Protein AF-A0A943IPC3-F1 (afdb_monomer_lite)

Structure (mmCIF, N/CA/C/O backbone):
data_AF-A0A943IPC3-F1
#
_entry.id   AF-A0A943IPC3-F1
#
loop_
_atom_site.group_PDB
_atom_site.id
_atom_site.type_symbol
_atom_site.label_atom_id
_atom_site.label_alt_id
_atom_site.label_comp_id
_atom_site.label_asym_id
_atom_site.label_entity_id
_atom_site.label_seq_id
_atom_site.pdbx_PDB_ins_code
_atom_site.Cartn_x
_atom_site.Cartn_y
_atom_site.Cartn_z
_atom_site.occupancy
_atom_site.B_iso_or_equiv
_atom_site.auth_seq_id
_atom_site.auth_comp_id
_atom_site.auth_asym_id
_atom_site.auth_atom_id
_atom_site.pdbx_PDB_model_num
ATOM 1 N N . GLU A 1 1 ? -29.759 13.399 2.152 1.00 65.31 1 GLU A N 1
ATOM 2 C CA . GLU A 1 1 ? -28.420 13.007 2.637 1.00 65.31 1 GLU A CA 1
ATOM 3 C C . GLU A 1 1 ? -28.148 13.492 4.060 1.00 65.31 1 GLU A C 1
ATOM 5 O O . GLU A 1 1 ? -28.140 12.652 4.950 1.00 65.31 1 GLU A O 1
ATOM 10 N N . GLY A 1 2 ? -28.042 14.808 4.306 1.00 70.25 2 GLY A N 1
ATOM 11 C CA . GLY A 1 2 ? -27.710 15.352 5.636 1.00 70.25 2 GLY A CA 1
ATOM 12 C C . GLY A 1 2 ? -28.554 14.795 6.792 1.00 70.25 2 GLY A C 1
ATOM 13 O O . GLY A 1 2 ? -27.997 14.376 7.794 1.00 70.25 2 GLY A O 1
ATOM 14 N N . LEU A 1 3 ? -29.875 14.654 6.618 1.00 78.50 3 LEU A N 1
ATOM 15 C CA . LEU A 1 3 ? -30.756 14.046 7.632 1.00 78.50 3 LEU A CA 1
ATOM 16 C C . LEU A 1 3 ? -30.376 12.601 8.007 1.00 78.50 3 LEU A C 1
ATOM 18 O O . LEU A 1 3 ? -30.457 12.241 9.178 1.00 78.50 3 LEU A O 1
ATOM 22 N N . ILE A 1 4 ? -29.952 11.778 7.041 1.00 81.44 4 ILE A N 1
ATOM 23 C CA . ILE A 1 4 ? -29.565 10.376 7.283 1.00 81.44 4 ILE A CA 1
ATOM 24 C C . ILE A 1 4 ? -28.279 10.333 8.114 1.00 81.44 4 ILE A C 1
ATOM 26 O O . ILE A 1 4 ? -28.186 9.582 9.084 1.00 81.44 4 ILE A O 1
ATOM 30 N N . GLN A 1 5 ? -27.304 11.172 7.765 1.00 79.12 5 GLN A N 1
ATOM 31 C CA . GLN A 1 5 ? -26.049 11.284 8.505 1.00 79.12 5 GLN A CA 1
ATOM 32 C C . GLN A 1 5 ? -26.276 11.870 9.903 1.00 79.12 5 GLN A C 1
ATOM 34 O O . GLN A 1 5 ? -25.778 11.311 10.875 1.00 79.12 5 GLN A O 1
ATOM 39 N N . THR A 1 6 ? -27.083 12.926 10.046 1.00 84.94 6 THR A N 1
ATOM 40 C CA . THR A 1 6 ? -27.457 13.476 11.359 1.00 84.94 6 THR A CA 1
ATOM 41 C C . THR A 1 6 ? -28.142 12.423 12.225 1.00 84.94 6 THR A C 1
ATOM 43 O O . THR A 1 6 ? -27.796 12.284 13.396 1.00 84.94 6 THR A O 1
ATOM 46 N N . PHE A 1 7 ? -29.061 11.637 11.655 1.00 88.62 7 PHE A N 1
ATOM 47 C CA . PHE A 1 7 ? -29.712 10.541 12.368 1.00 88.62 7 PHE A CA 1
ATOM 48 C C . PHE A 1 7 ? -28.707 9.477 12.828 1.00 88.62 7 PHE A C 1
ATOM 50 O O . PHE A 1 7 ? -28.767 9.036 13.976 1.00 88.62 7 PHE A O 1
ATOM 57 N N . PHE A 1 8 ? -27.746 9.110 11.978 1.00 88.94 8 PHE A N 1
ATOM 58 C CA . PHE A 1 8 ? -26.659 8.201 12.337 1.00 88.94 8 PHE A CA 1
ATOM 59 C C . PHE A 1 8 ? -25.794 8.750 13.482 1.00 88.94 8 PHE A C 1
ATOM 61 O O . PHE A 1 8 ? -25.621 8.065 14.491 1.00 88.94 8 PHE A O 1
ATOM 68 N N . PHE A 1 9 ? -25.299 9.988 13.368 1.00 89.88 9 PHE A N 1
ATOM 69 C CA . PHE A 1 9 ? -24.457 10.620 14.391 1.00 89.88 9 PHE A CA 1
ATOM 70 C C . PHE A 1 9 ? -25.189 10.761 15.727 1.00 89.88 9 PHE A C 1
ATOM 72 O O . PHE A 1 9 ? -24.628 10.450 16.777 1.00 89.88 9 PHE A O 1
ATOM 79 N N . TYR A 1 10 ? -26.461 11.165 15.693 1.00 91.44 10 TYR A N 1
ATOM 80 C CA . TYR A 1 10 ? -27.297 11.264 16.885 1.00 91.44 10 TYR A CA 1
ATOM 81 C C . TYR A 1 10 ? -27.506 9.896 17.544 1.00 91.44 10 TYR A C 1
ATOM 83 O O . TYR A 1 10 ? -27.285 9.747 18.744 1.00 91.44 10 TYR A O 1
ATOM 91 N N . SER A 1 11 ? -27.857 8.876 16.757 1.00 92.31 11 SER A N 1
ATOM 92 C CA . SER A 1 11 ? -28.069 7.512 17.260 1.00 92.31 11 SER A CA 1
ATOM 93 C C . SER A 1 11 ? -26.798 6.934 17.888 1.00 92.31 11 SER A C 1
ATOM 95 O O . SER A 1 11 ? -26.854 6.335 18.964 1.00 92.31 11 SER A O 1
ATOM 97 N N . LEU A 1 12 ? -25.643 7.166 17.257 1.00 91.94 12 LEU A N 1
ATOM 98 C CA . LEU A 1 12 ? -24.331 6.808 17.793 1.00 91.94 12 LEU A CA 1
ATOM 99 C C . LEU A 1 12 ? -24.049 7.536 19.115 1.00 91.94 12 LEU A C 1
ATOM 101 O O . LEU A 1 12 ? -23.661 6.895 20.090 1.00 91.94 12 LEU A O 1
ATOM 105 N N . ALA A 1 13 ? -24.272 8.852 19.177 1.00 91.81 13 ALA A N 1
ATOM 106 C CA . ALA A 1 13 ? -24.078 9.638 20.395 1.00 91.81 13 ALA A CA 1
ATOM 107 C C . ALA A 1 13 ? -24.960 9.124 21.545 1.00 91.81 13 ALA A C 1
ATOM 109 O O . ALA A 1 13 ? -24.464 8.921 22.655 1.00 91.81 13 ALA A O 1
ATOM 110 N N . CYS A 1 14 ? -26.236 8.829 21.278 1.00 92.00 14 CYS A N 1
ATOM 111 C CA . CYS A 1 14 ? -27.144 8.234 22.258 1.00 92.00 14 CYS A CA 1
ATOM 112 C C . CYS A 1 14 ? -26.628 6.884 22.769 1.00 92.00 14 CYS A C 1
ATOM 114 O O . CYS A 1 14 ? -26.593 6.664 23.980 1.00 92.00 14 CYS A O 1
ATOM 116 N N . ALA A 1 15 ? -26.186 5.995 21.875 1.00 90.19 15 ALA A N 1
ATOM 117 C CA . ALA A 1 15 ? -25.627 4.702 22.266 1.00 90.19 15 ALA A CA 1
ATOM 118 C C . ALA A 1 15 ? -24.374 4.860 23.144 1.00 90.19 15 ALA A C 1
ATOM 120 O O . ALA A 1 15 ? -24.256 4.193 24.174 1.00 90.19 15 ALA A O 1
ATOM 121 N N . VAL A 1 16 ? -23.473 5.781 22.786 1.00 90.31 16 VAL A N 1
ATOM 122 C CA . VAL A 1 16 ? -22.244 6.056 23.544 1.00 90.31 16 VAL A CA 1
ATOM 123 C C . VAL A 1 16 ? -22.552 6.606 24.937 1.00 90.31 16 VAL A C 1
ATOM 125 O O . VAL A 1 16 ? -22.004 6.106 25.915 1.00 90.31 16 VAL A O 1
ATOM 128 N N . VAL A 1 17 ? -23.467 7.571 25.057 1.00 90.06 17 VAL A N 1
ATOM 129 C CA . VAL A 1 17 ? -23.877 8.142 26.356 1.00 90.06 17 VAL A CA 1
ATOM 130 C C . VAL A 1 17 ? -24.564 7.104 27.251 1.00 90.06 17 VAL A C 1
ATOM 132 O O . VAL A 1 17 ? -24.461 7.167 28.479 1.00 90.06 17 VAL A O 1
ATOM 135 N N . MET A 1 18 ? -25.260 6.128 26.662 1.00 89.38 18 MET A N 1
ATOM 136 C CA . MET A 1 18 ? -25.832 5.014 27.423 1.00 89.38 18 MET A CA 1
ATOM 137 C C . MET A 1 18 ? -24.774 3.998 27.865 1.00 89.38 18 MET A C 1
ATOM 139 O O . MET A 1 18 ? -24.936 3.380 28.917 1.00 89.38 18 MET A O 1
ATOM 143 N N . LEU A 1 19 ? -23.687 3.848 27.103 1.00 85.00 19 LEU A N 1
ATOM 144 C CA . LEU A 1 19 ? -22.574 2.945 27.405 1.00 85.00 19 LEU A CA 1
ATOM 145 C C . LEU A 1 19 ? -21.673 3.462 28.542 1.00 85.00 19 LEU A C 1
ATOM 147 O O . LEU A 1 19 ? -21.105 2.665 29.295 1.00 85.00 19 LEU A O 1
ATOM 151 N N . THR A 1 20 ? -21.527 4.779 28.677 1.00 85.00 20 THR A N 1
ATOM 152 C CA . THR A 1 20 ? -20.609 5.428 29.624 1.00 85.00 20 THR A CA 1
ATOM 153 C C . THR A 1 20 ? -21.340 6.034 30.824 1.00 85.00 20 THR A C 1
ATOM 155 O O . THR A 1 20 ? -22.442 6.577 30.731 1.00 85.00 20 THR A O 1
ATOM 158 N N . GLY A 1 21 ? -20.709 5.968 31.998 1.00 78.88 21 GLY A N 1
ATOM 159 C CA . GLY A 1 21 ? -21.181 6.636 33.215 1.00 78.88 21 GLY A CA 1
ATOM 160 C C . GLY A 1 21 ? -20.713 8.088 33.347 1.00 78.88 21 GLY A C 1
ATOM 161 O O . GLY A 1 21 ? -21.262 8.816 34.170 1.00 78.88 21 GLY A O 1
ATOM 162 N N . ASN A 1 22 ? -19.721 8.515 32.553 1.00 83.75 22 ASN A N 1
ATOM 163 C CA . ASN A 1 22 ? -19.071 9.829 32.629 1.00 83.75 22 ASN A CA 1
ATOM 164 C C . ASN A 1 22 ? -19.141 10.578 31.274 1.00 83.75 22 ASN A C 1
ATOM 166 O O . ASN A 1 22 ? -18.685 10.016 30.274 1.00 83.75 22 ASN A O 1
ATOM 170 N N . PRO A 1 23 ? -19.609 11.848 31.238 1.00 84.88 23 PRO A N 1
ATOM 171 C CA . PRO A 1 23 ? -19.663 12.677 30.027 1.00 84.88 23 PRO A CA 1
ATOM 172 C C . PRO A 1 23 ? -18.337 12.805 29.264 1.00 84.88 23 PRO A C 1
ATOM 174 O O . PRO A 1 23 ? -18.332 12.766 28.035 1.00 84.88 23 PRO A O 1
ATOM 177 N N . PHE A 1 24 ? -17.208 12.917 29.970 1.00 85.62 24 PHE A N 1
ATOM 178 C CA . PHE A 1 24 ? -15.886 13.020 29.344 1.00 85.62 24 PHE A CA 1
ATOM 179 C C . PHE A 1 24 ? -15.552 11.766 28.530 1.00 85.62 24 PHE A C 1
ATOM 181 O O . PHE A 1 24 ? -15.093 11.845 27.395 1.00 85.62 24 PHE A O 1
ATOM 188 N N . MET A 1 25 ? -15.852 10.588 29.075 1.00 83.44 25 MET A N 1
ATOM 189 C CA . MET A 1 25 ? -15.632 9.324 28.371 1.00 83.44 25 MET A CA 1
ATOM 190 C C . MET A 1 25 ? -16.581 9.144 27.198 1.00 83.44 25 MET A C 1
ATOM 192 O O . MET A 1 25 ? -16.180 8.577 26.184 1.00 83.44 25 MET A O 1
ATOM 196 N N . SER A 1 26 ? -17.811 9.653 27.310 1.00 87.56 26 SER A N 1
ATOM 197 C CA . SER A 1 26 ? -18.735 9.708 26.178 1.00 87.56 26 SER A CA 1
ATOM 198 C C . SER A 1 26 ? -18.126 10.494 25.020 1.00 87.56 26 SER A C 1
ATOM 200 O O . SER A 1 26 ? -18.160 10.024 23.888 1.00 87.56 26 SER A O 1
ATOM 202 N N . LEU A 1 27 ? -17.522 11.654 25.306 1.00 89.06 27 LEU A N 1
ATOM 203 C CA . LEU A 1 27 ? -16.865 12.487 24.298 1.00 89.06 27 LEU A CA 1
ATOM 204 C C . LEU A 1 27 ? -15.715 11.734 23.617 1.00 89.06 27 LEU A C 1
ATOM 206 O O . LEU A 1 27 ? -15.660 11.672 22.390 1.00 89.06 27 LEU A O 1
ATOM 210 N N . VAL A 1 28 ? -14.833 11.116 24.408 1.00 88.12 28 VAL A N 1
ATOM 211 C CA . VAL A 1 28 ? -13.674 10.370 23.894 1.00 88.12 28 VAL A CA 1
ATOM 212 C C . VAL A 1 28 ? -14.111 9.180 23.039 1.00 88.12 28 VAL A C 1
ATOM 214 O O . VAL A 1 28 ? -13.635 9.025 21.918 1.00 88.12 28 VAL A O 1
ATOM 217 N N . ILE A 1 29 ? -15.037 8.348 23.527 1.00 87.12 29 ILE A N 1
ATOM 218 C CA . ILE A 1 29 ? -15.503 7.164 22.787 1.00 87.12 29 ILE A CA 1
ATOM 219 C C . ILE A 1 29 ? -16.229 7.579 21.508 1.00 87.12 29 ILE A C 1
ATOM 221 O O . ILE A 1 29 ? -16.012 6.971 20.462 1.00 87.12 29 ILE A O 1
ATOM 225 N N . TYR A 1 30 ? -17.051 8.628 21.567 1.00 90.19 30 TYR A N 1
ATOM 226 C CA . TYR A 1 30 ? -17.724 9.156 20.388 1.00 90.19 30 TYR A CA 1
ATOM 227 C C . TYR A 1 30 ? -16.715 9.629 19.336 1.00 90.19 30 TYR A C 1
ATOM 229 O O . TYR A 1 30 ? -16.836 9.256 18.170 1.00 90.19 30 TYR A O 1
ATOM 237 N N . ALA A 1 31 ? -15.685 10.382 19.735 1.00 87.69 31 ALA A N 1
ATOM 238 C CA . ALA A 1 31 ? -14.622 10.802 18.827 1.00 87.69 31 ALA A CA 1
ATOM 239 C C . ALA A 1 31 ? -13.906 9.591 18.204 1.00 87.69 31 ALA A C 1
ATOM 241 O O . ALA A 1 31 ? -13.807 9.500 16.983 1.00 87.69 31 ALA A O 1
ATOM 242 N N . VAL A 1 32 ? -13.493 8.612 19.015 1.00 86.81 32 VAL A N 1
ATOM 243 C CA . VAL A 1 32 ? -12.796 7.410 18.528 1.00 86.81 32 VAL A CA 1
ATOM 244 C C . VAL A 1 32 ? -13.650 6.621 17.535 1.00 86.81 32 VAL A C 1
ATOM 246 O O . VAL A 1 32 ? -13.151 6.265 16.475 1.00 86.81 32 VAL A O 1
ATOM 249 N N . LEU A 1 33 ? -14.931 6.372 17.825 1.00 87.38 33 LEU A N 1
ATOM 250 C CA . LEU A 1 33 ? -15.808 5.596 16.935 1.00 87.38 33 LEU A CA 1
ATOM 251 C C . LEU A 1 33 ? -16.004 6.260 15.566 1.00 87.38 33 LEU A C 1
ATOM 253 O O . LEU A 1 33 ? -16.121 5.561 14.563 1.00 87.38 33 LEU A O 1
ATOM 257 N N . ASN A 1 34 ? -15.986 7.591 15.511 1.00 87.44 34 ASN A N 1
ATOM 258 C CA . ASN A 1 34 ? -16.111 8.341 14.262 1.00 87.44 34 ASN A CA 1
ATOM 259 C C . ASN A 1 34 ? -14.886 8.226 13.345 1.00 87.44 34 ASN A C 1
ATOM 261 O O . ASN A 1 34 ? -15.027 8.309 12.124 1.00 87.44 34 ASN A O 1
ATOM 265 N N . PHE A 1 35 ? -13.704 8.014 13.924 1.00 83.56 35 PHE A N 1
ATOM 266 C CA . PHE A 1 35 ? -12.444 7.873 13.192 1.00 83.56 35 PHE A CA 1
ATOM 267 C C . PHE A 1 35 ? -11.884 6.450 13.236 1.00 83.56 35 PHE A C 1
ATOM 269 O O . PHE A 1 35 ? -10.779 6.219 12.757 1.00 83.56 35 PHE A O 1
ATOM 276 N N . LEU A 1 36 ? -12.630 5.484 13.782 1.00 84.44 36 LEU A N 1
ATOM 277 C CA . LEU A 1 36 ? -12.118 4.144 14.057 1.00 84.44 36 LEU A CA 1
ATOM 278 C C . LEU A 1 36 ? -11.630 3.446 12.786 1.00 84.44 36 LEU A C 1
ATOM 280 O O . LEU A 1 36 ? -10.530 2.905 12.776 1.00 84.44 36 LEU A O 1
ATOM 284 N N . ALA A 1 37 ? -12.421 3.477 11.711 1.00 83.38 37 ALA A N 1
ATOM 285 C CA . ALA A 1 37 ? -12.052 2.829 10.454 1.00 83.38 37 ALA A CA 1
ATOM 286 C C . ALA A 1 37 ? -10.806 3.467 9.822 1.00 83.38 37 ALA A C 1
ATOM 288 O O . ALA A 1 37 ? -9.894 2.746 9.422 1.00 83.38 37 ALA A O 1
ATOM 289 N N . ALA A 1 38 ? -10.736 4.802 9.794 1.00 82.00 38 ALA A N 1
ATOM 290 C CA . ALA A 1 38 ? -9.555 5.530 9.338 1.00 82.00 38 ALA A CA 1
ATOM 291 C C . ALA A 1 38 ? -8.325 5.223 10.202 1.00 82.00 38 ALA A C 1
ATOM 293 O O . ALA A 1 38 ? -7.273 4.909 9.661 1.00 82.00 38 ALA A O 1
ATOM 294 N N . GLY A 1 39 ? -8.459 5.240 11.530 1.00 82.88 39 GLY A N 1
ATOM 295 C CA . GLY A 1 39 ? -7.365 4.951 12.457 1.00 82.88 39 GLY A CA 1
ATOM 296 C C . GLY A 1 39 ? -6.846 3.518 12.332 1.00 82.88 39 GLY A C 1
ATOM 297 O O . GLY A 1 39 ? -5.640 3.309 12.270 1.00 82.88 39 GLY A O 1
ATOM 298 N N . VAL A 1 40 ? -7.736 2.525 12.227 1.00 83.19 40 VAL A N 1
ATOM 299 C CA . VAL A 1 40 ? -7.346 1.119 12.015 1.00 83.19 40 VAL A CA 1
ATOM 300 C C . VAL A 1 40 ? -6.664 0.938 10.662 1.00 83.19 40 VAL A C 1
ATOM 302 O O . VAL A 1 40 ? -5.657 0.238 10.578 1.00 83.19 40 VAL A O 1
ATOM 305 N N . HIS A 1 41 ? -7.180 1.570 9.607 1.00 81.75 41 HIS A N 1
ATOM 306 C CA . HIS A 1 41 ? -6.561 1.490 8.290 1.00 81.75 41 HIS A CA 1
ATOM 307 C C . HIS A 1 41 ? -5.202 2.196 8.244 1.00 81.75 41 HIS A C 1
ATOM 309 O O . HIS A 1 41 ? -4.273 1.655 7.656 1.00 81.75 41 HIS A O 1
ATOM 315 N N . MET A 1 42 ? -5.066 3.345 8.908 1.00 81.94 42 MET A N 1
ATOM 316 C CA . MET A 1 42 ? -3.797 4.055 9.064 1.00 81.94 42 MET A CA 1
ATOM 317 C C . MET A 1 42 ? -2.777 3.172 9.785 1.00 81.94 42 MET A C 1
ATOM 319 O O . MET A 1 42 ? -1.710 2.922 9.242 1.00 81.94 42 MET A O 1
ATOM 323 N N . LEU A 1 43 ? -3.140 2.608 10.944 1.00 84.19 43 LEU A N 1
ATOM 324 C CA . LEU A 1 43 ? -2.280 1.682 11.688 1.00 84.19 43 LEU A CA 1
ATOM 325 C C . LEU A 1 43 ? -1.857 0.486 10.833 1.00 84.19 43 LEU A C 1
ATOM 327 O O . LEU A 1 43 ? -0.682 0.135 10.803 1.00 84.19 43 LEU A O 1
ATOM 331 N N . TYR A 1 44 ? -2.806 -0.137 10.132 1.00 81.31 44 TYR A N 1
ATOM 332 C CA . TYR A 1 44 ? -2.506 -1.263 9.256 1.00 81.31 44 TYR A CA 1
ATOM 333 C C . TYR A 1 44 ? -1.533 -0.872 8.144 1.00 81.31 44 TYR A C 1
ATOM 335 O O . TYR A 1 44 ? -0.550 -1.571 7.923 1.00 81.31 44 TYR A O 1
ATOM 343 N N . SER A 1 45 ? -1.800 0.234 7.455 1.00 79.56 45 SER A N 1
ATOM 344 C CA . SER A 1 45 ? -0.996 0.673 6.321 1.00 79.56 45 SER A CA 1
ATOM 345 C C . SER A 1 45 ? 0.410 1.093 6.747 1.00 79.56 45 SER A C 1
ATOM 347 O O . SER A 1 45 ? 1.356 0.685 6.085 1.00 79.56 45 SER A O 1
ATOM 349 N N . SER A 1 46 ? 0.569 1.781 7.885 1.00 81.44 46 SER A N 1
ATOM 350 C CA . SER A 1 46 ? 1.889 2.099 8.452 1.00 81.44 46 SER A CA 1
ATOM 351 C C . SER A 1 46 ? 2.670 0.834 8.817 1.00 81.44 46 SER A C 1
ATOM 353 O O . SER A 1 46 ? 3.839 0.701 8.474 1.00 81.44 46 SER A O 1
ATOM 355 N N . LEU A 1 47 ? 2.027 -0.149 9.461 1.00 82.06 47 LEU A N 1
ATOM 356 C CA . LEU A 1 47 ? 2.682 -1.430 9.752 1.00 82.06 47 LEU A CA 1
ATOM 357 C C . LEU A 1 47 ? 3.041 -2.191 8.469 1.00 82.06 47 LEU A C 1
ATOM 359 O O . LEU A 1 47 ? 4.092 -2.823 8.396 1.00 82.06 47 LEU A O 1
ATOM 363 N N . ALA A 1 48 ? 2.165 -2.163 7.466 1.00 79.56 48 ALA A N 1
ATOM 364 C CA . ALA A 1 48 ? 2.393 -2.846 6.204 1.00 79.56 48 ALA A CA 1
ATOM 365 C C . ALA A 1 48 ? 3.546 -2.203 5.426 1.00 79.56 48 ALA A C 1
ATOM 367 O O . ALA A 1 48 ? 4.348 -2.919 4.847 1.00 79.56 48 ALA A O 1
ATOM 368 N N . GLU A 1 49 ? 3.670 -0.884 5.437 1.00 78.31 49 GLU A N 1
ATOM 369 C CA . GLU A 1 49 ? 4.800 -0.177 4.834 1.00 78.31 49 GLU A CA 1
ATOM 370 C C . GLU A 1 49 ? 6.124 -0.469 5.542 1.00 78.31 49 GLU A C 1
ATOM 372 O O . GLU A 1 49 ? 7.116 -0.760 4.879 1.00 78.31 49 GLU A O 1
ATOM 377 N N . LEU A 1 50 ? 6.124 -0.500 6.878 1.00 79.69 50 LEU A N 1
ATOM 378 C CA . LEU A 1 50 ? 7.329 -0.760 7.671 1.00 79.69 50 LEU A CA 1
ATOM 379 C C . LEU A 1 50 ? 7.776 -2.229 7.650 1.00 79.69 50 LEU A C 1
ATOM 381 O O . LEU A 1 50 ? 8.952 -2.517 7.865 1.00 79.69 50 LEU A O 1
ATOM 385 N N . PHE A 1 51 ? 6.860 -3.184 7.451 1.00 76.81 51 PHE A N 1
ATOM 386 C CA . PHE A 1 51 ? 7.171 -4.619 7.563 1.00 76.81 51 PHE A CA 1
ATOM 387 C C . PHE A 1 51 ? 7.083 -5.397 6.259 1.00 76.81 51 PHE A C 1
ATOM 389 O O . PHE A 1 51 ? 7.781 -6.404 6.100 1.00 76.81 51 PHE A O 1
ATOM 396 N N . VAL A 1 52 ? 6.186 -5.001 5.358 1.00 76.25 52 VAL A N 1
ATOM 397 C CA . VAL A 1 52 ? 5.946 -5.726 4.114 1.00 76.25 52 VAL A CA 1
ATOM 398 C C . VAL A 1 52 ? 6.819 -5.107 3.043 1.00 76.25 52 VAL A C 1
ATOM 400 O O . VAL A 1 52 ? 6.453 -4.141 2.379 1.00 76.25 52 VAL A O 1
ATOM 403 N N . TYR A 1 53 ? 7.977 -5.725 2.850 1.00 77.31 53 TYR A N 1
ATOM 404 C CA . TYR A 1 53 ? 8.847 -5.410 1.729 1.00 77.31 53 TYR A CA 1
ATOM 405 C C . TYR A 1 53 ? 8.067 -5.496 0.408 1.00 77.31 53 TYR A C 1
ATOM 407 O O . TYR A 1 53 ? 7.390 -6.498 0.153 1.00 77.31 53 TYR A O 1
ATOM 415 N N . GLY A 1 54 ? 8.119 -4.445 -0.411 1.00 72.81 54 GLY A N 1
ATOM 416 C CA . GLY A 1 54 ? 7.285 -4.335 -1.612 1.00 72.81 54 GLY A CA 1
ATOM 417 C C . GLY A 1 54 ? 6.026 -3.486 -1.466 1.00 72.81 54 GLY A C 1
ATOM 418 O O . GLY A 1 54 ? 5.359 -3.211 -2.464 1.00 72.81 54 GLY A O 1
ATOM 419 N N . ASN A 1 55 ? 5.635 -3.123 -0.242 1.00 72.94 55 ASN A N 1
ATOM 420 C CA . ASN A 1 55 ? 4.403 -2.388 0.033 1.00 72.94 55 ASN A CA 1
ATOM 421 C C . ASN A 1 55 ? 4.689 -0.914 0.337 1.00 72.94 55 ASN A C 1
ATOM 423 O O . ASN A 1 55 ? 4.423 -0.443 1.437 1.00 72.94 55 ASN A O 1
ATOM 427 N N . GLN A 1 56 ? 5.205 -0.189 -0.650 1.00 63.88 56 GLN A N 1
ATOM 428 C CA . GLN A 1 56 ? 5.334 1.262 -0.565 1.00 63.88 56 GLN A CA 1
ATOM 429 C C . GLN A 1 56 ? 4.005 1.894 -0.983 1.00 63.88 56 GLN A C 1
ATOM 431 O O . GLN A 1 56 ? 3.639 1.924 -2.160 1.00 63.88 56 GLN A O 1
ATOM 436 N N . VAL A 1 57 ? 3.229 2.329 0.004 1.00 56.41 57 VAL A N 1
ATOM 437 C CA . VAL A 1 57 ? 2.035 3.140 -0.227 1.00 56.41 57 VAL A CA 1
ATOM 438 C C . VAL A 1 57 ? 2.522 4.580 -0.172 1.00 56.41 57 VAL A C 1
ATOM 440 O O . VAL A 1 57 ? 2.799 5.068 0.911 1.00 56.41 57 VAL A O 1
ATOM 443 N N . GLY A 1 58 ? 2.663 5.252 -1.321 1.00 50.69 58 GLY A N 1
ATOM 444 C CA . GLY A 1 58 ? 3.069 6.665 -1.335 1.00 50.69 58 GLY A CA 1
ATOM 445 C C . GLY A 1 58 ? 2.204 7.507 -0.385 1.00 50.69 58 GLY A C 1
ATOM 446 O O . GLY A 1 58 ? 1.041 7.164 -0.156 1.00 50.69 58 GLY A O 1
ATOM 447 N N . SER A 1 59 ? 2.749 8.611 0.141 1.00 42.31 59 SER A N 1
ATOM 448 C CA . SER A 1 59 ? 2.229 9.367 1.301 1.00 42.31 59 SER A CA 1
ATOM 449 C C . SER A 1 59 ? 0.741 9.771 1.246 1.00 42.31 59 SER A C 1
ATOM 451 O O . SER A 1 59 ? 0.139 10.081 2.271 1.00 42.31 59 SER A O 1
ATOM 453 N N . TYR A 1 60 ? 0.112 9.730 0.068 1.00 42.00 60 TYR A N 1
ATOM 454 C CA . TYR A 1 60 ? -1.299 10.063 -0.168 1.00 42.00 60 TYR A CA 1
ATOM 455 C C . TYR A 1 60 ? -2.252 8.849 -0.237 1.00 42.00 60 TYR A C 1
ATOM 457 O O . TYR A 1 60 ? -3.461 9.009 -0.419 1.00 42.00 60 TYR A O 1
ATOM 465 N N . GLY A 1 61 ? -1.749 7.618 -0.101 1.00 50.09 61 GLY A N 1
ATOM 466 C CA . GLY A 1 61 ? -2.523 6.385 -0.295 1.00 50.09 61 GLY A CA 1
ATOM 467 C C . GLY A 1 61 ? -3.302 5.888 0.930 1.00 50.09 61 GLY A C 1
ATOM 468 O O . GLY A 1 61 ? -4.262 5.133 0.761 1.00 50.09 61 GLY A O 1
ATOM 469 N N . TYR A 1 62 ? -2.963 6.341 2.144 1.00 52.72 62 TYR A N 1
ATOM 470 C CA . TYR A 1 62 ? -3.523 5.827 3.408 1.00 52.72 62 TYR A CA 1
ATOM 471 C C . TYR A 1 62 ? -5.026 6.055 3.599 1.00 52.72 62 TYR A C 1
ATOM 473 O O . TYR A 1 62 ? -5.611 5.497 4.518 1.00 52.72 62 TYR A O 1
ATOM 481 N N . MET A 1 63 ? -5.670 6.886 2.777 1.00 51.88 63 MET A N 1
ATOM 482 C CA . MET A 1 63 ? -7.112 7.156 2.849 1.00 51.88 63 MET A CA 1
ATOM 483 C C . MET A 1 63 ? -7.855 6.813 1.557 1.00 51.88 63 MET A C 1
ATOM 485 O O . MET A 1 63 ? -9.041 7.117 1.440 1.00 51.88 63 MET A O 1
ATOM 489 N N . ASN A 1 64 ? -7.208 6.167 0.581 1.00 56.56 64 ASN A N 1
ATOM 490 C CA . ASN A 1 64 ? -7.810 5.961 -0.737 1.00 56.56 64 ASN A CA 1
ATOM 491 C C . ASN A 1 64 ? -8.755 4.760 -0.854 1.00 56.56 64 ASN A C 1
ATOM 493 O O . ASN A 1 64 ? -9.527 4.713 -1.811 1.00 56.56 64 ASN A O 1
ATOM 497 N N . GLY A 1 65 ? -8.790 3.857 0.129 1.00 64.19 65 GLY A N 1
ATOM 498 C CA . GLY A 1 65 ? -9.732 2.737 0.135 1.00 64.19 65 GLY A CA 1
ATOM 499 C C . GLY A 1 65 ? -11.191 3.197 0.240 1.00 64.19 65 GLY A C 1
ATOM 500 O O . GLY A 1 65 ? -11.586 3.775 1.252 1.00 64.19 65 GLY A O 1
ATOM 501 N N . GLU A 1 66 ? -12.016 2.898 -0.767 1.00 64.94 66 GLU A N 1
ATOM 502 C CA . GLU A 1 66 ? -13.448 3.253 -0.786 1.00 64.94 66 GLU A CA 1
ATOM 503 C C . GLU A 1 66 ? -14.192 2.777 0.469 1.00 64.94 66 GLU A C 1
ATOM 505 O O . GLU A 1 66 ? -14.968 3.529 1.058 1.00 64.94 66 GLU A O 1
ATOM 510 N N . THR A 1 67 ? -13.880 1.574 0.954 1.00 67.00 67 THR A N 1
ATOM 511 C CA . THR A 1 67 ? -14.466 1.009 2.176 1.00 67.00 67 THR A CA 1
ATOM 512 C C . THR A 1 67 ? -14.142 1.837 3.421 1.00 67.00 67 THR A C 1
ATOM 514 O O . THR A 1 67 ? -14.991 2.006 4.292 1.00 67.00 67 THR A O 1
ATOM 517 N N . VAL A 1 68 ? -12.934 2.396 3.512 1.00 73.31 68 VAL A N 1
ATOM 518 C CA . VAL A 1 68 ? -12.495 3.216 4.656 1.00 73.31 68 VAL A CA 1
ATOM 519 C C . VAL A 1 68 ? -13.162 4.583 4.609 1.00 73.31 68 VAL A C 1
ATOM 521 O O . VAL A 1 68 ? -13.609 5.078 5.645 1.00 73.31 68 VAL A O 1
ATOM 524 N N . LYS A 1 69 ? -13.306 5.155 3.406 1.00 72.62 69 LYS A N 1
ATOM 525 C CA . LYS A 1 69 ? -14.056 6.399 3.185 1.00 72.62 69 LYS A CA 1
ATOM 526 C C . LYS A 1 69 ? -15.505 6.237 3.644 1.00 72.62 69 LYS A C 1
ATOM 528 O O . LYS A 1 69 ? -16.011 7.076 4.379 1.00 72.62 69 LYS A O 1
ATOM 533 N N . VAL A 1 70 ? -16.140 5.121 3.288 1.00 74.44 70 VAL A N 1
ATOM 534 C CA . VAL A 1 70 ? -17.514 4.783 3.689 1.00 74.44 70 VAL A CA 1
ATOM 535 C C . VAL A 1 70 ? -17.637 4.518 5.197 1.00 74.44 70 VAL A C 1
ATOM 537 O O . VAL A 1 70 ? -18.576 4.991 5.836 1.00 74.44 70 VAL A O 1
ATOM 540 N N . LEU A 1 71 ? -16.696 3.792 5.800 1.00 75.38 71 LEU A N 1
ATOM 541 C CA . LEU A 1 71 ? -16.743 3.429 7.222 1.00 75.38 71 LEU A CA 1
ATOM 542 C C . LEU A 1 71 ? -16.228 4.522 8.171 1.00 75.38 71 LEU A C 1
ATOM 544 O O . LEU A 1 71 ? -16.264 4.312 9.380 1.00 75.38 71 LEU A O 1
ATOM 548 N N . THR A 1 72 ? -15.776 5.671 7.654 1.00 80.75 72 THR A N 1
ATOM 549 C CA . THR A 1 72 ? -15.345 6.841 8.440 1.00 80.75 72 THR A CA 1
ATOM 550 C C . THR A 1 72 ? -16.374 7.967 8.277 1.00 80.75 72 THR A C 1
ATOM 552 O O . THR A 1 72 ? -16.227 8.814 7.390 1.00 80.75 72 THR A O 1
ATOM 555 N N . PRO A 1 73 ? -17.442 8.002 9.100 1.00 72.25 73 PRO A N 1
ATOM 556 C CA . PRO A 1 73 ? -18.623 8.824 8.838 1.00 72.25 73 PRO A CA 1
ATOM 557 C C . PRO A 1 73 ? -18.316 10.324 8.771 1.00 72.25 73 PRO A C 1
ATOM 559 O O . PRO A 1 73 ? -18.870 11.024 7.926 1.00 72.25 73 PRO A O 1
ATOM 562 N N . VAL A 1 74 ? -17.396 10.815 9.611 1.00 78.38 74 VAL A N 1
ATOM 563 C CA . VAL A 1 74 ? -16.980 12.230 9.621 1.00 78.38 74 VAL A CA 1
ATOM 564 C C . VAL A 1 74 ? -16.214 12.605 8.355 1.00 78.38 74 VAL A C 1
ATOM 566 O O . VAL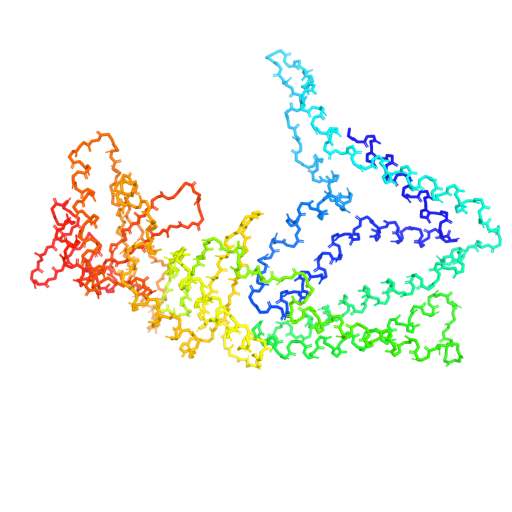 A 1 74 ? -16.479 13.653 7.775 1.00 78.38 74 VAL A O 1
ATOM 569 N N . TYR A 1 75 ? -15.302 11.748 7.890 1.00 75.38 75 TYR A N 1
ATOM 570 C CA . TYR A 1 75 ? -14.548 12.000 6.661 1.00 75.38 75 TYR A CA 1
ATOM 571 C C . TYR A 1 75 ? -15.475 12.036 5.441 1.00 75.38 75 TYR A C 1
ATOM 573 O O . TYR A 1 75 ? -15.394 12.955 4.629 1.00 75.38 75 TYR A O 1
ATOM 581 N N . ASN A 1 76 ? -16.402 11.077 5.342 1.00 74.94 76 ASN A N 1
ATOM 582 C CA . ASN A 1 76 ? -17.381 11.044 4.257 1.00 74.94 76 ASN A CA 1
ATOM 583 C C . ASN A 1 76 ? -18.281 12.290 4.266 1.00 74.94 76 ASN A C 1
ATOM 585 O O . ASN A 1 76 ? -18.521 12.889 3.222 1.00 74.94 76 ASN A O 1
ATOM 589 N N . PHE A 1 77 ? -18.724 12.718 5.452 1.00 72.56 77 PHE A N 1
ATOM 590 C CA . PHE A 1 77 ? -19.523 13.930 5.629 1.00 72.56 77 PHE A CA 1
ATOM 591 C C . PHE A 1 77 ? -18.775 15.193 5.189 1.00 72.56 77 PHE A C 1
ATOM 593 O O . PHE A 1 77 ? -19.283 15.952 4.366 1.00 72.56 77 PHE A O 1
ATOM 600 N N . LEU A 1 78 ? -17.553 15.399 5.694 1.00 72.62 78 LEU A N 1
ATOM 601 C CA . LEU A 1 78 ? -16.736 16.565 5.352 1.00 72.62 78 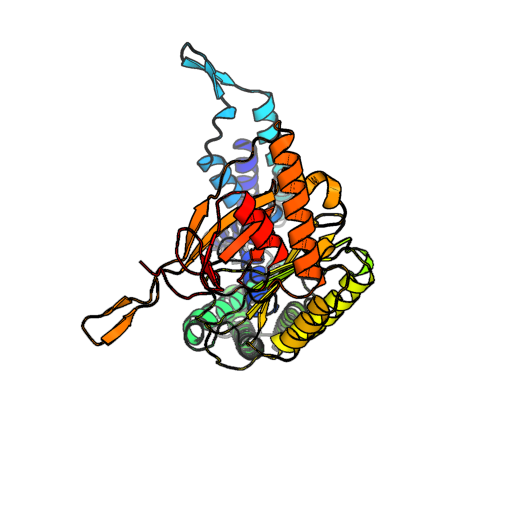LEU A CA 1
ATOM 602 C C . LEU A 1 78 ? -16.414 16.602 3.858 1.00 72.62 78 LEU A C 1
ATOM 604 O O . LEU A 1 78 ? -16.564 17.646 3.232 1.00 72.62 78 LEU A O 1
ATOM 608 N N . ARG A 1 79 ? -16.059 15.458 3.259 1.00 71.25 79 ARG A N 1
ATOM 609 C CA . ARG A 1 79 ? -15.811 15.358 1.817 1.00 71.25 79 ARG A CA 1
ATOM 610 C C . ARG A 1 79 ? -17.033 15.771 1.000 1.00 71.25 79 ARG A C 1
ATOM 612 O O . ARG A 1 79 ? -16.892 16.522 0.041 1.00 71.25 79 ARG A O 1
ATOM 619 N N . ASN A 1 80 ? -18.219 15.297 1.373 1.00 66.62 80 ASN A N 1
ATOM 620 C CA . ASN A 1 80 ? -19.444 15.580 0.626 1.00 66.62 80 ASN A CA 1
ATOM 621 C C . ASN A 1 80 ? -19.877 17.052 0.757 1.00 66.62 80 ASN A C 1
ATOM 623 O O . ASN A 1 80 ? -20.429 17.599 -0.195 1.00 66.62 80 ASN A O 1
ATOM 627 N N . ILE A 1 81 ? -19.579 17.711 1.885 1.00 65.06 81 ILE A N 1
ATOM 628 C CA . ILE A 1 81 ? -19.786 19.159 2.055 1.00 65.06 81 ILE A CA 1
ATOM 629 C C . ILE A 1 81 ? -18.769 19.961 1.239 1.00 65.06 81 ILE A C 1
ATOM 631 O O . ILE A 1 81 ? -19.151 20.856 0.491 1.00 65.06 81 ILE A O 1
ATOM 635 N N . CYS A 1 82 ? -17.478 19.646 1.365 1.00 60.34 82 CYS A N 1
ATOM 636 C CA . CYS A 1 82 ? -16.404 20.402 0.717 1.00 60.34 82 CYS A CA 1
ATOM 637 C C . CYS A 1 82 ? -16.405 20.254 -0.809 1.00 60.34 82 CYS A C 1
ATOM 639 O O . CYS A 1 82 ? -16.080 21.210 -1.506 1.00 60.34 82 CYS A O 1
ATOM 641 N N . ASN A 1 83 ? -16.824 19.099 -1.338 1.00 62.22 83 ASN A N 1
ATOM 642 C CA . ASN A 1 83 ? -16.905 18.874 -2.783 1.00 62.22 83 ASN A CA 1
ATOM 643 C C . ASN A 1 83 ? -18.093 19.575 -3.456 1.00 62.22 83 ASN A C 1
ATOM 645 O O . ASN A 1 83 ? -18.262 19.400 -4.660 1.00 62.22 83 ASN A O 1
ATOM 649 N N . ASN A 1 84 ? -18.890 20.354 -2.706 1.00 53.41 84 ASN A N 1
ATOM 650 C CA . ASN A 1 84 ? -19.842 21.350 -3.202 1.00 53.41 84 ASN A CA 1
ATOM 651 C C . ASN A 1 84 ? -20.537 20.916 -4.499 1.00 53.41 84 ASN A C 1
ATOM 653 O O . ASN A 1 84 ? -20.408 21.595 -5.505 1.00 53.41 84 ASN A O 1
ATOM 657 N N . ASN A 1 85 ? -21.199 19.750 -4.497 1.00 57.34 85 ASN A N 1
ATOM 658 C CA . ASN A 1 85 ? -21.646 19.083 -5.723 1.00 57.34 85 ASN A CA 1
ATOM 659 C C . ASN A 1 85 ? -22.615 20.005 -6.497 1.00 57.34 85 ASN A C 1
ATOM 661 O O . ASN A 1 85 ? -23.806 20.056 -6.164 1.00 57.34 85 ASN A O 1
ATOM 665 N N . PRO A 1 86 ? -22.149 20.751 -7.521 1.00 51.12 86 PRO A N 1
ATOM 666 C CA . PRO A 1 86 ? -22.932 21.826 -8.125 1.00 51.12 86 PRO A CA 1
ATOM 667 C C . PRO A 1 86 ? -24.032 21.263 -9.033 1.00 51.12 86 PRO A C 1
ATOM 669 O O . PRO A 1 86 ? -24.869 21.998 -9.537 1.00 51.12 86 PRO A O 1
ATOM 672 N N . ALA A 1 87 ? -24.046 19.942 -9.210 1.00 54.00 87 ALA A N 1
ATOM 673 C CA . ALA A 1 87 ? -24.949 19.211 -10.075 1.00 54.00 87 ALA A CA 1
ATOM 674 C C . ALA A 1 87 ? -26.382 19.105 -9.492 1.00 54.00 87 ALA A C 1
ATOM 676 O O . ALA A 1 87 ? -27.366 19.144 -10.232 1.00 54.00 87 ALA A O 1
ATOM 677 N N . VAL A 1 88 ? -26.534 19.125 -8.155 1.00 57.41 88 VAL A N 1
ATOM 678 C CA . VAL A 1 88 ? -27.853 19.005 -7.489 1.00 57.41 88 VAL A CA 1
ATOM 679 C C . VAL A 1 88 ? -28.809 20.137 -7.881 1.00 57.41 88 VAL A C 1
ATOM 681 O O . VAL A 1 88 ? -30.027 19.932 -7.902 1.00 57.41 88 VAL A O 1
ATOM 684 N N . TYR A 1 89 ? -28.269 21.308 -8.224 1.00 58.28 89 TYR A N 1
ATOM 685 C CA . TYR A 1 89 ? -29.037 22.469 -8.654 1.00 58.28 89 TYR A CA 1
ATOM 686 C C . TYR A 1 89 ? -28.604 22.893 -10.053 1.00 58.28 89 TYR A C 1
ATOM 688 O O . TYR A 1 89 ? -27.489 23.363 -10.254 1.00 58.28 89 TYR A O 1
ATOM 696 N N . ARG A 1 90 ? -29.513 22.812 -11.022 1.00 60.72 90 ARG A N 1
ATOM 697 C CA . ARG A 1 90 ? -29.314 23.464 -12.315 1.00 60.72 90 ARG A CA 1
ATOM 698 C C . ARG A 1 90 ? -29.746 24.919 -12.183 1.00 60.72 90 ARG A C 1
ATOM 700 O O . ARG A 1 90 ? -30.890 25.182 -11.814 1.00 60.72 90 ARG A O 1
ATOM 707 N N . ILE A 1 91 ? -28.839 25.848 -12.466 1.00 65.06 91 ILE A N 1
ATOM 708 C CA . ILE A 1 91 ? -29.169 27.271 -12.578 1.00 65.06 91 ILE A CA 1
ATOM 709 C C . ILE A 1 91 ? -29.673 27.488 -14.008 1.00 65.06 91 ILE A C 1
ATOM 711 O O . ILE A 1 91 ? -28.951 27.223 -14.971 1.00 65.06 91 ILE A O 1
ATOM 715 N N . LEU A 1 92 ? -30.945 27.855 -14.149 1.00 68.00 92 LEU A N 1
ATOM 716 C CA . LEU A 1 92 ? -31.526 28.267 -15.428 1.00 68.00 92 LEU A CA 1
ATOM 717 C C . LEU A 1 92 ? -31.068 29.694 -15.778 1.00 68.00 92 LEU A C 1
ATOM 719 O O . LEU A 1 92 ? -30.614 30.428 -14.908 1.00 68.00 92 LEU A O 1
ATOM 723 N N . GLN A 1 93 ? -31.217 30.096 -17.045 1.00 63.56 93 GLN A N 1
ATOM 724 C CA . GLN A 1 93 ? -30.840 31.436 -17.531 1.00 63.56 93 GLN A CA 1
ATOM 725 C C . GLN A 1 93 ? -31.491 32.597 -16.753 1.00 63.56 93 GLN A C 1
ATOM 727 O O . GLN A 1 93 ? -30.906 33.672 -16.702 1.00 63.56 93 GLN A O 1
ATOM 732 N N . ASP A 1 94 ? -32.634 32.362 -16.099 1.00 72.12 94 ASP A N 1
ATOM 733 C CA . ASP A 1 94 ? -33.350 33.341 -15.265 1.00 72.12 94 ASP A CA 1
ATOM 734 C C . ASP A 1 94 ? -32.961 33.282 -13.770 1.00 72.12 94 ASP A C 1
ATOM 736 O O . ASP A 1 94 ? -33.772 33.604 -12.902 1.00 72.12 94 ASP A O 1
ATOM 740 N N . ASP A 1 95 ? -31.770 32.775 -13.433 1.00 70.00 95 ASP A N 1
ATOM 741 C CA . ASP A 1 95 ? -31.290 32.564 -12.050 1.00 70.00 95 ASP A CA 1
ATOM 742 C C . ASP A 1 95 ? -32.178 31.645 -11.179 1.00 70.00 95 ASP A C 1
ATOM 744 O O . ASP A 1 95 ? -31.995 31.500 -9.964 1.00 70.00 95 ASP A O 1
ATOM 748 N N . THR A 1 96 ? -33.129 30.941 -11.794 1.00 69.56 96 THR A N 1
ATOM 749 C CA . THR A 1 96 ? -33.993 29.982 -11.106 1.00 69.56 96 THR A CA 1
ATOM 750 C C . THR A 1 96 ? -33.253 28.662 -10.882 1.00 69.56 96 THR A C 1
ATOM 752 O O . THR A 1 96 ? -32.737 28.033 -11.808 1.00 69.56 96 THR A O 1
ATOM 755 N N . ARG A 1 97 ? -33.186 28.228 -9.617 1.00 69.31 97 ARG A N 1
ATOM 756 C CA . ARG A 1 97 ? -32.534 26.974 -9.211 1.00 69.31 97 ARG A CA 1
ATOM 757 C C . ARG A 1 97 ? -33.522 25.815 -9.296 1.00 69.31 97 ARG A C 1
ATOM 759 O O . ARG A 1 97 ? -34.487 25.773 -8.535 1.00 69.31 97 ARG A O 1
ATOM 766 N N . VAL A 1 98 ? -33.260 24.851 -10.175 1.00 71.75 98 VAL A N 1
ATOM 767 C CA . VAL A 1 98 ? -34.073 23.633 -10.320 1.00 71.75 98 VAL A CA 1
ATOM 768 C C . VAL A 1 98 ? -33.319 22.431 -9.770 1.00 71.75 98 VAL A C 1
ATOM 770 O O . VAL A 1 98 ? -32.147 22.228 -10.082 1.00 71.75 98 VAL A O 1
ATOM 773 N N . ILE A 1 99 ? -33.996 21.621 -8.955 1.00 72.69 99 ILE A N 1
ATOM 774 C CA . ILE A 1 99 ? -33.411 20.432 -8.327 1.00 72.69 99 ILE A CA 1
ATOM 775 C C . ILE A 1 99 ? -33.336 19.290 -9.348 1.00 72.69 99 ILE A C 1
ATOM 777 O O . ILE A 1 99 ? -34.352 18.889 -9.923 1.00 72.69 99 ILE A O 1
ATOM 781 N N . ASN A 1 100 ? -32.148 18.718 -9.535 1.00 75.94 100 ASN A N 1
ATOM 782 C CA . ASN A 1 100 ? -31.962 17.511 -10.335 1.00 75.94 100 ASN A CA 1
ATOM 783 C C . ASN A 1 100 ? -32.316 16.262 -9.506 1.00 75.94 100 ASN A C 1
ATOM 785 O O . ASN A 1 100 ? -31.521 15.772 -8.702 1.00 75.94 100 ASN A O 1
ATOM 789 N N . TYR A 1 101 ? -33.526 15.729 -9.701 1.00 69.25 101 TYR A N 1
ATOM 790 C CA . TYR A 1 101 ? -34.030 14.583 -8.932 1.00 69.25 101 TYR A CA 1
ATOM 791 C C . TYR A 1 101 ? -33.176 13.314 -9.096 1.00 69.25 101 TYR A C 1
ATOM 793 O O . TYR A 1 101 ? -33.059 12.532 -8.153 1.00 69.25 101 TYR A O 1
ATOM 801 N N . LYS A 1 102 ? -32.563 13.101 -10.269 1.00 70.88 102 LYS A N 1
ATOM 802 C CA . LYS A 1 102 ? -31.766 11.900 -10.565 1.00 70.88 102 LYS A CA 1
ATOM 803 C C . LYS A 1 102 ? -30.475 11.882 -9.750 1.00 70.88 102 LYS A C 1
ATOM 805 O O . LYS A 1 102 ? -30.126 10.859 -9.167 1.00 70.88 102 LYS A O 1
ATOM 810 N N . GLU A 1 103 ? -29.804 13.021 -9.669 1.00 68.75 103 GLU A N 1
ATOM 811 C CA . GLU A 1 103 ? -28.576 13.166 -8.887 1.00 68.75 103 GLU A CA 1
ATOM 812 C C . GLU A 1 103 ? -28.868 13.218 -7.388 1.00 68.75 103 GLU A C 1
ATOM 814 O O . GLU A 1 103 ? -28.156 12.592 -6.605 1.00 68.75 103 GLU A O 1
ATOM 819 N N . MET A 1 104 ? -29.977 13.845 -6.980 1.00 68.75 104 MET A N 1
ATOM 820 C CA . MET A 1 104 ? -30.450 13.783 -5.594 1.00 68.75 104 MET A CA 1
ATOM 821 C C . MET A 1 104 ? -30.690 12.331 -5.142 1.00 68.75 104 MET A C 1
ATOM 823 O O . MET A 1 104 ? -30.271 11.948 -4.048 1.00 68.75 104 MET A O 1
ATOM 827 N N . LEU A 1 105 ? -31.325 11.505 -5.981 1.00 69.50 105 LEU A N 1
ATOM 828 C CA . LEU A 1 105 ? -31.533 10.077 -5.718 1.00 69.50 105 LEU A CA 1
ATOM 829 C C . LEU A 1 105 ? -30.215 9.302 -5.624 1.00 69.50 105 LEU A C 1
ATOM 831 O O . LEU A 1 105 ? -30.092 8.434 -4.763 1.00 69.50 105 LEU A O 1
ATOM 835 N N . GLN A 1 106 ? -29.222 9.625 -6.454 1.00 70.81 106 GLN A N 1
ATOM 836 C CA . GLN A 1 106 ? -27.896 9.005 -6.383 1.00 70.81 106 GLN A CA 1
ATOM 837 C C . GLN A 1 106 ? -27.146 9.372 -5.094 1.00 70.81 106 GLN A C 1
ATOM 839 O O . GLN A 1 106 ? -26.591 8.486 -4.451 1.00 70.81 106 GLN A O 1
ATOM 844 N N . LEU A 1 107 ? -27.187 10.635 -4.659 1.00 68.38 107 LEU A N 1
ATOM 845 C CA . LEU A 1 107 ? -26.592 11.094 -3.392 1.00 68.38 107 LEU A CA 1
ATOM 846 C C . LEU A 1 107 ? -27.259 10.450 -2.166 1.00 68.38 107 LEU A C 1
ATOM 848 O O . LEU A 1 107 ? -26.594 9.964 -1.247 1.00 68.38 107 LEU A O 1
ATOM 852 N N . VAL A 1 108 ? -28.594 10.381 -2.163 1.00 70.56 108 VAL A N 1
ATOM 853 C CA . VAL A 1 108 ? -29.349 9.681 -1.113 1.00 70.56 108 VAL A CA 1
ATOM 854 C C . VAL A 1 108 ? -29.048 8.181 -1.137 1.00 70.56 108 VAL A C 1
ATOM 856 O O . VAL A 1 108 ? -28.787 7.602 -0.084 1.00 70.56 108 VAL A O 1
ATOM 859 N N . GLY A 1 109 ? -29.005 7.555 -2.316 1.00 71.81 109 GLY A N 1
ATOM 860 C CA . GLY A 1 109 ? -28.616 6.152 -2.478 1.00 71.81 109 GLY A CA 1
ATOM 861 C C . GLY A 1 109 ? -27.202 5.872 -1.962 1.00 71.81 109 GLY A C 1
ATOM 862 O O . GLY A 1 109 ? -26.989 4.901 -1.241 1.00 71.81 109 GLY A O 1
ATOM 863 N N . SER A 1 110 ? -26.264 6.785 -2.224 1.00 70.12 110 SER A N 1
ATOM 864 C CA . SER A 1 110 ? -24.878 6.721 -1.753 1.00 70.12 110 SER A CA 1
ATOM 865 C C . SER A 1 110 ? -24.717 6.952 -0.244 1.00 70.12 110 SER A C 1
ATOM 867 O O . SER A 1 110 ? -23.602 6.870 0.255 1.00 70.12 110 SER A O 1
ATOM 869 N N . THR A 1 111 ? -25.779 7.255 0.505 1.00 73.75 111 THR A N 1
ATOM 870 C CA . THR A 1 111 ? -25.727 7.405 1.975 1.00 73.75 111 THR A CA 1
ATOM 871 C C . THR A 1 111 ? -26.763 6.564 2.712 1.00 73.75 111 THR A C 1
ATOM 873 O O . THR A 1 111 ? -26.712 6.447 3.938 1.00 73.75 111 THR A O 1
ATOM 876 N N . ALA A 1 112 ? -27.663 5.903 1.981 1.00 79.19 112 ALA A N 1
ATOM 877 C CA . ALA A 1 112 ? -28.723 5.063 2.526 1.00 79.19 112 ALA A CA 1
ATOM 878 C C . ALA A 1 112 ? -28.195 3.899 3.383 1.00 79.19 112 ALA A C 1
ATOM 880 O O . ALA A 1 112 ? -28.867 3.472 4.322 1.00 79.19 112 ALA A O 1
ATOM 881 N N . TYR A 1 113 ? -26.972 3.424 3.131 1.00 81.25 113 TYR A N 1
ATOM 882 C CA . TYR A 1 113 ? -26.360 2.352 3.918 1.00 81.25 113 TYR A CA 1
ATOM 883 C C . TYR A 1 113 ? -26.107 2.727 5.394 1.00 81.25 113 TYR A C 1
ATOM 885 O O . TYR A 1 113 ? -25.940 1.823 6.207 1.00 81.25 113 TYR A O 1
ATOM 893 N N . TYR A 1 114 ? -26.126 4.014 5.783 1.00 83.50 114 TYR A N 1
ATOM 894 C CA . TYR A 1 114 ? -26.024 4.430 7.194 1.00 83.50 114 TYR A CA 1
ATOM 895 C C . TYR A 1 114 ? -27.326 4.259 7.990 1.00 83.50 114 TYR A C 1
ATOM 897 O O . TYR A 1 114 ? -27.285 4.262 9.222 1.00 83.50 114 TYR A O 1
ATOM 905 N N . ILE A 1 115 ? -28.472 4.070 7.325 1.00 87.25 115 ILE A N 1
ATOM 906 C CA . ILE A 1 115 ? -29.773 3.912 7.996 1.00 87.25 115 ILE A CA 1
ATOM 907 C C . ILE A 1 115 ? -29.777 2.655 8.871 1.00 87.25 115 ILE A C 1
ATOM 909 O O . ILE A 1 115 ? -30.187 2.707 10.029 1.00 87.25 115 ILE A O 1
ATOM 913 N N . LEU A 1 116 ? -29.286 1.532 8.340 1.00 87.94 116 LEU A N 1
ATOM 914 C CA . LEU A 1 116 ? -29.267 0.262 9.062 1.00 87.94 116 LEU A CA 1
ATOM 915 C C . LEU A 1 116 ? -28.383 0.333 10.331 1.00 87.94 116 LEU A C 1
ATOM 917 O O . LEU A 1 116 ? -28.899 0.039 11.411 1.00 87.94 116 LEU A O 1
ATOM 921 N N . PRO A 1 117 ? -27.115 0.794 10.273 1.00 87.75 117 PRO A N 1
ATOM 922 C CA . PRO A 1 117 ? -26.310 1.069 11.463 1.00 87.75 117 PRO A CA 1
ATOM 923 C C . PRO A 1 117 ? -26.964 2.037 12.455 1.00 87.75 117 PRO A C 1
ATOM 925 O O . PRO A 1 117 ? -26.898 1.803 13.659 1.00 87.75 117 PRO A O 1
ATOM 928 N N . ALA A 1 118 ? -27.620 3.101 11.978 1.00 89.25 118 ALA A N 1
ATOM 929 C CA . ALA A 1 118 ? -28.298 4.056 12.852 1.00 89.25 118 ALA A CA 1
ATOM 930 C C . ALA A 1 118 ? -29.420 3.382 13.658 1.00 89.25 118 ALA A C 1
ATOM 932 O O . ALA A 1 118 ? -29.474 3.527 14.878 1.00 89.25 118 ALA A O 1
ATOM 933 N N . ILE A 1 119 ? -30.258 2.568 13.005 1.00 91.94 119 ILE A N 1
ATOM 934 C CA . ILE A 1 119 ? -31.306 1.783 13.676 1.00 91.94 119 ILE A CA 1
ATOM 935 C C . ILE A 1 119 ? -30.691 0.816 14.695 1.00 91.94 119 ILE A C 1
ATOM 937 O O . ILE A 1 119 ? -31.178 0.731 15.823 1.00 91.94 119 ILE A O 1
ATOM 941 N N . LEU A 1 120 ? -29.599 0.127 14.341 1.00 92.38 120 LEU A N 1
ATOM 942 C CA . LEU A 1 120 ? -28.890 -0.759 15.271 1.00 92.38 120 LEU A CA 1
ATOM 943 C C . LEU A 1 120 ? -28.384 -0.003 16.505 1.00 92.38 120 LEU A C 1
ATOM 945 O O . LEU A 1 120 ? -28.531 -0.503 17.620 1.00 92.38 120 LEU A O 1
ATOM 949 N N . PHE A 1 121 ? -27.852 1.212 16.340 1.00 92.12 121 PHE A N 1
ATOM 950 C CA . PHE A 1 121 ? -27.439 2.046 17.468 1.00 92.12 121 PHE A CA 1
ATOM 951 C C . PHE A 1 121 ? -28.614 2.495 18.332 1.00 92.12 121 PHE A C 1
ATOM 953 O O . PHE A 1 121 ? -28.484 2.476 19.553 1.00 92.12 121 PHE A O 1
ATOM 960 N N . VAL A 1 122 ? -29.770 2.825 17.748 1.00 93.06 122 VAL A N 1
ATOM 961 C CA . VAL A 1 122 ? -30.985 3.129 18.526 1.00 93.06 122 VAL A CA 1
ATOM 962 C C . VAL A 1 122 ? -31.424 1.915 19.342 1.00 93.06 122 VAL A C 1
ATOM 964 O O . VAL A 1 122 ? -31.668 2.035 20.542 1.00 93.06 122 VAL A O 1
ATOM 967 N N . VAL A 1 123 ? -31.487 0.731 18.727 1.00 92.19 123 VAL A N 1
ATOM 968 C CA . VAL A 1 123 ? -31.854 -0.512 19.424 1.00 92.19 123 VAL A CA 1
ATOM 969 C C . VAL A 1 123 ? -30.860 -0.813 20.547 1.00 92.19 123 VAL A C 1
ATOM 971 O O . VAL A 1 123 ? -31.277 -1.101 21.670 1.00 92.19 123 VAL A O 1
ATOM 974 N N . ALA A 1 124 ? -29.559 -0.682 20.282 1.00 89.94 124 ALA A N 1
ATOM 975 C CA . ALA A 1 124 ? -28.520 -0.846 21.292 1.00 89.94 124 ALA A CA 1
ATOM 976 C C . ALA A 1 124 ? -28.674 0.176 22.428 1.00 89.94 124 ALA A C 1
ATOM 978 O O . ALA A 1 124 ? -28.654 -0.210 23.593 1.00 89.94 124 ALA A O 1
ATOM 979 N N . ALA A 1 125 ? -28.901 1.454 22.116 1.00 90.38 125 ALA A N 1
ATOM 980 C CA . ALA A 1 125 ? -29.124 2.500 23.109 1.00 90.38 125 ALA A CA 1
ATOM 981 C C . ALA A 1 125 ? -30.335 2.187 23.999 1.00 90.38 125 ALA A C 1
ATOM 983 O O . ALA A 1 125 ? -30.246 2.336 25.215 1.00 90.38 125 ALA A O 1
ATOM 984 N N . LEU A 1 126 ? -31.435 1.687 23.425 1.00 90.25 126 LEU A N 1
ATOM 985 C CA . LEU A 1 126 ? -32.629 1.279 24.171 1.00 90.25 126 LEU A CA 1
ATOM 986 C C . LEU A 1 126 ? -32.372 0.060 25.067 1.00 90.25 126 LEU A C 1
ATOM 988 O O . LEU A 1 126 ? -32.824 0.033 26.214 1.00 90.25 126 LEU A O 1
ATOM 992 N N . MET A 1 127 ? -31.642 -0.944 24.574 1.00 88.56 127 MET A N 1
ATOM 993 C CA . MET A 1 127 ? -31.262 -2.112 25.375 1.00 88.56 127 MET A CA 1
ATOM 994 C C . MET A 1 127 ? -30.346 -1.720 26.537 1.00 88.56 127 MET A C 1
ATOM 996 O O . MET A 1 127 ? -30.589 -2.124 27.674 1.00 88.56 127 MET A O 1
ATOM 1000 N N . LEU A 1 128 ? -29.332 -0.892 26.268 1.00 87.00 128 LEU A N 1
ATOM 1001 C CA . LEU A 1 128 ? -28.421 -0.374 27.287 1.00 87.00 128 LEU A CA 1
ATOM 1002 C C . LEU A 1 128 ? -29.175 0.488 28.298 1.00 87.00 128 LEU A C 1
ATOM 1004 O O . LEU A 1 128 ? -28.978 0.312 29.494 1.00 87.00 128 LEU A O 1
ATOM 1008 N N . TYR A 1 129 ? -30.090 1.348 27.847 1.00 85.81 129 TYR A N 1
ATOM 1009 C CA . TYR A 1 129 ? -30.936 2.156 28.722 1.00 85.81 129 TYR A CA 1
ATOM 1010 C C . TYR A 1 129 ? -31.745 1.288 29.696 1.00 85.81 129 TYR A C 1
ATOM 1012 O O . TYR A 1 129 ? -31.736 1.551 30.894 1.00 85.81 129 TYR A O 1
ATOM 1020 N N . ARG A 1 130 ? -32.378 0.209 29.212 1.00 85.31 130 ARG A N 1
ATOM 1021 C CA . ARG A 1 130 ? -33.142 -0.721 30.066 1.00 85.31 130 ARG A CA 1
ATOM 1022 C C . ARG A 1 130 ? -32.270 -1.515 31.036 1.00 85.31 130 ARG A C 1
ATOM 1024 O O . ARG A 1 130 ? -32.725 -1.847 32.124 1.00 85.31 130 ARG A O 1
ATOM 1031 N N . ALA A 1 131 ? -31.044 -1.846 30.641 1.00 82.12 131 ALA A N 1
ATOM 1032 C CA . ALA A 1 131 ? -30.114 -2.618 31.463 1.00 82.12 131 ALA A CA 1
ATOM 1033 C C . ALA A 1 131 ? -29.290 -1.753 32.437 1.00 82.12 131 ALA A C 1
ATOM 1035 O O . ALA A 1 131 ? -28.618 -2.297 33.319 1.00 82.12 131 ALA A O 1
ATOM 1036 N N . ARG A 1 132 ? -29.294 -0.423 32.275 1.00 78.56 132 ARG A N 1
ATOM 1037 C CA . ARG A 1 132 ? -28.462 0.501 33.050 1.00 78.56 132 ARG A CA 1
ATOM 1038 C C . ARG A 1 132 ? -28.978 0.617 34.480 1.00 78.56 132 ARG A C 1
ATOM 1040 O O . ARG A 1 132 ? -30.089 1.076 34.728 1.00 78.56 132 ARG A O 1
ATOM 1047 N N . LYS A 1 133 ? -28.128 0.256 35.438 1.00 75.69 133 LYS A N 1
ATOM 1048 C CA . LYS A 1 133 ? -28.375 0.519 36.857 1.00 75.69 133 LYS A CA 1
ATOM 1049 C C . LYS A 1 133 ? -28.093 1.994 37.153 1.00 75.69 133 LYS A C 1
ATOM 1051 O O . LYS A 1 133 ? -27.099 2.541 36.676 1.00 75.69 133 LYS A O 1
ATOM 1056 N N . LEU A 1 134 ? -28.945 2.626 37.961 1.00 65.25 134 LEU A N 1
ATOM 1057 C CA . LEU A 1 134 ? -28.787 4.031 38.373 1.00 65.25 134 LEU A CA 1
ATOM 1058 C C . LEU A 1 134 ? -27.484 4.273 39.162 1.00 65.25 134 LEU A C 1
ATOM 1060 O O . LEU A 1 134 ? -26.940 5.370 39.131 1.00 65.25 134 LEU A O 1
ATOM 1064 N N . GLU A 1 135 ? -26.947 3.231 39.800 1.00 60.97 135 GLU A N 1
ATOM 1065 C CA . GLU A 1 135 ? -25.709 3.258 40.593 1.00 60.97 135 GLU A CA 1
ATOM 1066 C C . GLU A 1 135 ? -24.425 3.381 39.750 1.00 60.97 135 GLU A C 1
ATOM 1068 O O . GLU A 1 135 ? -23.361 3.663 40.288 1.00 60.97 135 GLU A O 1
ATOM 1073 N N . SER A 1 136 ? -24.498 3.210 38.424 1.00 62.09 136 SER A N 1
ATOM 1074 C CA . SER A 1 136 ? -23.340 3.281 37.515 1.00 62.09 136 SER A CA 1
ATOM 1075 C C . SER A 1 136 ? -22.979 4.714 37.080 1.00 62.09 136 SER A C 1
ATOM 1077 O O . SER A 1 136 ? -22.304 4.915 36.065 1.00 62.09 136 SER A O 1
ATOM 1079 N N . ALA A 1 137 ? -23.461 5.735 37.793 1.00 58.00 137 ALA A N 1
ATOM 1080 C CA . ALA A 1 137 ? -23.154 7.133 37.507 1.00 58.00 137 ALA A CA 1
ATOM 1081 C C . ALA A 1 137 ? -21.690 7.445 37.856 1.00 58.00 137 ALA A C 1
ATOM 1083 O O . ALA A 1 137 ? -21.212 7.151 38.947 1.00 58.00 137 ALA A O 1
ATOM 1084 N N . GLY A 1 138 ? -20.958 8.032 36.912 1.00 60.97 138 GLY A N 1
ATOM 1085 C CA . GLY A 1 138 ? -19.538 8.331 37.067 1.00 60.97 138 GLY A CA 1
ATOM 1086 C C . GLY A 1 138 ? -18.599 7.194 36.672 1.00 60.97 138 GLY A C 1
ATOM 1087 O O . GLY A 1 138 ? -17.412 7.468 36.533 1.00 60.97 138 GLY A O 1
ATOM 1088 N N . ASP A 1 139 ? -19.075 5.973 36.414 1.00 72.75 139 ASP A N 1
ATOM 1089 C CA . ASP A 1 139 ? -18.227 4.868 35.948 1.00 72.75 139 ASP A CA 1
ATOM 1090 C C . ASP A 1 139 ? -17.692 5.113 34.530 1.00 72.75 139 ASP A C 1
ATOM 1092 O O . ASP A 1 139 ? -18.348 5.705 33.671 1.00 72.75 139 ASP A O 1
ATOM 1096 N N . MET A 1 140 ? -16.472 4.649 34.259 1.00 70.56 140 MET A N 1
ATOM 1097 C CA . MET A 1 140 ? -15.839 4.879 32.960 1.00 70.56 140 MET A CA 1
ATOM 1098 C C . MET A 1 140 ? -16.535 4.125 31.820 1.00 70.56 140 MET A C 1
ATOM 1100 O O . MET A 1 140 ? -16.719 4.657 30.728 1.00 70.56 140 MET A O 1
ATOM 1104 N N . VAL A 1 141 ? -16.985 2.908 32.124 1.00 76.06 141 VAL A N 1
ATOM 1105 C CA . VAL A 1 141 ? -17.892 2.099 31.312 1.00 76.06 141 VAL A CA 1
ATOM 1106 C C . VAL A 1 141 ? -18.973 1.590 32.256 1.00 76.06 141 VAL A C 1
ATOM 1108 O O . VAL A 1 141 ? -18.646 0.955 33.257 1.00 76.06 141 VAL A O 1
ATOM 1111 N N . ALA A 1 142 ? -20.242 1.867 31.954 1.00 75.69 142 ALA A N 1
ATOM 1112 C CA . ALA A 1 142 ? -21.354 1.600 32.869 1.00 75.69 142 ALA A CA 1
ATOM 1113 C C . ALA A 1 142 ? -21.618 0.096 33.090 1.00 75.69 142 ALA A C 1
ATOM 1115 O O . ALA A 1 142 ? -22.293 -0.285 34.043 1.00 75.69 142 ALA A O 1
ATOM 1116 N N . PHE A 1 143 ? -21.081 -0.768 32.221 1.00 79.75 143 PHE A N 1
ATOM 1117 C CA . PHE A 1 143 ? -21.316 -2.210 32.238 1.00 79.75 143 PHE A CA 1
ATOM 1118 C C . PHE A 1 143 ? -20.037 -3.006 32.520 1.00 79.75 143 PHE A C 1
ATOM 1120 O O . PHE A 1 143 ? -18.996 -2.789 31.898 1.00 79.75 143 PHE A O 1
ATOM 1127 N N . ASN A 1 144 ? -20.142 -4.022 33.380 1.00 78.12 144 ASN A N 1
ATOM 1128 C CA . ASN A 1 144 ? -19.012 -4.880 33.760 1.00 78.12 144 ASN A CA 1
ATOM 1129 C C . ASN A 1 144 ? -18.392 -5.641 32.574 1.00 78.12 144 ASN A C 1
ATOM 1131 O O . ASN A 1 144 ? -17.179 -5.843 32.551 1.00 78.12 144 ASN A O 1
ATOM 1135 N N . TRP A 1 145 ? -19.194 -6.027 31.574 1.00 80.12 145 TRP A N 1
ATOM 1136 C CA . TRP A 1 145 ? -18.703 -6.681 30.354 1.00 80.12 145 TRP A CA 1
ATOM 1137 C C . TRP A 1 145 ? -17.977 -5.714 29.409 1.00 80.12 145 TRP A C 1
ATOM 1139 O O . TRP A 1 145 ? -17.151 -6.146 28.611 1.00 80.12 145 TRP A O 1
ATOM 1149 N N . GLY A 1 146 ? -18.232 -4.407 29.509 1.00 78.75 146 GLY A N 1
ATOM 1150 C CA . GLY A 1 146 ? -17.567 -3.407 28.678 1.00 78.75 146 GLY A CA 1
ATOM 1151 C C . GLY A 1 146 ? -16.147 -3.085 29.154 1.00 78.75 146 GLY A C 1
ATOM 1152 O O . GLY A 1 146 ? -15.302 -2.702 28.350 1.00 78.75 146 GLY A O 1
ATOM 1153 N N . ARG A 1 147 ? -15.838 -3.316 30.438 1.00 82.75 147 ARG A N 1
ATOM 1154 C CA . ARG A 1 147 ? -14.488 -3.140 31.005 1.00 82.75 147 ARG A CA 1
ATOM 1155 C C . ARG A 1 147 ? -13.405 -3.979 30.293 1.00 82.75 147 ARG A C 1
ATOM 1157 O O . ARG A 1 147 ? -12.385 -3.402 29.917 1.00 82.75 147 ARG A O 1
ATOM 1164 N N . PRO A 1 148 ? -13.567 -5.301 30.056 1.00 83.62 148 PRO A N 1
ATOM 1165 C CA . PRO A 1 148 ? -12.580 -6.075 29.300 1.00 83.62 148 PRO A CA 1
ATOM 1166 C C . PRO A 1 148 ? -12.482 -5.655 27.826 1.00 83.62 148 PRO A C 1
ATOM 1168 O O . PRO A 1 148 ? -11.380 -5.664 27.286 1.00 83.62 148 PRO A O 1
ATOM 1171 N N . VAL A 1 149 ? -13.586 -5.244 27.190 1.00 85.94 149 VAL A N 1
ATOM 1172 C CA . VAL A 1 149 ? -13.569 -4.748 25.800 1.00 85.94 149 VAL A CA 1
ATOM 1173 C C . VAL A 1 149 ? -12.778 -3.445 25.705 1.00 85.94 149 VAL A C 1
ATOM 1175 O O . VAL A 1 149 ? -11.873 -3.343 24.879 1.00 85.94 149 VAL A O 1
ATOM 1178 N N . PHE A 1 150 ? -13.055 -2.487 26.597 1.00 85.88 150 PHE A N 1
ATOM 1179 C CA . PHE A 1 150 ? -12.298 -1.239 26.694 1.00 85.88 150 PHE A CA 1
ATOM 1180 C C . PHE A 1 150 ? -10.808 -1.520 26.863 1.00 85.88 150 PHE A C 1
ATOM 1182 O O . PHE A 1 150 ? -9.999 -0.953 26.140 1.00 85.88 150 PHE A O 1
ATOM 1189 N N . ARG A 1 151 ? -10.449 -2.442 27.766 1.00 88.31 151 ARG A N 1
ATOM 1190 C CA . ARG A 1 151 ? -9.056 -2.841 27.986 1.00 88.31 151 ARG A CA 1
ATOM 1191 C C . ARG A 1 151 ? -8.398 -3.327 26.697 1.00 88.31 151 ARG A C 1
ATOM 1193 O O . ARG A 1 151 ? -7.342 -2.824 26.341 1.00 88.31 151 ARG A O 1
ATOM 1200 N N . VAL A 1 152 ? -9.008 -4.283 26.001 1.00 89.56 152 VAL A N 1
ATOM 1201 C CA . VAL A 1 152 ? -8.435 -4.853 24.772 1.00 89.56 152 VAL A CA 1
ATOM 1202 C C . VAL A 1 152 ? -8.232 -3.777 23.709 1.00 89.56 152 VAL A C 1
ATOM 1204 O O . VAL A 1 152 ? -7.128 -3.646 23.188 1.00 89.56 152 VAL A O 1
ATOM 1207 N N . VAL A 1 153 ? -9.264 -2.976 23.428 1.00 88.06 153 VAL A N 1
ATOM 1208 C CA . VAL A 1 153 ? -9.205 -1.930 22.394 1.00 88.06 153 VAL A CA 1
ATOM 1209 C C . VAL A 1 153 ? -8.199 -0.843 22.767 1.00 88.06 153 VAL A C 1
ATOM 1211 O O . VAL A 1 153 ? -7.375 -0.458 21.942 1.00 88.06 153 VAL A O 1
ATOM 1214 N N . PHE A 1 154 ? -8.224 -0.373 24.016 1.00 89.75 154 PHE A N 1
ATOM 1215 C CA . PHE A 1 154 ? -7.317 0.665 24.492 1.00 89.75 154 PHE A CA 1
ATOM 1216 C C . PHE A 1 154 ? -5.860 0.217 24.387 1.00 89.75 154 PHE A C 1
ATOM 1218 O O . PHE A 1 154 ? -5.051 0.931 23.801 1.00 89.75 154 PHE A O 1
ATOM 1225 N N . VAL A 1 155 ? -5.522 -0.970 24.904 1.00 92.19 155 VAL A N 1
ATOM 1226 C CA . VAL A 1 155 ? -4.140 -1.472 24.892 1.00 92.19 155 VAL A CA 1
ATOM 1227 C C . VAL A 1 155 ? -3.680 -1.743 23.464 1.00 92.19 155 VAL A C 1
ATOM 1229 O O . VAL A 1 155 ? -2.567 -1.361 23.116 1.00 92.19 155 VAL A O 1
ATOM 1232 N N . PHE A 1 156 ? -4.532 -2.334 22.620 1.00 90.62 156 PHE A N 1
ATOM 1233 C CA . PHE A 1 156 ? -4.224 -2.565 21.207 1.00 90.62 156 PHE A CA 1
ATOM 1234 C C . PHE A 1 156 ? -3.870 -1.255 20.488 1.00 90.62 156 PHE A C 1
ATOM 1236 O O . PHE A 1 156 ? -2.780 -1.131 19.936 1.00 90.62 156 PHE A O 1
ATOM 1243 N N . CYS A 1 157 ? -4.749 -0.249 20.547 1.00 90.31 157 CYS A N 1
ATOM 1244 C CA . CYS A 1 157 ? -4.541 1.008 19.828 1.00 90.31 157 CYS A CA 1
ATOM 1245 C C . CYS A 1 157 ? -3.370 1.822 20.393 1.00 90.31 157 CYS A C 1
ATOM 1247 O O . CYS A 1 157 ? -2.545 2.318 19.632 1.00 90.31 157 CYS A O 1
ATOM 1249 N N . THR A 1 158 ? -3.283 1.966 21.718 1.00 91.50 158 THR A N 1
ATOM 1250 C CA . THR A 1 158 ? -2.251 2.814 22.342 1.00 91.50 158 THR A CA 1
ATOM 1251 C C . THR A 1 158 ? -0.857 2.210 22.236 1.00 91.50 158 THR A C 1
ATOM 1253 O O . THR A 1 158 ? 0.087 2.954 21.998 1.00 91.50 158 THR A O 1
ATOM 1256 N N . SER A 1 159 ? -0.711 0.882 22.329 1.00 93.69 159 SER A N 1
ATOM 1257 C CA . SER A 1 159 ? 0.591 0.221 22.155 1.00 93.69 159 SER A CA 1
ATOM 1258 C C . SER A 1 159 ? 1.134 0.348 20.732 1.00 93.69 159 SER A C 1
ATOM 1260 O O . SER A 1 159 ? 2.321 0.621 20.570 1.00 93.69 159 SER A O 1
ATOM 1262 N N . LEU A 1 160 ? 0.278 0.212 19.711 1.00 92.12 160 LEU A N 1
ATOM 1263 C CA . LEU A 1 160 ? 0.672 0.401 18.313 1.00 92.12 160 LEU A CA 1
ATOM 1264 C C . LEU A 1 160 ? 1.018 1.861 18.017 1.00 92.12 160 LEU A C 1
ATOM 1266 O O . LEU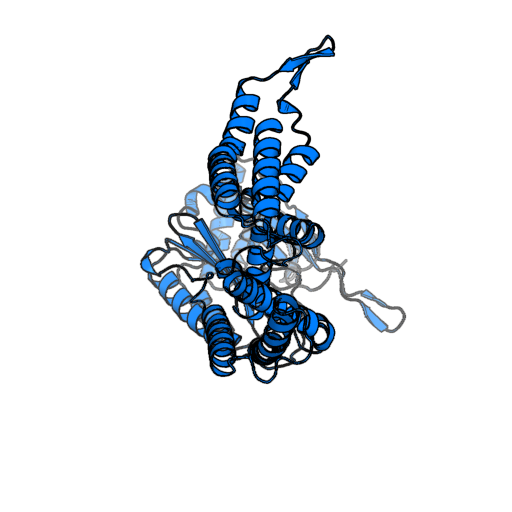 A 1 160 ? 2.079 2.127 17.461 1.00 92.12 160 LEU A O 1
ATOM 1270 N N . LEU A 1 161 ? 0.165 2.804 18.432 1.00 91.94 161 LEU A N 1
ATOM 1271 C CA . LEU A 1 161 ? 0.429 4.235 18.249 1.00 91.94 161 LEU A CA 1
ATOM 1272 C C . LEU A 1 161 ? 1.707 4.672 18.965 1.00 91.94 161 LEU A C 1
ATOM 1274 O O . LEU A 1 161 ? 2.489 5.428 18.404 1.00 91.94 161 LEU A O 1
ATOM 1278 N N . PHE A 1 162 ? 1.943 4.175 20.179 1.00 94.19 162 PHE A N 1
ATOM 1279 C CA . PHE A 1 162 ? 3.173 4.437 20.916 1.00 94.19 162 PHE A CA 1
ATOM 1280 C C . PHE A 1 162 ? 4.398 3.889 20.194 1.00 94.19 162 PHE A C 1
ATOM 1282 O O . PHE A 1 162 ? 5.382 4.605 20.053 1.00 94.19 162 PHE A O 1
ATOM 1289 N N . ALA A 1 163 ? 4.344 2.644 19.719 1.00 93.19 163 ALA A N 1
ATOM 1290 C CA . ALA A 1 163 ? 5.472 2.045 19.023 1.00 93.19 163 ALA A CA 1
ATOM 1291 C C . ALA A 1 163 ? 5.813 2.796 17.731 1.00 93.19 163 ALA A C 1
ATOM 1293 O O . ALA A 1 163 ? 6.987 3.059 17.493 1.00 93.19 163 ALA A O 1
ATOM 1294 N N . LEU A 1 164 ? 4.801 3.188 16.950 1.00 90.69 164 LEU A N 1
ATOM 1295 C CA . LEU A 1 164 ? 4.986 4.000 15.746 1.00 90.69 164 LEU A CA 1
ATOM 1296 C C . LEU A 1 164 ? 5.536 5.391 16.087 1.00 90.69 164 LEU A C 1
ATOM 1298 O O . LEU A 1 164 ? 6.547 5.794 15.531 1.00 90.69 164 LEU A O 1
ATOM 1302 N N . ALA A 1 165 ? 4.941 6.099 17.050 1.00 91.19 165 ALA A N 1
ATOM 1303 C CA . ALA A 1 165 ? 5.380 7.446 17.416 1.00 91.19 165 ALA A CA 1
ATOM 1304 C C . ALA A 1 165 ? 6.815 7.473 17.965 1.00 91.19 165 ALA A C 1
ATOM 1306 O O . ALA A 1 165 ? 7.596 8.349 17.609 1.00 91.19 165 ALA A O 1
ATOM 1307 N N . VAL A 1 166 ? 7.178 6.514 18.823 1.00 92.50 166 VAL A N 1
ATOM 1308 C CA . VAL A 1 166 ? 8.545 6.407 19.354 1.00 92.50 166 VAL A CA 1
ATOM 1309 C C . VAL A 1 166 ? 9.526 5.997 18.259 1.00 92.50 166 VAL A C 1
ATOM 1311 O O . VAL A 1 166 ? 10.646 6.498 18.243 1.00 92.50 166 VAL A O 1
ATOM 1314 N N . TYR A 1 167 ? 9.120 5.115 17.343 1.00 90.19 167 TYR A N 1
ATOM 1315 C CA . TYR A 1 167 ? 9.946 4.756 16.195 1.00 90.19 167 TYR A CA 1
ATOM 1316 C C . TYR A 1 167 ? 10.274 5.988 15.341 1.00 90.19 167 TYR A C 1
ATOM 1318 O O . TYR A 1 167 ? 11.449 6.285 15.146 1.00 90.19 167 TYR A O 1
ATOM 1326 N N . GLU A 1 168 ? 9.262 6.754 14.934 1.00 87.00 168 GLU A N 1
ATOM 1327 C CA . GLU A 1 168 ? 9.452 7.967 14.129 1.00 87.00 168 GLU A CA 1
ATOM 1328 C C . GLU A 1 168 ? 10.315 9.013 14.852 1.00 87.00 168 GLU A C 1
ATOM 1330 O O . GLU A 1 168 ? 11.283 9.518 14.291 1.00 87.00 168 GLU A O 1
ATOM 1335 N N . LEU A 1 169 ? 10.027 9.296 16.129 1.00 88.62 169 LEU A N 1
ATOM 1336 C CA . LEU A 1 169 ? 10.730 10.338 16.888 1.00 88.62 169 LEU A CA 1
ATOM 1337 C C . LEU A 1 169 ? 12.184 9.989 17.229 1.00 88.62 169 LEU A C 1
ATOM 1339 O O . LEU A 1 169 ? 13.012 10.890 17.334 1.00 88.62 169 LEU A O 1
ATOM 1343 N N . CYS A 1 170 ? 12.490 8.715 17.480 1.00 87.06 170 CYS A N 1
ATOM 1344 C CA . CYS A 1 170 ? 13.813 8.307 17.963 1.00 87.06 170 CYS A CA 1
ATOM 1345 C C . CYS A 1 170 ? 14.686 7.652 16.892 1.00 87.06 170 CYS A C 1
ATOM 1347 O O . CYS A 1 170 ? 15.904 7.639 17.044 1.00 87.06 170 CYS A O 1
ATOM 1349 N N . PHE A 1 171 ? 14.087 7.068 15.854 1.00 83.88 171 PHE A N 1
ATOM 1350 C CA . PHE A 1 171 ? 14.796 6.238 14.881 1.00 83.88 171 PHE A CA 1
ATOM 1351 C C . PHE A 1 171 ? 14.544 6.635 13.427 1.00 83.88 171 PHE A C 1
ATOM 1353 O O . PHE A 1 171 ? 15.350 6.241 12.585 1.00 83.88 171 PHE A O 1
ATOM 1360 N N . GLY A 1 172 ? 13.507 7.431 13.135 1.00 76.50 172 GLY A N 1
ATOM 1361 C CA . GLY A 1 172 ? 13.125 7.800 11.767 1.00 76.50 172 GLY A CA 1
ATOM 1362 C C . GLY A 1 172 ? 14.236 8.482 10.963 1.00 76.50 172 GLY A C 1
ATOM 1363 O O . GLY A 1 172 ? 14.332 8.273 9.764 1.00 76.50 172 GLY A O 1
ATOM 1364 N N . THR A 1 173 ? 15.131 9.229 11.618 1.00 76.31 173 THR A N 1
ATOM 1365 C CA . THR A 1 173 ? 16.277 9.890 10.961 1.00 76.31 173 THR A CA 1
ATOM 1366 C C . THR A 1 173 ? 17.595 9.124 11.087 1.00 76.31 173 THR A C 1
ATOM 1368 O O . THR A 1 173 ? 18.599 9.528 10.514 1.00 76.31 173 THR A O 1
ATOM 1371 N N . THR A 1 174 ? 17.641 8.067 11.902 1.00 74.38 174 THR A N 1
ATOM 1372 C CA . THR A 1 174 ? 18.891 7.359 12.258 1.00 74.38 174 THR A CA 1
ATOM 1373 C C . THR A 1 174 ? 19.005 6.001 11.568 1.00 74.38 174 THR A C 1
ATOM 1375 O O . THR A 1 174 ? 20.100 5.459 11.395 1.00 74.38 174 THR A O 1
ATOM 1378 N N . ILE A 1 175 ? 17.868 5.403 11.223 1.00 76.25 175 ILE A N 1
ATOM 1379 C CA . ILE A 1 175 ? 17.782 4.106 10.564 1.00 76.25 175 ILE A CA 1
ATOM 1380 C C . ILE A 1 175 ? 17.323 4.357 9.136 1.00 76.25 175 ILE A C 1
ATOM 1382 O O . ILE A 1 175 ? 16.318 5.029 8.937 1.00 76.25 175 ILE A O 1
ATOM 1386 N N . SER A 1 176 ? 18.045 3.797 8.165 1.00 71.62 176 SER A N 1
ATOM 1387 C CA . SER A 1 176 ? 17.636 3.866 6.765 1.00 71.62 176 SER A CA 1
ATOM 1388 C C . SER A 1 176 ? 16.242 3.264 6.592 1.00 71.62 176 SER A C 1
ATOM 1390 O O . SER A 1 176 ? 15.905 2.239 7.204 1.00 71.62 176 SER A O 1
ATOM 1392 N N . SER A 1 177 ? 15.445 3.865 5.712 1.00 71.44 177 SER A N 1
ATOM 1393 C CA . SER A 1 177 ? 14.069 3.440 5.420 1.00 71.44 177 SER A CA 1
ATOM 1394 C C . SER A 1 177 ? 13.989 1.979 4.945 1.00 71.44 177 SER A C 1
ATOM 1396 O O . SER A 1 177 ? 12.947 1.330 5.044 1.00 71.44 177 SER A O 1
ATOM 1398 N N . TYR A 1 178 ? 15.114 1.426 4.481 1.00 72.19 178 TYR A N 1
ATOM 1399 C CA . TYR A 1 178 ? 15.233 0.086 3.911 1.00 72.19 178 TYR A CA 1
ATOM 1400 C C . TYR A 1 178 ? 15.745 -0.989 4.884 1.00 72.19 178 TYR A C 1
ATOM 1402 O O . TYR A 1 178 ? 15.813 -2.166 4.521 1.00 72.19 178 TYR A O 1
ATOM 1410 N N . ALA A 1 179 ? 16.054 -0.657 6.142 1.00 78.12 179 ALA A N 1
ATOM 1411 C CA . ALA A 1 179 ? 16.507 -1.631 7.143 1.00 78.12 179 ALA A CA 1
ATOM 1412 C C . ALA A 1 179 ? 15.351 -2.451 7.767 1.00 78.12 179 ALA A C 1
ATOM 1414 O O . ALA A 1 179 ? 15.266 -2.601 8.992 1.00 78.12 179 ALA A O 1
ATOM 1415 N N . TYR A 1 180 ? 14.465 -3.023 6.942 1.00 79.12 180 TYR A N 1
ATOM 1416 C CA . TYR A 1 180 ? 13.226 -3.722 7.333 1.00 79.12 180 TYR A CA 1
ATOM 1417 C C . TYR A 1 180 ? 13.398 -4.729 8.485 1.00 79.12 180 TYR A C 1
ATOM 1419 O O . TYR A 1 180 ? 12.572 -4.802 9.401 1.00 79.12 180 TYR A O 1
ATOM 1427 N N . GLY A 1 181 ? 14.481 -5.513 8.484 1.00 81.44 181 GLY A N 1
ATOM 1428 C CA . GLY A 1 181 ? 14.761 -6.501 9.528 1.00 81.44 181 GLY A CA 1
ATOM 1429 C C . GLY A 1 181 ? 15.129 -5.878 10.880 1.00 81.44 181 GLY A C 1
ATOM 1430 O O . GLY A 1 181 ? 14.828 -6.450 11.937 1.00 81.44 181 GLY A O 1
ATOM 1431 N N . ARG A 1 182 ? 15.767 -4.704 10.876 1.00 83.81 182 ARG A N 1
ATOM 1432 C CA . ARG A 1 182 ? 16.100 -3.934 12.082 1.00 83.81 182 ARG A CA 1
ATOM 1433 C C . ARG A 1 182 ? 14.873 -3.184 12.596 1.00 83.81 182 ARG A C 1
ATOM 1435 O O . ARG A 1 182 ? 14.553 -3.315 13.777 1.00 83.81 182 ARG A O 1
ATOM 1442 N N . ILE A 1 183 ? 14.154 -2.508 11.700 1.00 86.25 183 ILE A N 1
ATOM 1443 C CA . ILE A 1 183 ? 12.901 -1.787 11.975 1.00 86.25 183 ILE A CA 1
ATOM 1444 C C . ILE A 1 183 ? 11.894 -2.717 12.653 1.00 86.25 183 ILE A C 1
ATOM 1446 O O . ILE A 1 183 ? 11.389 -2.416 13.735 1.00 86.25 183 ILE A O 1
ATOM 1450 N N . PHE A 1 184 ? 11.681 -3.912 12.091 1.00 87.69 184 PHE A N 1
ATOM 1451 C CA . PHE A 1 184 ? 10.773 -4.898 12.672 1.00 87.69 184 PHE A CA 1
ATOM 1452 C C . PHE A 1 184 ? 11.153 -5.294 14.102 1.00 87.69 184 PHE A C 1
ATOM 1454 O O . PHE A 1 184 ? 10.283 -5.387 14.965 1.00 87.69 184 PHE A O 1
ATOM 1461 N N . ARG A 1 185 ? 12.444 -5.526 14.379 1.00 88.88 185 ARG A N 1
ATOM 1462 C CA . ARG A 1 185 ? 12.906 -5.897 15.727 1.00 88.88 185 ARG A CA 1
ATOM 1463 C C . ARG A 1 185 ? 12.667 -4.772 16.732 1.00 88.88 185 ARG A C 1
ATOM 1465 O O . ARG A 1 185 ? 12.218 -5.053 17.841 1.00 88.88 185 ARG A O 1
ATOM 1472 N N . ILE A 1 186 ? 12.917 -3.525 16.338 1.00 90.75 186 ILE A N 1
ATOM 1473 C CA . ILE A 1 186 ? 12.676 -2.351 17.185 1.00 90.75 186 ILE A CA 1
ATOM 1474 C C . ILE A 1 186 ? 11.185 -2.211 17.480 1.00 90.75 186 ILE A C 1
ATOM 1476 O O . ILE A 1 186 ? 10.802 -2.157 18.647 1.00 90.75 186 ILE A O 1
ATOM 1480 N N . ILE A 1 187 ? 10.330 -2.236 16.454 1.00 91.69 187 ILE A N 1
ATOM 1481 C CA . ILE A 1 187 ? 8.882 -2.089 16.646 1.00 91.69 187 ILE A CA 1
ATOM 1482 C C . ILE A 1 187 ? 8.310 -3.258 17.452 1.00 91.69 187 ILE A C 1
ATOM 1484 O O . ILE A 1 187 ? 7.466 -3.037 18.316 1.00 91.69 187 ILE A O 1
ATOM 1488 N N . LEU A 1 188 ? 8.797 -4.487 17.258 1.00 92.31 188 LEU A N 1
ATOM 1489 C CA . LEU A 1 188 ? 8.379 -5.638 18.061 1.00 92.31 188 LEU A CA 1
ATOM 1490 C C . LEU A 1 188 ? 8.675 -5.424 19.552 1.00 92.31 188 LEU A C 1
ATOM 1492 O O . LEU A 1 188 ? 7.808 -5.681 20.391 1.00 92.31 188 LEU A O 1
ATOM 1496 N N . VAL A 1 189 ? 9.859 -4.901 19.889 1.00 93.88 189 VAL A N 1
ATOM 1497 C CA . VAL A 1 189 ? 10.214 -4.556 21.275 1.00 93.88 189 VAL A CA 1
ATOM 1498 C C . VAL A 1 189 ? 9.352 -3.402 21.791 1.00 93.88 189 VAL A C 1
ATOM 1500 O O . VAL A 1 189 ? 8.796 -3.511 22.884 1.00 93.88 189 VAL A O 1
ATOM 1503 N N . LEU A 1 190 ? 9.180 -2.330 21.012 1.00 94.31 190 LEU A N 1
ATOM 1504 C CA . LEU A 1 190 ? 8.374 -1.167 21.400 1.00 94.31 190 LEU A CA 1
ATOM 1505 C C . LEU A 1 190 ? 6.900 -1.527 21.622 1.00 94.31 190 LEU A C 1
ATOM 1507 O O . LEU A 1 190 ? 6.310 -1.074 22.601 1.00 94.31 190 LEU A O 1
ATOM 1511 N N . VAL A 1 191 ? 6.313 -2.382 20.780 1.00 94.38 191 VAL A N 1
ATOM 1512 C CA . VAL A 1 191 ? 4.951 -2.899 20.974 1.00 94.38 191 VAL A CA 1
ATOM 1513 C C . VAL A 1 191 ? 4.890 -3.793 22.205 1.00 94.38 191 VAL A C 1
ATOM 1515 O O . VAL A 1 191 ? 3.932 -3.686 22.967 1.00 94.38 191 VAL A O 1
ATOM 1518 N N . GLY A 1 192 ? 5.895 -4.637 22.454 1.00 93.69 192 GLY A N 1
ATOM 1519 C CA . GLY A 1 192 ? 5.967 -5.451 23.670 1.00 93.69 192 GLY A CA 1
ATOM 1520 C C . GLY A 1 192 ? 5.973 -4.594 24.941 1.00 93.69 192 GLY A C 1
ATOM 1521 O O . GLY A 1 192 ? 5.128 -4.778 25.821 1.00 93.69 192 GLY A O 1
ATOM 1522 N N . VAL A 1 193 ? 6.871 -3.607 25.006 1.00 94.19 193 VAL A N 1
ATOM 1523 C CA . VAL A 1 193 ? 6.980 -2.653 26.123 1.00 94.19 193 VAL A CA 1
ATOM 1524 C C . VAL A 1 193 ? 5.705 -1.819 26.252 1.00 94.19 193 VAL A C 1
ATOM 1526 O O . VAL A 1 193 ? 5.116 -1.759 27.332 1.00 94.19 193 VAL A O 1
ATOM 1529 N N . GLY A 1 194 ? 5.227 -1.236 25.151 1.00 94.50 194 GLY A N 1
ATOM 1530 C CA . GLY A 1 194 ? 3.996 -0.452 25.104 1.00 94.50 194 GLY A CA 1
ATOM 1531 C C . GLY A 1 194 ? 2.789 -1.261 25.573 1.00 94.50 194 GLY A C 1
ATOM 1532 O O . GLY A 1 194 ? 2.012 -0.787 26.394 1.00 94.50 194 GLY A O 1
ATOM 1533 N N . THR A 1 195 ? 2.661 -2.517 25.146 1.00 93.75 195 THR A N 1
ATOM 1534 C CA . THR A 1 195 ? 1.568 -3.401 25.574 1.00 93.75 195 THR A CA 1
ATOM 1535 C C . THR A 1 195 ? 1.564 -3.583 27.088 1.00 93.75 195 THR A C 1
ATOM 1537 O O . THR A 1 195 ? 0.508 -3.470 27.705 1.00 93.75 195 THR A O 1
ATOM 1540 N N . VAL A 1 196 ? 2.724 -3.812 27.711 1.00 91.94 196 VAL A N 1
ATOM 1541 C CA . VAL A 1 196 ? 2.828 -3.933 29.175 1.00 91.94 196 VAL A CA 1
ATOM 1542 C C . VAL A 1 196 ? 2.447 -2.618 29.862 1.00 91.94 196 VAL A C 1
ATOM 1544 O O . VAL A 1 196 ? 1.601 -2.620 30.760 1.00 91.94 196 VAL A O 1
ATOM 1547 N N . LEU A 1 197 ? 3.010 -1.494 29.411 1.00 92.44 197 LEU A N 1
ATOM 1548 C CA . LEU A 1 197 ? 2.749 -0.168 29.981 1.00 92.44 197 LEU A CA 1
ATOM 1549 C C . LEU A 1 197 ? 1.267 0.215 29.891 1.00 92.44 197 LEU A C 1
ATOM 1551 O O . LEU A 1 197 ? 0.646 0.556 30.900 1.00 92.44 197 LEU A O 1
ATOM 1555 N N . PHE A 1 198 ? 0.668 0.106 28.705 1.00 93.50 198 PHE A N 1
ATOM 1556 C CA . PHE A 1 198 ? -0.728 0.476 28.492 1.00 93.50 198 PHE A CA 1
ATOM 1557 C C . PHE A 1 198 ? -1.706 -0.537 29.079 1.00 93.50 198 PHE A C 1
ATOM 1559 O O . PHE A 1 198 ? -2.810 -0.148 29.455 1.00 93.50 198 PHE A O 1
ATOM 1566 N N . TYR A 1 199 ? -1.326 -1.809 29.245 1.00 91.25 199 TYR A N 1
ATOM 1567 C CA . TYR A 1 199 ? -2.148 -2.766 29.988 1.00 91.25 199 TYR A CA 1
ATOM 1568 C C . TYR A 1 199 ? -2.252 -2.376 31.463 1.00 91.25 199 TYR A C 1
ATOM 1570 O O . TYR A 1 199 ? -3.354 -2.377 32.018 1.00 91.25 199 TYR A O 1
ATOM 1578 N N . LEU A 1 200 ? -1.146 -1.966 32.088 1.00 88.94 200 LEU A N 1
ATOM 1579 C CA . LEU A 1 200 ? -1.170 -1.421 33.447 1.00 88.94 200 LEU A CA 1
ATOM 1580 C C . LEU A 1 200 ? -1.982 -0.123 33.507 1.00 88.94 200 LEU A C 1
ATOM 1582 O O . LEU A 1 200 ? -2.885 -0.018 34.340 1.00 88.94 200 LEU A O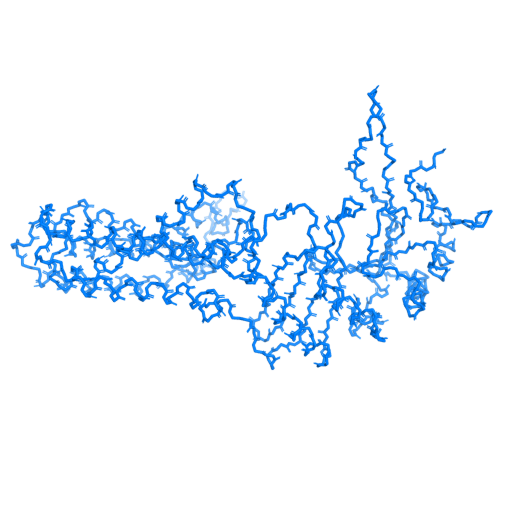 1
ATOM 1586 N N . LEU A 1 201 ? -1.748 0.804 32.572 1.00 88.50 201 LEU A N 1
ATOM 1587 C CA . LEU A 1 201 ? -2.484 2.068 32.498 1.00 88.50 201 LEU A CA 1
ATOM 1588 C C . LEU A 1 201 ? -3.993 1.842 32.330 1.00 88.50 201 LEU A C 1
ATOM 1590 O O . LEU A 1 201 ? -4.792 2.484 33.004 1.00 88.50 201 LEU A O 1
ATOM 1594 N N . SER A 1 202 ? -4.400 0.876 31.505 1.00 88.06 202 SER A N 1
ATOM 1595 C CA . SER A 1 202 ? -5.812 0.529 31.313 1.00 88.06 202 SER A CA 1
ATOM 1596 C C . SER A 1 202 ? -6.473 0.039 32.605 1.00 88.06 202 SER A C 1
ATOM 1598 O O . SER A 1 202 ? -7.634 0.356 32.858 1.00 88.06 202 SER A O 1
ATOM 1600 N N . ASN A 1 203 ? -5.741 -0.693 33.455 1.00 84.88 203 ASN A N 1
ATOM 1601 C CA . ASN A 1 203 ? -6.254 -1.111 34.755 1.00 84.88 203 ASN A CA 1
ATOM 1602 C C . ASN A 1 203 ? -6.369 0.083 35.706 1.00 84.88 203 ASN A C 1
ATOM 1604 O O . ASN A 1 203 ? -7.354 0.164 36.429 1.00 84.88 203 ASN A O 1
ATOM 1608 N N . MET A 1 204 ? -5.426 1.033 35.669 1.00 85.00 204 MET A N 1
ATOM 1609 C CA . MET A 1 204 ? -5.487 2.267 36.478 1.00 85.00 204 MET A CA 1
ATOM 1610 C C . MET A 1 204 ? -6.685 3.120 36.106 1.00 85.00 204 MET A C 1
ATOM 1612 O O . MET A 1 204 ? -7.411 3.603 36.971 1.00 85.00 204 MET A O 1
ATOM 1616 N N . ILE A 1 205 ? -6.914 3.245 34.807 1.00 83.25 205 ILE A N 1
ATOM 1617 C CA . ILE A 1 205 ? -8.039 3.953 34.221 1.00 83.25 205 ILE A CA 1
ATOM 1618 C C . ILE A 1 205 ? -9.374 3.296 34.643 1.00 83.25 205 ILE A C 1
ATOM 1620 O O . ILE A 1 205 ? -10.300 3.991 35.063 1.00 83.25 205 ILE A O 1
ATOM 1624 N N . LEU A 1 206 ? -9.471 1.961 34.594 1.00 81.00 206 LEU A N 1
ATOM 1625 C CA . LEU A 1 206 ? -10.693 1.219 34.941 1.00 81.00 206 LEU A CA 1
ATOM 1626 C C . LEU A 1 206 ? -10.977 1.148 36.450 1.00 81.00 206 LEU A C 1
ATOM 1628 O O . LEU A 1 206 ? -12.135 1.262 36.849 1.00 81.00 206 LEU A O 1
ATOM 1632 N N . ASP A 1 207 ? -9.949 0.952 37.278 1.00 75.69 207 ASP A N 1
ATOM 1633 C CA . ASP A 1 207 ? -10.085 0.749 38.727 1.00 75.69 207 ASP A CA 1
ATOM 1634 C C . ASP A 1 207 ? -9.866 2.041 39.539 1.00 75.69 207 ASP A C 1
ATOM 1636 O O . ASP A 1 207 ? -9.937 2.006 40.768 1.00 75.69 207 ASP A O 1
ATOM 1640 N N . ARG A 1 208 ? -9.578 3.175 38.875 1.00 68.50 208 ARG A N 1
ATOM 1641 C CA . ARG A 1 208 ? -9.323 4.511 39.463 1.00 68.50 208 ARG A CA 1
ATOM 1642 C C . ARG A 1 208 ? -8.312 4.536 40.614 1.00 68.50 208 ARG A C 1
ATOM 1644 O O . ARG A 1 208 ? -8.362 5.407 41.479 1.00 68.50 208 ARG A O 1
ATOM 1651 N N . THR A 1 209 ? -7.395 3.577 40.648 1.00 70.81 209 THR A N 1
ATOM 1652 C CA . THR A 1 209 ? -6.422 3.410 41.730 1.00 70.81 209 THR A CA 1
ATOM 1653 C C . THR A 1 209 ? -5.033 3.165 41.153 1.00 70.81 209 THR A C 1
ATOM 1655 O O . THR A 1 209 ? -4.877 2.445 40.173 1.00 70.81 209 THR A O 1
ATOM 1658 N N . PHE A 1 210 ? -4.004 3.765 41.759 1.00 60.72 210 PHE A N 1
ATOM 1659 C CA . PHE A 1 210 ? -2.612 3.629 41.305 1.00 60.72 210 PHE A CA 1
ATOM 1660 C C . PHE A 1 210 ? -1.961 2.298 41.741 1.00 60.72 210 PHE A C 1
ATOM 1662 O O . PHE A 1 210 ? -0.981 1.855 41.147 1.00 60.72 210 PHE A O 1
ATOM 1669 N N . PHE A 1 211 ? -2.515 1.617 42.752 1.00 54.38 211 PHE A N 1
ATOM 1670 C CA . PHE A 1 211 ? -1.925 0.420 43.369 1.00 54.38 211 PHE A CA 1
ATOM 1671 C C . PHE A 1 211 ? -2.605 -0.882 42.904 1.00 54.38 211 PHE A C 1
ATOM 1673 O O . PHE A 1 211 ? -3.465 -1.434 43.587 1.00 54.38 211 PHE A O 1
ATOM 1680 N N . ILE A 1 212 ? -2.197 -1.405 41.742 1.00 58.19 212 ILE A N 1
ATOM 1681 C CA . ILE A 1 212 ? -2.877 -2.530 41.045 1.00 58.19 212 ILE A CA 1
ATOM 1682 C C . ILE A 1 212 ? -2.033 -3.815 40.995 1.00 58.19 212 ILE A C 1
ATOM 1684 O O . ILE A 1 212 ? -2.411 -4.817 40.379 1.00 58.19 212 ILE A O 1
ATOM 1688 N N . TRP A 1 213 ? -0.890 -3.830 41.681 1.00 53.62 213 TRP A N 1
ATOM 1689 C CA . TRP A 1 213 ? 0.071 -4.939 41.641 1.00 53.62 213 TRP A CA 1
ATOM 1690 C C . TRP A 1 213 ? -0.494 -6.282 42.133 1.00 53.62 213 TRP A C 1
ATOM 1692 O O . TRP A 1 213 ? 0.018 -7.331 41.751 1.00 53.62 213 TRP A O 1
ATOM 1702 N N . ARG A 1 214 ? -1.576 -6.271 42.930 1.00 52.03 214 ARG A N 1
ATOM 1703 C CA . ARG A 1 214 ? -2.243 -7.485 43.445 1.00 52.03 214 ARG A CA 1
ATOM 1704 C C . ARG A 1 214 ? -3.474 -7.943 42.654 1.00 52.03 214 ARG A C 1
ATOM 1706 O O . ARG A 1 214 ? -3.875 -9.090 42.807 1.00 52.03 214 ARG A O 1
ATOM 1713 N N . LYS A 1 215 ? -4.086 -7.082 41.829 1.00 60.81 215 LYS A N 1
ATOM 1714 C CA . LYS A 1 215 ? -5.297 -7.417 41.041 1.00 60.81 215 LYS A CA 1
ATOM 1715 C C . LYS A 1 215 ? -5.018 -7.650 39.556 1.00 60.81 215 LYS A C 1
ATOM 1717 O O . LYS A 1 215 ? -5.869 -8.184 38.845 1.00 60.81 215 LYS A O 1
ATOM 1722 N N . THR A 1 216 ? -3.831 -7.277 39.082 1.00 66.25 216 THR A N 1
ATOM 1723 C CA . THR A 1 216 ? -3.435 -7.486 37.690 1.00 66.25 216 THR A CA 1
ATOM 1724 C C . THR A 1 216 ? -3.142 -8.964 37.449 1.00 66.25 216 THR A C 1
ATOM 1726 O O . THR A 1 216 ? -2.238 -9.543 38.042 1.00 66.25 216 THR A O 1
ATOM 1729 N N . SER A 1 217 ? -3.900 -9.593 36.551 1.00 76.56 217 SER A N 1
ATOM 1730 C CA . SER A 1 217 ? -3.584 -10.945 36.089 1.00 76.56 217 SER A CA 1
ATOM 1731 C C . SER A 1 217 ? -2.408 -10.880 35.112 1.00 76.56 217 SER A C 1
ATOM 1733 O O . SER A 1 217 ? -2.602 -10.645 33.917 1.00 76.56 217 SER A O 1
ATOM 1735 N N . TYR A 1 218 ? -1.190 -11.078 35.627 1.00 81.50 218 TYR A N 1
ATOM 1736 C CA . TYR A 1 218 ? 0.048 -11.062 34.836 1.00 81.50 218 TYR A CA 1
ATOM 1737 C C . TYR A 1 218 ? 0.023 -12.071 33.681 1.00 81.50 218 TYR A C 1
ATOM 1739 O O . TYR A 1 218 ? 0.527 -11.779 32.603 1.00 81.50 218 TYR A O 1
ATOM 1747 N N . TRP A 1 219 ? -0.647 -13.214 33.857 1.00 84.25 219 TRP A N 1
ATOM 1748 C CA . TRP A 1 219 ? -0.812 -14.195 32.783 1.00 84.25 219 TRP A CA 1
ATOM 1749 C C . TRP A 1 219 ? -1.668 -13.671 31.617 1.00 84.25 219 TRP A C 1
ATOM 1751 O O . TRP A 1 219 ? -1.301 -13.860 30.462 1.00 84.25 219 TRP A O 1
ATOM 1761 N N . ARG A 1 220 ? -2.766 -12.945 31.887 1.00 86.19 220 ARG A N 1
ATOM 1762 C CA . ARG A 1 220 ? -3.589 -12.329 30.823 1.00 86.19 220 ARG A CA 1
ATOM 1763 C C . ARG A 1 220 ? -2.830 -11.238 30.071 1.00 86.19 220 ARG A C 1
ATOM 1765 O O . ARG A 1 220 ? -2.991 -11.113 28.863 1.00 86.19 220 ARG A O 1
ATOM 1772 N N . MET A 1 221 ? -2.003 -10.474 30.781 1.00 88.81 221 MET A N 1
ATOM 1773 C CA . MET A 1 221 ? -1.126 -9.473 30.176 1.00 88.81 221 MET A CA 1
ATOM 1774 C C . MET A 1 221 ? -0.085 -10.131 29.264 1.00 88.81 221 MET A C 1
ATOM 1776 O O . MET A 1 221 ? 0.064 -9.718 28.118 1.00 88.81 221 MET A O 1
ATOM 1780 N N . ALA A 1 222 ? 0.585 -11.182 29.747 1.00 89.19 222 ALA A N 1
ATOM 1781 C CA . ALA A 1 222 ? 1.557 -11.938 28.963 1.00 89.19 222 ALA A CA 1
ATOM 1782 C C . ALA A 1 222 ? 0.912 -12.557 27.714 1.00 89.19 222 ALA A C 1
ATOM 1784 O O . ALA A 1 222 ? 1.441 -12.408 26.617 1.00 89.19 222 ALA A O 1
ATOM 1785 N N . LEU A 1 223 ? -0.270 -13.168 27.854 1.00 91.12 223 LEU A N 1
ATOM 1786 C CA . LEU A 1 223 ? -1.037 -13.697 26.726 1.00 91.12 223 LEU A CA 1
ATOM 1787 C C . LEU A 1 223 ? -1.344 -12.606 25.691 1.00 91.12 223 LEU A C 1
ATOM 1789 O O . LEU A 1 223 ? -1.153 -12.825 24.499 1.00 91.12 223 LEU A O 1
ATOM 1793 N N . PHE A 1 224 ? -1.785 -11.426 26.133 1.00 90.81 224 PHE A N 1
ATOM 1794 C CA . PHE A 1 224 ? -2.094 -10.319 25.231 1.00 90.81 224 PHE A CA 1
ATOM 1795 C C . PHE A 1 224 ? -0.848 -9.805 24.493 1.00 90.81 224 PHE A C 1
ATOM 1797 O O . PHE A 1 224 ? -0.896 -9.605 23.283 1.00 90.81 224 PHE A O 1
ATOM 1804 N N . ALA A 1 225 ? 0.286 -9.672 25.187 1.00 91.12 225 ALA A N 1
ATOM 1805 C CA . ALA A 1 225 ? 1.558 -9.301 24.568 1.00 91.12 225 ALA A CA 1
ATOM 1806 C C . ALA A 1 225 ? 2.023 -10.334 23.527 1.00 91.12 225 ALA A C 1
ATOM 1808 O O . ALA A 1 225 ? 2.457 -9.958 22.440 1.00 91.12 225 ALA A O 1
ATOM 1809 N N . VAL A 1 226 ? 1.876 -11.632 23.816 1.00 93.06 226 VAL A N 1
ATOM 1810 C CA . VAL A 1 226 ? 2.184 -12.703 22.856 1.00 93.06 226 VAL A CA 1
ATOM 1811 C C . VAL A 1 226 ? 1.284 -12.615 21.625 1.00 93.06 226 VAL A C 1
ATOM 1813 O O . VAL A 1 226 ? 1.786 -12.694 20.509 1.00 93.06 226 VAL A O 1
ATOM 1816 N N . LEU A 1 227 ? -0.022 -12.395 21.799 1.00 92.56 227 LEU A N 1
ATOM 1817 C CA . LEU A 1 227 ? -0.949 -12.229 20.674 1.00 92.56 227 LEU A CA 1
ATOM 1818 C C . LEU A 1 227 ? -0.608 -11.005 19.813 1.00 92.56 227 LEU A C 1
ATOM 1820 O O . LEU A 1 227 ? -0.645 -11.106 18.589 1.00 92.56 227 LEU A O 1
ATOM 1824 N N . MET A 1 228 ? -0.223 -9.882 20.428 1.00 91.81 228 MET A N 1
ATOM 1825 C CA . MET A 1 228 ? 0.244 -8.691 19.706 1.00 91.81 228 MET A CA 1
ATOM 1826 C C . MET A 1 228 ? 1.497 -8.991 18.882 1.00 91.81 228 MET A C 1
ATOM 1828 O O . MET A 1 228 ? 1.538 -8.686 17.692 1.00 91.81 228 MET A O 1
ATOM 1832 N N . MET A 1 229 ? 2.495 -9.644 19.484 1.00 91.06 229 MET A N 1
ATOM 1833 C CA . MET A 1 229 ? 3.726 -10.024 18.785 1.00 91.06 229 MET A CA 1
ATOM 1834 C C . MET A 1 229 ? 3.457 -11.003 17.635 1.00 91.06 229 MET A C 1
ATOM 1836 O O . MET A 1 229 ? 3.981 -10.811 16.540 1.00 91.06 229 MET A O 1
ATOM 1840 N N . LEU A 1 230 ? 2.599 -12.009 17.839 1.00 90.50 230 LEU A N 1
ATOM 1841 C CA . LEU A 1 230 ? 2.181 -12.932 16.778 1.00 90.50 230 LEU A CA 1
ATOM 1842 C C . LEU A 1 230 ? 1.443 -12.208 15.646 1.00 90.50 230 LEU A C 1
ATOM 1844 O O . LEU A 1 230 ? 1.668 -12.518 14.479 1.00 90.50 230 LEU A O 1
ATOM 1848 N N . GLY A 1 231 ? 0.609 -11.218 15.975 1.00 87.62 231 GLY A N 1
ATOM 1849 C CA . GLY A 1 231 ? -0.046 -10.358 14.992 1.00 87.62 231 GLY A CA 1
ATOM 1850 C C . GLY A 1 231 ? 0.960 -9.609 14.117 1.00 87.62 231 GLY A C 1
ATOM 1851 O O . GLY A 1 231 ? 0.845 -9.648 12.895 1.00 87.62 231 GLY A O 1
ATOM 1852 N N . LEU A 1 232 ? 1.988 -8.998 14.719 1.00 87.81 232 LEU A N 1
ATOM 1853 C CA . LEU A 1 232 ? 3.052 -8.304 13.978 1.00 87.81 232 LEU A CA 1
ATOM 1854 C C . LEU A 1 232 ? 3.842 -9.258 13.071 1.00 87.81 232 LEU A C 1
ATOM 1856 O O . LEU A 1 232 ? 4.126 -8.916 11.924 1.00 87.81 232 LEU A O 1
ATOM 1860 N N . VAL A 1 233 ? 4.159 -10.466 13.551 1.00 87.56 233 VAL A N 1
ATOM 1861 C CA . VAL A 1 233 ? 4.797 -11.511 12.729 1.00 87.56 233 VAL A CA 1
ATOM 1862 C C . VAL A 1 233 ? 3.894 -11.898 11.552 1.00 87.56 233 VAL A C 1
ATOM 1864 O O . VAL A 1 233 ? 4.362 -11.962 10.419 1.00 87.56 233 VAL A O 1
ATOM 1867 N N . GLY A 1 234 ? 2.589 -12.065 11.786 1.00 83.44 234 GLY A N 1
ATOM 1868 C CA . GLY A 1 234 ? 1.611 -12.361 10.736 1.00 83.44 234 GLY A CA 1
ATOM 1869 C C . GLY A 1 234 ? 1.485 -11.255 9.681 1.00 83.44 234 GLY A C 1
ATOM 1870 O O . GLY A 1 234 ? 1.321 -11.555 8.495 1.00 83.44 234 GLY A O 1
ATOM 1871 N N . VAL A 1 235 ? 1.606 -9.984 10.082 1.00 82.19 235 VAL A N 1
ATOM 1872 C CA . VAL A 1 235 ? 1.677 -8.846 9.149 1.00 82.19 235 VAL A CA 1
ATOM 1873 C C . VAL A 1 235 ? 2.978 -8.894 8.343 1.00 82.19 235 VAL A C 1
ATOM 1875 O O . VAL A 1 235 ? 2.916 -8.849 7.117 1.00 82.19 235 VAL A O 1
ATOM 1878 N N . ARG A 1 236 ? 4.141 -9.079 8.990 1.00 80.25 236 ARG A N 1
ATOM 1879 C CA . ARG A 1 236 ? 5.452 -9.181 8.312 1.00 80.25 236 ARG A CA 1
ATOM 1880 C C . ARG A 1 236 ? 5.505 -10.314 7.288 1.00 80.25 236 ARG A C 1
ATOM 1882 O O . ARG A 1 236 ? 6.053 -10.151 6.199 1.00 80.25 236 ARG A O 1
ATOM 1889 N N . ASP A 1 237 ? 4.927 -11.463 7.617 1.00 74.50 237 ASP A N 1
ATOM 1890 C CA . ASP A 1 237 ? 4.907 -12.614 6.716 1.00 74.50 237 ASP A CA 1
ATOM 1891 C C . ASP A 1 237 ? 3.939 -12.446 5.536 1.00 74.50 237 ASP A C 1
ATOM 1893 O O . ASP A 1 237 ? 3.982 -13.250 4.598 1.00 74.50 237 ASP A O 1
ATOM 1897 N N . GLY A 1 238 ? 3.107 -11.398 5.543 1.00 69.81 238 GLY A N 1
ATOM 1898 C CA . GLY A 1 238 ? 2.085 -11.147 4.527 1.00 69.81 238 GLY A CA 1
ATOM 1899 C C . GLY A 1 238 ? 0.860 -12.056 4.666 1.00 69.81 238 GLY A C 1
ATOM 1900 O O . GLY A 1 238 ? 0.086 -12.199 3.720 1.00 69.81 238 GLY A O 1
ATOM 1901 N N . GLN A 1 239 ? 0.672 -12.693 5.829 1.00 69.44 239 GLN A N 1
ATOM 1902 C CA . GLN A 1 239 ? -0.526 -13.489 6.123 1.00 69.44 239 GLN A CA 1
ATOM 1903 C C . GLN A 1 239 ? -1.743 -12.586 6.363 1.00 69.44 239 GLN A C 1
ATOM 1905 O O . GLN A 1 239 ? -2.876 -12.988 6.099 1.00 69.44 239 GLN A O 1
ATOM 1910 N N . ILE A 1 240 ? -1.502 -11.359 6.837 1.00 59.88 240 ILE A N 1
ATOM 1911 C CA . ILE A 1 240 ? -2.534 -10.381 7.178 1.00 59.88 240 ILE A CA 1
ATOM 1912 C C . ILE A 1 240 ? -2.511 -9.222 6.164 1.00 59.88 240 ILE A C 1
ATOM 1914 O O . ILE A 1 240 ? -1.698 -8.302 6.239 1.00 59.88 240 ILE A O 1
ATOM 1918 N N . GLY A 1 241 ? -3.453 -9.279 5.217 1.00 60.72 241 GLY A N 1
ATOM 1919 C CA . GLY A 1 241 ? -3.881 -8.194 4.322 1.00 60.72 241 GLY A CA 1
ATOM 1920 C C . GLY A 1 241 ? -3.183 -8.102 2.952 1.00 60.72 241 GLY A C 1
ATOM 1921 O O . GLY A 1 241 ? -3.856 -8.295 1.943 1.00 60.72 241 GLY A O 1
ATOM 1922 N N . THR A 1 242 ? -1.871 -7.870 2.858 1.00 63.19 242 THR A N 1
ATOM 1923 C CA . THR A 1 242 ? -1.153 -7.654 1.576 1.00 63.19 242 THR A CA 1
ATOM 1924 C C . THR A 1 242 ? -0.702 -8.961 0.917 1.00 63.19 242 THR A C 1
ATOM 1926 O O . THR A 1 242 ? 0.465 -9.163 0.582 1.00 63.19 242 THR A O 1
ATOM 1929 N N . LYS A 1 243 ? -1.641 -9.888 0.712 1.00 68.31 243 LYS A N 1
ATOM 1930 C CA . LYS A 1 243 ? -1.338 -11.174 0.077 1.00 68.31 243 LYS A CA 1
ATOM 1931 C C . LYS A 1 243 ? -1.102 -10.982 -1.424 1.00 68.31 243 LYS A C 1
ATOM 1933 O O . LYS A 1 243 ? -1.970 -10.472 -2.129 1.00 68.31 243 LYS A O 1
ATOM 1938 N N . ILE A 1 244 ? 0.049 -11.437 -1.920 1.00 75.44 244 ILE A N 1
ATOM 1939 C CA . ILE A 1 244 ? 0.295 -11.546 -3.365 1.00 75.44 244 ILE A CA 1
ATOM 1940 C C . ILE A 1 244 ? -0.776 -12.477 -3.961 1.00 75.44 244 ILE A C 1
ATOM 1942 O O . ILE A 1 244 ? -1.027 -13.541 -3.378 1.00 75.44 244 ILE A O 1
ATOM 1946 N N . PRO A 1 245 ? -1.418 -12.110 -5.090 1.00 78.81 245 PRO A N 1
ATOM 1947 C CA . PRO A 1 245 ? -2.423 -12.957 -5.721 1.00 78.81 245 PRO A CA 1
ATOM 1948 C C . PRO A 1 245 ? -1.881 -14.368 -5.984 1.00 78.81 245 PRO A C 1
ATOM 1950 O O . PRO A 1 245 ? -0.688 -14.584 -6.217 1.00 78.81 245 PRO A O 1
ATOM 1953 N N . ALA A 1 246 ? -2.768 -15.362 -5.902 1.00 82.69 246 ALA A N 1
ATOM 1954 C CA . ALA A 1 246 ? -2.404 -16.737 -6.216 1.00 82.69 246 ALA A CA 1
ATOM 1955 C C . ALA A 1 246 ? -2.010 -16.833 -7.693 1.00 82.69 246 ALA A C 1
ATOM 1957 O O . ALA A 1 246 ? -2.691 -16.261 -8.543 1.00 82.69 246 ALA A O 1
ATOM 1958 N N . ARG A 1 247 ? -0.952 -17.594 -7.991 1.00 81.00 247 ARG A N 1
ATOM 1959 C CA . ARG A 1 247 ? -0.374 -17.704 -9.336 1.00 81.00 247 ARG A CA 1
ATOM 1960 C C . ARG A 1 247 ? -1.410 -17.970 -10.438 1.00 81.00 247 ARG A C 1
ATOM 1962 O O . ARG A 1 247 ? -1.349 -17.337 -11.486 1.00 81.00 247 ARG A O 1
ATOM 1969 N N . ASN A 1 248 ? -2.385 -18.835 -10.159 1.00 82.38 248 ASN A N 1
ATOM 1970 C CA . ASN A 1 248 ? -3.427 -19.255 -11.104 1.00 82.38 248 ASN A CA 1
ATOM 1971 C C . ASN A 1 248 ? -4.449 -18.159 -11.445 1.00 82.38 248 ASN A C 1
ATOM 1973 O O . ASN A 1 248 ? -5.193 -18.304 -12.408 1.00 82.38 248 ASN A O 1
ATOM 1977 N N . ASN A 1 249 ? -4.518 -17.089 -10.651 1.00 85.56 249 ASN A N 1
ATOM 1978 C CA . ASN A 1 249 ? -5.458 -15.992 -10.875 1.00 85.56 249 ASN A CA 1
ATOM 1979 C C . ASN A 1 249 ? -4.837 -14.845 -11.686 1.00 85.56 249 ASN A C 1
ATOM 1981 O O . ASN A 1 249 ? -5.559 -13.921 -12.056 1.00 85.56 249 ASN A O 1
ATOM 1985 N N . ILE A 1 250 ? -3.521 -14.882 -11.914 1.00 86.12 250 ILE A N 1
ATOM 1986 C CA . ILE A 1 250 ? -2.765 -13.817 -12.576 1.00 86.12 250 ILE A CA 1
ATOM 1987 C C . ILE A 1 250 ? -2.881 -13.994 -14.089 1.00 86.12 250 ILE A C 1
ATOM 1989 O O . ILE A 1 250 ? -2.568 -15.067 -14.605 1.00 86.12 250 ILE A O 1
ATOM 1993 N N . THR A 1 251 ? -3.320 -12.942 -14.775 1.00 84.88 251 THR A N 1
ATOM 1994 C CA . THR A 1 251 ? -3.485 -12.913 -16.235 1.00 84.88 251 THR A CA 1
ATOM 1995 C C . THR A 1 251 ? -2.310 -12.254 -16.946 1.00 84.88 251 THR A C 1
ATOM 1997 O O . THR A 1 251 ? -1.982 -12.651 -18.053 1.00 84.88 251 THR A O 1
ATOM 2000 N N . GLU A 1 252 ? -1.690 -11.259 -16.316 1.00 85.25 252 GLU A N 1
ATOM 2001 C CA . GLU A 1 252 ? -0.620 -10.441 -16.892 1.00 85.25 252 GLU A CA 1
ATOM 2002 C C . GLU A 1 252 ? 0.239 -9.886 -15.753 1.00 85.25 252 GLU A C 1
ATOM 2004 O O . GLU A 1 252 ? -0.265 -9.645 -14.644 1.00 85.25 252 GLU A O 1
ATOM 2009 N N . VAL A 1 253 ? 1.537 -9.735 -16.005 1.00 86.62 253 VAL A N 1
ATOM 2010 C CA . VAL A 1 253 ? 2.486 -9.143 -15.062 1.00 86.62 253 VAL A CA 1
ATOM 2011 C C . VAL A 1 253 ? 3.316 -8.092 -15.761 1.00 86.62 253 VAL A C 1
ATOM 2013 O O . VAL A 1 253 ? 4.049 -8.413 -16.687 1.00 86.62 253 VAL A O 1
ATOM 2016 N N . ASP A 1 254 ? 3.262 -6.872 -15.245 1.00 84.62 254 ASP A N 1
ATOM 2017 C CA . ASP A 1 254 ? 4.149 -5.805 -15.680 1.00 84.62 254 ASP A CA 1
ATOM 2018 C C . ASP A 1 254 ? 5.335 -5.721 -14.724 1.00 84.62 254 ASP A C 1
ATOM 2020 O O . ASP A 1 254 ? 5.162 -5.685 -13.502 1.00 84.62 254 ASP A O 1
ATOM 2024 N N . VAL A 1 255 ? 6.537 -5.691 -15.280 1.00 84.94 255 VAL A N 1
ATOM 2025 C CA . VAL A 1 255 ? 7.794 -5.499 -14.567 1.00 84.94 255 VAL A CA 1
ATOM 2026 C C . VAL A 1 255 ? 8.381 -4.178 -15.017 1.00 84.94 255 VAL A C 1
ATOM 2028 O O . VAL A 1 255 ? 8.497 -3.898 -16.210 1.00 84.94 255 VAL A O 1
ATOM 2031 N N . ARG A 1 256 ? 8.760 -3.368 -14.039 1.00 81.44 256 ARG A N 1
ATOM 2032 C CA . ARG A 1 256 ? 9.413 -2.094 -14.245 1.00 81.44 256 ARG A CA 1
ATOM 2033 C C . ARG A 1 256 ? 10.663 -2.018 -13.392 1.00 81.44 256 ARG A C 1
ATOM 2035 O O . ARG A 1 256 ? 10.597 -2.303 -12.204 1.00 81.44 256 ARG A O 1
ATOM 2042 N N . ILE A 1 257 ? 11.784 -1.646 -13.991 1.00 79.12 257 ILE A N 1
ATOM 2043 C CA . ILE A 1 257 ? 13.064 -1.516 -13.290 1.00 79.12 257 ILE A CA 1
ATOM 2044 C C . ILE A 1 257 ? 13.528 -0.076 -13.464 1.00 79.12 257 ILE A C 1
ATOM 2046 O O . ILE A 1 257 ? 13.519 0.444 -14.579 1.00 79.12 257 ILE A O 1
ATOM 2050 N N . GLN A 1 258 ? 13.838 0.576 -12.350 1.00 75.75 258 GLN A N 1
ATOM 2051 C CA . GLN A 1 258 ? 14.466 1.888 -12.296 1.00 75.75 258 GLN A CA 1
ATOM 2052 C C . GLN A 1 258 ? 15.819 1.716 -11.617 1.00 75.75 258 GLN A C 1
ATOM 2054 O O . GLN A 1 258 ? 15.867 1.170 -10.518 1.00 75.75 258 GLN A O 1
ATOM 2059 N N . PHE A 1 259 ? 16.882 2.174 -12.261 1.00 71.19 259 PHE A N 1
ATOM 2060 C CA . PHE A 1 259 ? 18.231 2.118 -11.711 1.00 71.19 259 PHE A CA 1
ATOM 2061 C C . PHE A 1 259 ? 18.498 3.368 -10.876 1.00 71.19 259 PHE A C 1
ATOM 2063 O O . PHE A 1 259 ? 18.017 4.445 -11.227 1.00 71.19 259 PHE A O 1
ATOM 2070 N N . GLY A 1 260 ? 19.158 3.193 -9.732 1.00 55.72 260 GLY A N 1
ATOM 2071 C CA . GLY A 1 260 ? 19.407 4.269 -8.762 1.00 55.72 260 GLY A CA 1
ATOM 2072 C C . GLY A 1 260 ? 20.727 5.011 -8.962 1.00 55.72 260 GLY A C 1
ATOM 2073 O O . GLY A 1 260 ? 21.178 5.675 -8.045 1.00 55.72 260 GLY A O 1
ATOM 2074 N N . ASP A 1 261 ? 21.395 4.835 -10.094 1.00 57.19 261 ASP A N 1
ATOM 2075 C CA . ASP A 1 261 ? 22.728 5.389 -10.327 1.00 57.19 261 ASP A CA 1
ATOM 2076 C C . ASP A 1 261 ? 22.641 6.864 -10.789 1.00 57.19 261 ASP A C 1
ATOM 2078 O O . ASP A 1 261 ? 21.696 7.227 -11.499 1.00 57.19 261 ASP A O 1
ATOM 2082 N N . GLU A 1 262 ? 23.585 7.707 -10.346 1.00 46.62 262 GLU A N 1
ATOM 2083 C CA . GLU A 1 262 ? 23.595 9.180 -10.523 1.00 46.62 262 GLU A CA 1
ATOM 2084 C C . GLU A 1 262 ? 23.565 9.581 -12.013 1.00 46.62 262 GLU A C 1
ATOM 2086 O O . GLU A 1 262 ? 22.984 10.600 -12.384 1.00 46.62 262 GLU A O 1
ATOM 2091 N N . ASP A 1 263 ? 24.047 8.698 -12.892 1.00 46.81 263 ASP A N 1
ATOM 2092 C CA . ASP A 1 263 ? 24.050 8.867 -14.350 1.00 46.81 263 ASP A CA 1
ATOM 2093 C C . ASP A 1 263 ? 22.680 8.615 -15.031 1.00 46.81 263 ASP A C 1
ATOM 2095 O O . ASP A 1 263 ? 22.545 8.765 -16.251 1.00 46.81 263 ASP A O 1
ATOM 2099 N N . TYR A 1 264 ? 21.644 8.189 -14.292 1.00 51.16 264 TYR A N 1
ATOM 2100 C CA . TYR A 1 264 ? 20.386 7.667 -14.851 1.00 51.16 264 TYR A CA 1
ATOM 2101 C C . TYR A 1 264 ? 19.160 8.463 -14.387 1.00 51.16 264 TYR A C 1
ATOM 2103 O O . TYR A 1 264 ? 18.295 7.988 -13.643 1.00 51.16 264 TYR A O 1
ATOM 2111 N N . PHE A 1 265 ? 19.014 9.685 -14.898 1.00 46.97 265 PHE A N 1
ATOM 2112 C CA . PHE A 1 265 ? 17.810 10.481 -14.671 1.00 46.97 265 PHE A CA 1
ATOM 2113 C C . PHE A 1 265 ? 16.537 9.804 -15.233 1.00 46.97 265 PHE A C 1
ATOM 2115 O O . PHE A 1 265 ? 16.353 9.621 -16.435 1.00 46.97 265 PHE A O 1
ATOM 2122 N N . TYR A 1 266 ? 15.596 9.505 -14.331 1.00 51.00 266 TYR A N 1
ATOM 2123 C CA . TYR A 1 266 ? 14.157 9.331 -14.584 1.00 51.00 266 TYR A CA 1
ATOM 2124 C C . TYR A 1 266 ? 13.717 8.333 -15.662 1.00 51.00 266 TYR A C 1
ATOM 2126 O O . TYR A 1 266 ? 12.710 8.590 -16.337 1.00 51.00 266 TYR A O 1
ATOM 2134 N N . GLN A 1 267 ? 14.347 7.159 -15.784 1.00 56.34 267 GLN A N 1
ATOM 2135 C CA . GLN A 1 267 ? 13.788 6.167 -16.700 1.00 56.34 267 GLN A CA 1
ATOM 2136 C C . GLN A 1 267 ? 13.640 4.740 -16.212 1.00 56.34 267 GLN A C 1
ATOM 2138 O O . GLN A 1 267 ? 14.381 4.207 -15.397 1.00 56.34 267 GLN A O 1
ATOM 2143 N N . LYS A 1 268 ? 12.532 4.172 -16.682 1.00 61.56 268 LYS A N 1
ATOM 2144 C CA . LYS A 1 268 ? 11.895 2.966 -16.194 1.00 61.56 268 LYS A CA 1
ATOM 2145 C C . LYS A 1 268 ? 11.751 2.039 -17.379 1.00 61.56 268 LYS A C 1
ATOM 2147 O O . LYS A 1 268 ? 10.854 2.246 -18.197 1.00 61.56 268 LYS A O 1
ATOM 2152 N N . ALA A 1 269 ? 12.588 1.010 -17.449 1.00 68.44 269 ALA A N 1
ATOM 2153 C CA . ALA A 1 269 ? 12.317 -0.100 -18.348 1.00 68.44 269 ALA A CA 1
ATOM 2154 C C . ALA A 1 269 ? 10.939 -0.665 -17.992 1.00 68.44 269 ALA A C 1
ATOM 2156 O O . ALA A 1 269 ? 10.644 -0.833 -16.810 1.00 68.44 269 ALA A O 1
ATOM 2157 N N . PHE A 1 270 ? 10.074 -0.900 -18.978 1.00 73.69 270 PHE A N 1
ATOM 2158 C CA . PHE A 1 270 ? 8.728 -1.433 -18.763 1.00 73.69 270 PHE A CA 1
ATOM 2159 C C . PHE A 1 270 ? 8.501 -2.631 -19.674 1.00 73.69 270 PHE A C 1
ATOM 2161 O O . PHE A 1 270 ? 8.592 -2.519 -20.894 1.00 73.69 270 PHE A O 1
ATOM 2168 N N . LEU A 1 271 ? 8.183 -3.772 -19.069 1.00 78.81 271 LEU A N 1
ATOM 2169 C CA . LEU A 1 271 ? 8.000 -5.041 -19.760 1.00 78.81 271 LEU A CA 1
ATOM 2170 C C . LEU A 1 271 ? 6.733 -5.715 -19.249 1.00 78.81 271 LEU A C 1
ATOM 2172 O O . LEU A 1 271 ? 6.570 -5.901 -18.045 1.00 78.81 271 LEU A O 1
ATOM 2176 N N . SER A 1 272 ? 5.851 -6.111 -20.158 1.00 81.50 272 SER A N 1
ATOM 2177 C CA . SER A 1 272 ? 4.608 -6.807 -19.842 1.00 81.50 272 SER A CA 1
ATOM 2178 C C . SER A 1 272 ? 4.678 -8.272 -20.266 1.00 81.50 272 SER A C 1
ATOM 2180 O O . SER A 1 272 ? 4.991 -8.590 -21.409 1.00 81.50 272 SER A O 1
ATOM 2182 N N . LEU A 1 273 ? 4.400 -9.187 -19.339 1.00 81.75 273 LEU A N 1
ATOM 2183 C CA . LEU A 1 273 ? 4.462 -10.632 -19.545 1.00 81.75 273 LEU A CA 1
ATOM 2184 C C . LEU A 1 273 ? 3.064 -11.249 -19.428 1.00 81.75 273 LEU A C 1
ATOM 2186 O O . LEU A 1 273 ? 2.411 -11.150 -18.384 1.00 81.75 273 LEU A O 1
ATOM 2190 N N . LYS A 1 274 ? 2.632 -11.946 -20.485 1.00 82.00 274 LYS A N 1
ATOM 2191 C CA . LYS A 1 274 ? 1.337 -12.657 -20.560 1.00 82.00 274 LYS A CA 1
ATOM 2192 C C . LYS A 1 274 ? 1.477 -14.171 -20.619 1.00 82.00 274 LYS A C 1
ATOM 2194 O O . LYS A 1 274 ? 0.533 -14.904 -20.322 1.00 82.00 274 LYS A O 1
ATOM 2199 N N . ASP A 1 275 ? 2.657 -14.658 -20.972 1.00 82.50 275 ASP A N 1
ATOM 2200 C CA . ASP A 1 275 ? 2.909 -16.075 -21.117 1.00 82.50 275 ASP A CA 1
ATOM 2201 C C . ASP A 1 275 ? 3.044 -16.768 -19.749 1.00 82.50 275 ASP A C 1
ATOM 2203 O O . ASP A 1 275 ? 3.518 -16.218 -18.749 1.00 82.50 275 ASP A O 1
ATOM 2207 N N . ALA A 1 276 ? 2.619 -18.031 -19.690 1.00 83.00 276 ALA A N 1
ATOM 2208 C CA . ALA A 1 276 ? 2.615 -18.775 -18.436 1.00 83.00 276 ALA A CA 1
ATOM 2209 C C . ALA A 1 276 ? 4.030 -18.966 -17.851 1.00 83.00 276 ALA A C 1
ATOM 2211 O O . ALA A 1 276 ? 4.186 -18.936 -16.630 1.00 83.00 276 ALA A O 1
ATOM 2212 N N . LYS A 1 277 ? 5.058 -19.122 -18.695 1.00 83.81 277 LYS A N 1
ATOM 2213 C CA . LYS A 1 277 ? 6.441 -19.343 -18.243 1.00 83.81 277 LYS A CA 1
ATOM 2214 C C . LYS A 1 277 ? 7.037 -18.071 -17.634 1.00 83.81 277 LYS A C 1
ATOM 2216 O O . LYS A 1 277 ? 7.587 -18.129 -16.537 1.00 83.81 277 LYS A O 1
ATOM 2221 N N . GLY A 1 278 ? 6.853 -16.933 -18.299 1.00 82.31 278 GLY A N 1
ATOM 2222 C CA . GLY A 1 278 ? 7.221 -15.596 -17.855 1.00 82.31 278 GLY A CA 1
ATOM 2223 C C . GLY A 1 278 ? 6.613 -15.273 -16.508 1.00 82.31 278 GLY A C 1
ATOM 2224 O O . GLY A 1 278 ? 7.337 -14.988 -15.554 1.00 82.31 278 GLY A O 1
ATOM 2225 N N . ILE A 1 279 ? 5.295 -15.426 -16.378 1.00 85.50 279 ILE A N 1
ATOM 2226 C CA . ILE A 1 279 ? 4.640 -15.128 -15.107 1.00 85.50 279 ILE A CA 1
ATOM 2227 C C . ILE A 1 279 ? 5.090 -16.105 -13.994 1.00 85.50 279 ILE A C 1
ATOM 2229 O O . ILE A 1 279 ? 5.234 -15.683 -12.846 1.00 85.50 279 ILE A O 1
ATOM 2233 N N . ASP A 1 280 ? 5.357 -17.386 -14.290 1.00 86.50 280 ASP A N 1
ATOM 2234 C CA . ASP A 1 280 ? 5.894 -18.341 -13.301 1.00 86.50 280 ASP A CA 1
ATOM 2235 C C . ASP A 1 280 ? 7.288 -17.940 -12.798 1.00 86.50 280 ASP A C 1
ATOM 2237 O O . ASP A 1 280 ? 7.537 -17.958 -11.584 1.00 86.50 280 ASP A O 1
ATOM 2241 N N . GLU A 1 281 ? 8.191 -17.555 -13.703 1.00 86.94 281 GLU A N 1
ATOM 2242 C CA . GLU A 1 281 ? 9.551 -17.171 -13.327 1.00 86.94 281 GLU A CA 1
ATOM 2243 C C . GLU A 1 281 ? 9.560 -15.830 -12.580 1.00 86.94 281 GLU A C 1
ATOM 2245 O O . GLU A 1 281 ? 10.183 -15.753 -11.521 1.00 86.94 281 GLU A O 1
ATOM 2250 N N . ILE A 1 282 ? 8.789 -14.821 -13.011 1.00 87.06 282 ILE A N 1
ATOM 2251 C CA . ILE A 1 282 ? 8.653 -13.556 -12.263 1.00 87.06 282 ILE A CA 1
ATOM 2252 C C . ILE A 1 282 ? 8.072 -13.803 -10.869 1.00 87.06 282 ILE A C 1
ATOM 2254 O O . ILE A 1 282 ? 8.570 -13.269 -9.878 1.00 87.06 282 ILE A O 1
ATOM 2258 N N . TYR A 1 283 ? 7.070 -14.675 -10.740 1.00 86.50 283 TYR A N 1
ATOM 2259 C CA . TYR A 1 283 ? 6.494 -15.013 -9.438 1.00 86.50 283 TYR A CA 1
ATOM 2260 C C . TYR A 1 283 ? 7.509 -15.695 -8.504 1.00 86.50 283 TYR A C 1
ATOM 2262 O O . TYR A 1 283 ? 7.538 -15.443 -7.293 1.00 86.50 283 TYR A O 1
ATOM 2270 N N . LYS A 1 284 ? 8.364 -16.563 -9.051 1.00 87.94 284 LYS A N 1
ATOM 2271 C CA . LYS A 1 284 ? 9.457 -17.223 -8.323 1.00 87.94 284 LYS A CA 1
ATOM 2272 C C . LYS A 1 284 ? 10.551 -16.235 -7.924 1.00 87.94 284 LYS A C 1
ATOM 2274 O O . LYS A 1 284 ? 11.018 -16.291 -6.785 1.00 87.94 284 LYS A O 1
ATOM 2279 N N . GLN A 1 285 ? 10.934 -15.329 -8.817 1.00 85.25 285 GLN A N 1
ATOM 2280 C CA . GLN A 1 285 ? 11.910 -14.284 -8.527 1.00 85.25 285 GLN A CA 1
ATOM 2281 C C . GLN A 1 285 ? 11.383 -13.298 -7.485 1.00 85.25 285 GLN A C 1
ATOM 2283 O O . GLN A 1 285 ? 12.094 -13.001 -6.529 1.00 85.25 285 GLN A O 1
ATOM 2288 N N . ASN A 1 286 ? 10.105 -12.919 -7.547 1.00 87.06 286 ASN A N 1
ATOM 2289 C CA . ASN A 1 286 ? 9.487 -12.082 -6.523 1.00 87.06 286 ASN A CA 1
ATOM 2290 C C . ASN A 1 286 ? 9.562 -12.717 -5.121 1.00 87.06 286 ASN A C 1
ATOM 2292 O O . ASN A 1 286 ? 9.862 -12.056 -4.130 1.00 87.06 286 ASN A O 1
ATOM 2296 N N . LYS A 1 287 ? 9.374 -14.037 -5.003 1.00 84.62 287 LYS A N 1
ATOM 2297 C CA . LYS A 1 287 ? 9.583 -14.724 -3.715 1.00 84.62 287 LYS A CA 1
ATOM 2298 C C . LYS A 1 287 ? 11.026 -14.616 -3.210 1.00 84.62 287 LYS A C 1
ATOM 2300 O O . LYS A 1 287 ? 11.229 -14.556 -1.997 1.00 84.62 287 LYS A O 1
ATOM 2305 N N . ALA A 1 288 ? 12.012 -14.608 -4.107 1.00 84.25 288 ALA A N 1
ATOM 2306 C CA . ALA A 1 288 ? 13.411 -14.395 -3.744 1.00 84.25 288 ALA A CA 1
ATOM 2307 C C . ALA A 1 288 ? 13.659 -12.942 -3.302 1.00 84.25 288 ALA A C 1
ATOM 2309 O O . ALA A 1 288 ? 14.232 -12.746 -2.230 1.00 84.25 288 ALA A O 1
ATOM 2310 N N . ILE A 1 289 ? 13.130 -11.962 -4.047 1.00 83.94 289 ILE A N 1
ATOM 2311 C CA . ILE A 1 289 ? 13.143 -10.525 -3.713 1.00 83.94 289 ILE A CA 1
ATOM 2312 C C . ILE A 1 289 ? 12.562 -10.294 -2.310 1.00 83.94 289 ILE A C 1
ATOM 2314 O O . ILE A 1 289 ? 13.198 -9.687 -1.452 1.00 83.94 289 ILE A O 1
ATOM 2318 N N . LEU A 1 290 ? 11.396 -10.875 -2.016 1.00 82.69 290 LEU A N 1
ATOM 2319 C CA . LEU A 1 290 ? 10.774 -10.799 -0.692 1.00 82.69 290 LEU A CA 1
ATOM 2320 C C . LEU A 1 290 ? 11.646 -11.380 0.424 1.00 82.69 290 LEU A C 1
ATOM 2322 O O . LEU A 1 290 ? 11.689 -10.833 1.526 1.00 82.69 290 LEU A O 1
ATOM 2326 N N . LYS A 1 291 ? 12.311 -12.513 0.176 1.00 81.69 291 LYS A N 1
ATOM 2327 C CA . LYS A 1 291 ? 13.173 -13.155 1.177 1.00 81.69 291 LYS A CA 1
ATOM 2328 C C . LYS A 1 291 ? 14.427 -12.323 1.455 1.00 81.69 291 LYS A C 1
ATOM 2330 O O . LYS A 1 291 ? 14.847 -12.263 2.612 1.00 81.69 291 LYS A O 1
ATOM 2335 N N . TYR A 1 292 ? 14.995 -11.708 0.419 1.00 82.19 292 TYR A N 1
ATOM 2336 C CA . TYR A 1 292 ? 16.100 -10.759 0.528 1.00 82.19 292 TYR A CA 1
ATOM 2337 C C . TYR A 1 292 ? 15.678 -9.546 1.368 1.00 82.19 292 TYR A C 1
ATOM 2339 O O . TYR A 1 292 ? 16.198 -9.346 2.468 1.00 82.19 292 TYR A O 1
ATOM 2347 N N . GLY A 1 293 ? 14.633 -8.834 0.938 1.00 76.50 293 GLY A N 1
ATOM 2348 C CA . GLY A 1 293 ? 14.237 -7.574 1.563 1.00 76.50 293 GLY A CA 1
ATOM 2349 C C . GLY A 1 293 ? 13.797 -7.696 3.020 1.00 76.50 293 GLY A C 1
ATOM 2350 O O . GLY A 1 293 ? 14.115 -6.849 3.848 1.00 76.50 293 GLY A O 1
ATOM 2351 N N . ARG A 1 294 ? 13.156 -8.812 3.396 1.00 75.00 294 ARG A N 1
ATOM 2352 C CA . ARG A 1 294 ? 12.768 -9.083 4.797 1.00 75.00 294 ARG A CA 1
ATOM 2353 C C . ARG A 1 294 ? 13.941 -9.125 5.775 1.00 75.00 294 ARG A C 1
ATOM 2355 O O . ARG A 1 294 ? 13.702 -8.994 6.978 1.00 75.00 294 ARG A O 1
ATOM 2362 N N . ASN A 1 295 ? 15.154 -9.391 5.297 1.00 72.81 295 ASN A N 1
ATOM 2363 C CA . ASN A 1 295 ? 16.344 -9.562 6.128 1.00 72.81 295 ASN A CA 1
ATOM 2364 C C . ASN A 1 295 ? 17.338 -8.403 6.001 1.00 72.81 295 ASN A C 1
ATOM 2366 O O . ASN A 1 295 ? 18.384 -8.449 6.651 1.00 72.81 295 ASN A O 1
ATOM 2370 N N . LEU A 1 296 ? 16.996 -7.365 5.230 1.00 74.44 296 LEU A N 1
ATOM 2371 C CA . LEU A 1 296 ? 17.798 -6.155 5.118 1.00 74.44 296 LEU A CA 1
ATOM 2372 C C . LEU A 1 296 ? 17.992 -5.520 6.495 1.00 74.44 296 LEU A C 1
ATOM 2374 O O . LEU A 1 296 ? 17.037 -5.200 7.208 1.00 74.44 296 LEU A O 1
ATOM 2378 N N . ASN A 1 297 ? 19.259 -5.385 6.876 1.00 67.12 297 ASN A N 1
ATOM 2379 C CA . ASN A 1 297 ? 19.693 -4.810 8.145 1.00 67.12 297 ASN A CA 1
ATOM 2380 C C . ASN A 1 297 ? 20.716 -3.686 7.950 1.00 67.12 297 ASN A C 1
ATOM 2382 O O . ASN A 1 297 ? 21.184 -3.160 8.959 1.00 67.12 297 ASN A O 1
ATOM 2386 N N . ASN A 1 298 ? 21.101 -3.368 6.714 1.00 63.41 298 ASN A N 1
ATOM 2387 C CA . ASN A 1 298 ? 22.202 -2.459 6.417 1.00 63.41 298 ASN A CA 1
ATOM 2388 C C . ASN A 1 298 ? 21.720 -1.004 6.403 1.00 63.41 298 ASN A C 1
ATOM 2390 O O . ASN A 1 298 ? 20.607 -0.717 5.971 1.00 63.41 298 ASN A O 1
ATOM 2394 N N . ASN A 1 299 ? 22.582 -0.104 6.878 1.00 56.09 299 ASN A N 1
ATOM 2395 C CA . ASN A 1 299 ? 22.450 1.339 6.679 1.00 56.09 299 ASN A CA 1
ATOM 2396 C C . ASN A 1 299 ? 23.240 1.703 5.413 1.00 56.09 299 ASN A C 1
ATOM 2398 O O . ASN A 1 299 ? 24.277 2.343 5.523 1.00 56.09 299 ASN A O 1
ATOM 2402 N N . SER A 1 300 ? 22.858 1.165 4.255 1.00 55.03 300 SER A N 1
ATOM 2403 C CA . SER A 1 300 ? 23.402 1.666 2.988 1.00 55.03 300 SER A CA 1
ATOM 2404 C C . SER A 1 300 ? 22.637 2.927 2.601 1.00 55.03 300 SER A C 1
ATOM 2406 O O . SER A 1 300 ? 21.446 3.016 2.920 1.00 55.03 300 SER A O 1
ATOM 2408 N N . ASP A 1 301 ? 23.309 3.843 1.917 1.00 56.19 301 ASP A N 1
ATOM 2409 C CA . ASP A 1 301 ? 22.740 5.120 1.498 1.00 56.19 301 ASP A CA 1
ATOM 2410 C C . ASP A 1 301 ? 21.496 4.921 0.615 1.00 56.19 301 ASP A C 1
ATOM 2412 O O . ASP A 1 301 ? 21.387 3.945 -0.137 1.00 56.19 301 ASP A O 1
ATOM 2416 N N . ASP A 1 302 ? 20.510 5.801 0.806 1.00 58.19 302 ASP A N 1
ATOM 2417 C CA . ASP A 1 302 ? 19.170 5.707 0.208 1.00 58.19 302 ASP A CA 1
ATOM 2418 C C . ASP A 1 302 ? 19.186 5.973 -1.312 1.00 58.19 302 ASP A C 1
ATOM 2420 O O . ASP A 1 302 ? 18.245 5.568 -1.996 1.00 58.19 302 ASP A O 1
ATOM 2424 N N . GLU A 1 303 ? 20.237 6.620 -1.828 1.00 55.25 303 GLU A N 1
ATOM 2425 C CA . GLU A 1 303 ? 20.266 7.239 -3.162 1.00 55.25 303 GLU A CA 1
ATOM 2426 C C . GLU A 1 303 ? 20.687 6.283 -4.290 1.00 55.25 303 GLU A C 1
ATOM 2428 O O . GLU A 1 303 ? 20.178 6.418 -5.391 1.00 55.25 303 GLU A O 1
ATOM 2433 N N . THR A 1 304 ? 21.468 5.229 -4.016 1.00 60.72 304 THR A N 1
ATOM 2434 C CA . THR A 1 304 ? 22.046 4.339 -5.054 1.00 60.72 304 THR A CA 1
ATOM 2435 C C . THR A 1 304 ? 21.297 3.012 -5.263 1.00 60.72 304 THR A C 1
ATOM 2437 O O . THR A 1 304 ? 21.857 2.017 -5.735 1.00 60.72 304 THR A O 1
ATOM 2440 N N . ARG A 1 305 ? 20.024 2.927 -4.848 1.00 70.38 305 ARG A N 1
ATOM 2441 C CA . ARG A 1 305 ? 19.240 1.674 -4.896 1.00 70.38 305 ARG A CA 1
ATOM 2442 C C . ARG A 1 305 ? 18.390 1.558 -6.158 1.00 70.38 305 ARG A C 1
ATOM 2444 O O . ARG A 1 305 ? 17.606 2.446 -6.483 1.00 70.38 305 ARG A O 1
ATOM 2451 N N . ASP A 1 306 ? 18.417 0.379 -6.768 1.00 75.81 306 ASP A N 1
ATOM 2452 C CA . ASP A 1 306 ? 17.511 0.035 -7.859 1.00 75.81 306 ASP A CA 1
ATOM 2453 C C . ASP A 1 306 ? 16.093 -0.196 -7.324 1.00 75.81 306 ASP A C 1
ATOM 2455 O O . ASP A 1 306 ? 15.875 -0.818 -6.282 1.00 75.81 306 ASP A O 1
ATOM 2459 N N . THR A 1 307 ? 15.086 0.265 -8.056 1.00 79.06 307 THR A N 1
ATOM 2460 C CA . THR A 1 307 ? 13.675 0.063 -7.732 1.00 79.06 307 THR A CA 1
ATOM 2461 C C . THR A 1 307 ? 13.022 -0.871 -8.744 1.00 79.06 307 THR A C 1
ATOM 2463 O O . THR A 1 307 ? 12.794 -0.509 -9.898 1.00 79.06 307 THR A O 1
ATOM 2466 N N . ILE A 1 308 ? 12.644 -2.068 -8.288 1.00 83.56 308 ILE A N 1
ATOM 2467 C CA . ILE A 1 308 ? 11.868 -3.035 -9.074 1.00 83.56 308 ILE A CA 1
ATOM 2468 C C . ILE A 1 308 ? 10.385 -2.889 -8.729 1.00 83.56 308 ILE A C 1
ATOM 2470 O O . ILE A 1 308 ? 9.943 -3.202 -7.625 1.00 83.56 308 ILE A O 1
ATOM 2474 N N . GLU A 1 309 ? 9.578 -2.472 -9.691 1.00 85.25 309 GLU A N 1
ATOM 2475 C CA . GLU A 1 309 ? 8.126 -2.433 -9.615 1.00 85.25 309 GLU A CA 1
ATOM 2476 C C . GLU A 1 309 ? 7.522 -3.645 -10.342 1.00 85.25 309 GLU A C 1
ATOM 2478 O O . GLU A 1 309 ? 7.758 -3.860 -11.524 1.00 85.25 309 GLU A O 1
ATOM 2483 N N . ILE A 1 310 ? 6.706 -4.439 -9.645 1.00 86.62 310 ILE A N 1
ATOM 2484 C CA . ILE A 1 310 ? 5.961 -5.561 -10.229 1.00 86.62 310 ILE A CA 1
ATOM 2485 C C . ILE A 1 310 ? 4.464 -5.313 -10.046 1.00 86.62 310 ILE A C 1
ATOM 2487 O O . ILE A 1 310 ? 3.974 -5.233 -8.915 1.00 86.62 310 ILE A O 1
ATOM 2491 N N . THR A 1 311 ? 3.723 -5.235 -11.150 1.00 86.12 311 THR A N 1
ATOM 2492 C CA . THR A 1 311 ? 2.266 -5.082 -11.161 1.00 86.12 311 THR A CA 1
ATOM 2493 C C . THR A 1 311 ? 1.596 -6.357 -11.656 1.00 86.12 311 THR A C 1
ATOM 2495 O O . THR A 1 311 ? 1.746 -6.760 -12.801 1.00 86.12 311 THR A O 1
ATOM 2498 N N . TYR A 1 312 ? 0.820 -6.992 -10.781 1.00 86.56 312 TYR A N 1
ATOM 2499 C CA . TYR A 1 312 ? 0.029 -8.182 -11.084 1.00 86.56 312 TYR A CA 1
ATOM 2500 C C . TYR A 1 312 ? -1.389 -7.800 -11.498 1.00 86.56 312 TYR A C 1
ATOM 2502 O O . TYR A 1 312 ? -2.112 -7.195 -10.700 1.00 86.56 312 TYR A O 1
ATOM 2510 N N . HIS A 1 313 ? -1.832 -8.237 -12.674 1.00 85.94 313 HIS A N 1
ATOM 2511 C CA . HIS A 1 313 ? -3.221 -8.111 -13.122 1.00 85.94 313 HIS A CA 1
ATOM 2512 C C . HIS A 1 313 ? -3.967 -9.431 -12.939 1.00 85.94 313 HIS A C 1
ATOM 2514 O O . HIS A 1 313 ? -3.441 -10.510 -13.219 1.00 85.94 313 HIS A O 1
ATOM 2520 N N . PHE A 1 314 ? -5.194 -9.361 -12.429 1.00 86.19 314 PHE A N 1
ATOM 2521 C CA . PHE A 1 314 ? -6.047 -10.527 -12.205 1.00 86.19 314 PHE A CA 1
ATOM 2522 C C . PHE A 1 314 ? -7.526 -10.168 -12.361 1.00 86.19 314 PHE A C 1
ATOM 2524 O O . PHE A 1 314 ? -7.925 -9.001 -12.365 1.00 86.19 314 PHE A O 1
ATOM 2531 N N . LYS A 1 315 ? -8.382 -11.192 -12.457 1.00 76.38 315 LYS A N 1
ATOM 2532 C CA . LYS A 1 315 ? -9.835 -11.014 -12.584 1.00 76.38 315 LYS A CA 1
ATOM 2533 C C . LYS A 1 315 ? -10.406 -10.362 -11.314 1.00 76.38 315 LYS A C 1
ATOM 2535 O O . LYS A 1 315 ? -10.689 -11.049 -10.336 1.00 76.38 315 LYS A O 1
ATOM 2540 N N . GLY A 1 316 ? -10.550 -9.037 -11.336 1.00 71.75 316 GLY A N 1
ATOM 2541 C CA . GLY A 1 316 ? -11.041 -8.232 -10.212 1.00 71.75 316 GLY A CA 1
ATOM 2542 C C . GLY A 1 316 ? -10.149 -7.053 -9.802 1.00 71.75 316 GLY A C 1
ATOM 2543 O O . GLY A 1 316 ? -10.541 -6.321 -8.898 1.00 71.75 316 GLY A O 1
ATOM 2544 N N . GLY A 1 317 ? -8.989 -6.844 -10.438 1.00 78.00 317 GLY A N 1
ATOM 2545 C CA . GLY A 1 317 ? -8.162 -5.655 -10.210 1.00 78.00 317 GLY A CA 1
ATOM 2546 C C . GLY A 1 317 ? -6.678 -5.853 -10.525 1.00 78.00 317 GLY A C 1
ATOM 2547 O O . GLY A 1 317 ? -6.275 -6.866 -11.096 1.00 78.00 317 GLY A O 1
ATOM 2548 N N . LYS A 1 318 ? -5.866 -4.874 -10.116 1.00 81.38 318 LYS A N 1
ATOM 2549 C CA . LYS A 1 318 ? -4.401 -4.900 -10.221 1.00 81.38 318 LYS A CA 1
ATOM 2550 C C . LYS A 1 318 ? -3.743 -4.722 -8.853 1.00 81.38 318 LYS A C 1
ATOM 2552 O O . LYS A 1 318 ? -4.277 -4.022 -7.991 1.00 81.38 318 LYS A O 1
ATOM 2557 N N . ARG A 1 319 ? -2.579 -5.339 -8.644 1.00 81.75 319 ARG A N 1
ATOM 2558 C CA . ARG A 1 319 ? -1.755 -5.199 -7.432 1.00 81.75 319 ARG A CA 1
ATOM 2559 C C . ARG A 1 319 ? -0.338 -4.795 -7.815 1.00 81.75 319 ARG A C 1
ATOM 2561 O O . ARG A 1 319 ? 0.389 -5.605 -8.372 1.00 81.75 319 ARG A O 1
ATOM 2568 N N . LYS A 1 320 ? 0.042 -3.576 -7.444 1.00 81.88 320 LYS A N 1
ATOM 2569 C CA . LYS A 1 320 ? 1.391 -3.026 -7.604 1.00 81.88 320 LYS A CA 1
ATOM 2570 C C . LYS A 1 320 ? 2.241 -3.302 -6.360 1.00 81.88 320 LYS A C 1
ATOM 2572 O O . LYS A 1 320 ? 1.752 -3.152 -5.236 1.00 81.88 320 LYS A O 1
ATOM 2577 N N . CYS A 1 321 ? 3.484 -3.715 -6.572 1.00 82.62 321 CYS A N 1
ATOM 2578 C CA . CYS A 1 321 ? 4.501 -3.931 -5.549 1.00 82.62 321 CYS A CA 1
ATOM 2579 C C . CYS A 1 321 ? 5.795 -3.228 -5.967 1.00 82.62 321 CYS A C 1
ATOM 2581 O O . CYS A 1 321 ? 6.182 -3.345 -7.122 1.00 82.62 321 CYS A O 1
ATOM 2583 N N . ILE A 1 322 ? 6.444 -2.510 -5.051 1.00 81.19 322 ILE A N 1
ATOM 2584 C CA . ILE A 1 322 ? 7.635 -1.692 -5.326 1.00 81.19 322 ILE A CA 1
ATOM 2585 C C . ILE A 1 322 ? 8.751 -2.109 -4.369 1.00 81.19 322 ILE A C 1
ATOM 2587 O O . ILE A 1 322 ? 8.603 -1.978 -3.153 1.00 81.19 322 ILE A O 1
ATOM 2591 N N . TYR A 1 323 ? 9.833 -2.653 -4.918 1.00 83.62 323 TYR A N 1
ATOM 2592 C CA . TYR A 1 323 ? 10.931 -3.283 -4.196 1.00 83.62 323 TYR A CA 1
ATOM 2593 C C . TYR A 1 323 ? 12.225 -2.474 -4.369 1.00 83.62 323 TYR A C 1
ATOM 2595 O O . TYR A 1 323 ? 12.797 -2.504 -5.456 1.00 83.62 323 TYR A O 1
ATOM 2603 N N . PRO A 1 324 ? 12.706 -1.788 -3.320 1.00 79.25 324 PRO A N 1
ATOM 2604 C CA . PRO A 1 324 ? 14.010 -1.126 -3.336 1.00 79.25 324 PRO A CA 1
ATOM 2605 C C . PRO A 1 324 ? 15.123 -2.149 -3.063 1.00 79.25 324 PRO A C 1
ATOM 2607 O O . PRO A 1 324 ? 15.185 -2.729 -1.974 1.00 79.25 324 PRO A O 1
ATOM 2610 N N . VAL A 1 325 ? 15.996 -2.406 -4.029 1.00 78.81 325 VAL A N 1
ATOM 2611 C CA . VAL A 1 325 ? 17.069 -3.414 -3.984 1.00 78.81 325 VAL A CA 1
ATOM 2612 C C . VAL A 1 325 ? 18.430 -2.714 -4.065 1.00 78.81 325 VAL A C 1
ATOM 2614 O O . VAL A 1 325 ? 18.532 -1.637 -4.629 1.00 78.81 325 VAL A O 1
ATOM 2617 N N . GLU A 1 326 ? 19.470 -3.259 -3.423 1.00 76.44 326 GLU A N 1
ATOM 2618 C CA . GLU A 1 326 ? 20.830 -2.726 -3.640 1.00 76.44 326 GLU A CA 1
ATOM 2619 C C . GLU A 1 326 ? 21.237 -2.927 -5.106 1.00 76.44 326 GLU A C 1
ATOM 2621 O O . GLU A 1 326 ? 20.980 -4.000 -5.666 1.00 76.44 326 GLU A O 1
ATOM 2626 N N . SER A 1 327 ? 21.866 -1.913 -5.706 1.00 70.19 327 SER A N 1
ATOM 2627 C CA . SER A 1 327 ? 22.360 -2.017 -7.077 1.00 70.19 327 SER A CA 1
ATOM 2628 C C . SER A 1 327 ? 23.394 -3.138 -7.208 1.00 70.19 327 SER A C 1
ATOM 2630 O O . SER A 1 327 ? 24.188 -3.396 -6.298 1.00 70.19 327 SER A O 1
ATOM 2632 N N . GLY A 1 328 ? 23.330 -3.881 -8.313 1.00 67.31 328 GLY A N 1
ATOM 2633 C CA . GLY A 1 328 ? 24.206 -5.029 -8.566 1.00 67.31 328 GLY A CA 1
ATOM 2634 C C . GLY A 1 328 ? 23.918 -6.274 -7.710 1.00 67.31 328 GLY A C 1
ATOM 2635 O O . GLY A 1 328 ? 24.642 -7.271 -7.810 1.00 67.31 328 GLY A O 1
ATOM 2636 N N . GLU A 1 329 ? 22.854 -6.287 -6.901 1.00 79.38 329 GLU A N 1
ATOM 2637 C CA . GLU A 1 329 ? 22.476 -7.469 -6.125 1.00 79.38 329 GLU A CA 1
ATOM 2638 C C . GLU A 1 329 ? 22.152 -8.657 -7.050 1.00 79.38 329 GLU A C 1
ATOM 2640 O O . GLU A 1 329 ? 21.566 -8.524 -8.130 1.00 79.38 329 GLU A O 1
ATOM 2645 N N . ALA A 1 330 ? 22.487 -9.876 -6.616 1.00 79.81 330 ALA A N 1
ATOM 2646 C CA . ALA A 1 330 ? 22.301 -11.089 -7.421 1.00 79.81 330 ALA A CA 1
ATOM 2647 C C . ALA A 1 330 ? 20.846 -11.312 -7.880 1.00 79.81 330 ALA A C 1
ATOM 2649 O O . ALA A 1 330 ? 20.598 -12.006 -8.869 1.00 79.81 330 ALA A O 1
ATOM 2650 N N . VAL A 1 331 ? 19.878 -10.758 -7.147 1.00 79.00 331 VAL A N 1
ATOM 2651 C CA . VAL A 1 331 ? 18.453 -10.864 -7.463 1.00 79.00 331 VAL A CA 1
ATOM 2652 C C . VAL A 1 331 ? 18.068 -9.981 -8.656 1.00 79.00 331 VAL A C 1
ATOM 2654 O O . VAL A 1 331 ? 17.306 -10.447 -9.501 1.00 79.00 331 VAL A O 1
ATOM 2657 N N . VAL A 1 332 ? 18.631 -8.772 -8.752 1.00 77.25 332 VAL A N 1
ATOM 2658 C CA . VAL A 1 332 ? 18.432 -7.824 -9.866 1.00 77.25 332 VAL A CA 1
ATOM 2659 C C . VAL A 1 332 ? 19.086 -8.384 -11.129 1.00 77.25 332 VAL A C 1
ATOM 2661 O O . VAL A 1 332 ? 18.395 -8.688 -12.098 1.00 77.25 332 VAL A O 1
ATOM 2664 N N . ASN A 1 333 ? 20.370 -8.737 -11.033 1.00 81.94 333 ASN A N 1
ATOM 2665 C CA . ASN A 1 333 ? 21.145 -9.358 -12.112 1.00 81.94 333 ASN A CA 1
ATOM 2666 C C . ASN A 1 333 ? 20.484 -10.618 -12.702 1.00 81.94 333 ASN A C 1
ATOM 2668 O O . ASN A 1 333 ? 20.612 -10.930 -13.886 1.00 81.94 333 ASN A O 1
ATOM 2672 N N . LYS A 1 334 ? 19.817 -11.420 -11.864 1.00 85.12 334 LYS A N 1
ATOM 2673 C CA . LYS A 1 334 ? 19.116 -12.628 -12.319 1.00 85.12 334 LYS A CA 1
ATOM 2674 C C . LYS A 1 334 ? 17.816 -12.299 -13.052 1.00 85.12 334 LYS A C 1
ATOM 2676 O O . LYS A 1 334 ? 17.460 -13.030 -13.978 1.00 85.12 334 LYS A O 1
ATOM 2681 N N . LEU A 1 335 ? 17.110 -11.258 -12.616 1.00 83.88 335 LEU A N 1
ATOM 2682 C CA . LEU A 1 335 ? 15.907 -10.771 -13.280 1.00 83.88 335 LEU A CA 1
ATOM 2683 C C . LEU A 1 335 ? 16.253 -10.196 -14.646 1.00 83.88 335 LEU A C 1
ATOM 2685 O O . LEU A 1 335 ? 15.667 -10.624 -15.633 1.00 83.88 335 LEU A O 1
ATOM 2689 N N . GLU A 1 336 ? 17.257 -9.332 -14.713 1.00 81.75 336 GLU A N 1
ATOM 2690 C CA . GLU A 1 336 ? 17.754 -8.747 -15.962 1.00 81.75 336 GLU A CA 1
ATOM 2691 C C . GLU A 1 336 ? 18.162 -9.816 -16.960 1.00 81.75 336 GLU A C 1
ATOM 2693 O O . GLU A 1 336 ? 17.574 -9.901 -18.032 1.00 81.75 336 GLU A O 1
ATOM 2698 N N . LYS A 1 337 ? 19.058 -10.731 -16.569 1.00 84.69 337 LYS A N 1
ATOM 2699 C CA . LYS A 1 337 ? 19.483 -11.831 -17.446 1.00 84.69 337 LYS A CA 1
ATOM 2700 C C . LYS A 1 337 ? 18.323 -12.694 -17.922 1.00 84.69 337 LYS A C 1
ATOM 2702 O O . LYS A 1 337 ? 18.407 -13.286 -18.992 1.00 84.69 337 LYS A O 1
ATOM 2707 N N . TYR A 1 338 ? 17.269 -12.847 -17.123 1.00 85.06 338 TYR A N 1
ATOM 2708 C CA . TYR A 1 338 ? 16.086 -13.574 -17.570 1.00 85.06 338 TYR A CA 1
ATOM 2709 C C . TYR A 1 338 ? 15.322 -12.791 -18.640 1.00 85.06 338 TYR A C 1
ATOM 2711 O O . TYR A 1 338 ? 14.915 -13.388 -19.630 1.00 85.06 338 TYR A O 1
ATOM 2719 N N . LEU A 1 339 ? 15.145 -11.484 -18.439 1.00 82.88 339 LEU A N 1
ATOM 2720 C CA . LEU A 1 339 ? 14.427 -10.607 -19.359 1.00 82.88 339 LEU A CA 1
ATOM 2721 C C . LEU A 1 339 ? 15.197 -10.436 -20.679 1.00 82.88 339 LEU A C 1
ATOM 2723 O O . LEU A 1 339 ? 14.608 -10.636 -21.730 1.00 82.88 339 LEU A O 1
ATOM 2727 N N . GLU A 1 340 ? 16.508 -10.187 -20.640 1.00 80.44 340 GLU A N 1
ATOM 2728 C CA . GLU A 1 340 ? 17.354 -10.004 -21.836 1.00 80.44 340 GLU A CA 1
ATOM 2729 C C . GLU A 1 340 ? 17.414 -11.236 -22.746 1.00 80.44 340 GLU A C 1
ATOM 2731 O O . GLU A 1 340 ? 17.534 -11.109 -23.959 1.00 80.44 340 GLU A O 1
ATOM 2736 N N . ASN A 1 341 ? 17.330 -12.442 -22.178 1.00 82.69 341 ASN A N 1
ATOM 2737 C CA . ASN A 1 341 ? 17.446 -13.691 -22.938 1.00 82.69 341 ASN A CA 1
ATOM 2738 C C . ASN A 1 341 ? 16.119 -14.166 -23.556 1.00 82.69 341 ASN A C 1
ATOM 2740 O O . ASN A 1 341 ? 16.045 -15.297 -24.047 1.00 82.69 341 ASN A O 1
ATOM 2744 N N . ARG A 1 342 ? 15.060 -13.353 -23.500 1.00 81.69 342 ARG A N 1
ATOM 2745 C CA . ARG A 1 342 ? 13.765 -13.693 -24.091 1.00 81.69 342 ARG A CA 1
ATOM 2746 C C . ARG A 1 342 ? 13.718 -13.359 -25.580 1.00 81.69 342 ARG A C 1
ATOM 2748 O O . ARG A 1 342 ? 14.173 -12.313 -26.020 1.00 81.69 342 ARG A O 1
ATOM 2755 N N . ASP A 1 343 ? 13.132 -14.261 -26.356 1.00 81.31 343 ASP A N 1
ATOM 2756 C CA . ASP A 1 343 ? 12.947 -14.139 -27.804 1.00 81.31 343 ASP A CA 1
ATOM 2757 C C . ASP A 1 343 ? 11.748 -13.254 -28.190 1.00 81.31 343 ASP A C 1
ATOM 2759 O O . ASP A 1 343 ? 11.635 -12.810 -29.329 1.00 81.31 343 ASP A O 1
ATOM 2763 N N . ASP A 1 344 ? 10.872 -12.950 -27.237 1.00 82.12 344 ASP A N 1
ATOM 2764 C CA . ASP A 1 344 ? 9.657 -12.147 -27.387 1.00 82.12 344 ASP A CA 1
ATOM 2765 C C . ASP A 1 344 ? 9.783 -10.741 -26.773 1.00 82.12 344 ASP A C 1
ATOM 2767 O O . ASP A 1 344 ? 8.783 -10.131 -26.398 1.00 82.12 344 ASP A O 1
ATOM 2771 N N . MET A 1 345 ? 10.996 -10.179 -26.707 1.00 81.75 345 MET A N 1
ATOM 2772 C CA . MET A 1 345 ? 11.241 -8.835 -26.155 1.00 81.75 345 MET A CA 1
ATOM 2773 C C . MET A 1 345 ? 10.379 -7.743 -26.800 1.00 81.75 345 MET A C 1
ATOM 2775 O O . MET A 1 345 ? 9.812 -6.907 -26.097 1.00 81.75 345 MET A O 1
ATOM 2779 N N . CYS A 1 346 ? 10.192 -7.786 -28.121 1.00 78.38 346 CYS A N 1
ATOM 2780 C CA . CYS A 1 346 ? 9.282 -6.877 -28.819 1.00 78.38 346 CYS A CA 1
ATOM 2781 C C . CYS A 1 346 ? 7.835 -7.018 -28.315 1.00 78.38 346 CYS A C 1
ATOM 2783 O O . CYS A 1 346 ? 7.153 -6.020 -28.104 1.00 78.38 346 CYS A O 1
ATOM 2785 N N . GLU A 1 347 ? 7.360 -8.243 -28.075 1.00 78.38 347 GLU A N 1
ATOM 2786 C CA . GLU A 1 347 ? 6.020 -8.489 -27.533 1.00 78.38 347 GLU A CA 1
ATOM 2787 C C . GLU A 1 347 ? 5.910 -8.070 -26.064 1.00 78.38 347 GLU A C 1
ATOM 2789 O O . GLU A 1 347 ? 4.859 -7.595 -25.648 1.00 78.38 347 GLU A O 1
ATOM 2794 N N . MET A 1 348 ? 6.982 -8.168 -25.282 1.00 77.75 348 MET A N 1
ATOM 2795 C CA . MET A 1 348 ? 6.979 -7.709 -23.894 1.00 77.75 348 MET A CA 1
ATOM 2796 C C . MET A 1 348 ? 6.948 -6.184 -23.778 1.00 77.75 348 MET A C 1
ATOM 2798 O O . MET A 1 348 ? 6.266 -5.643 -22.907 1.00 77.75 348 MET A O 1
ATOM 2802 N N . ILE A 1 349 ? 7.663 -5.482 -24.658 1.00 76.12 349 ILE A N 1
ATOM 2803 C CA . ILE A 1 349 ? 7.685 -4.015 -24.680 1.00 76.12 349 ILE A CA 1
ATOM 2804 C C . ILE A 1 349 ? 6.370 -3.467 -25.233 1.00 76.12 349 ILE A C 1
ATOM 2806 O O . ILE A 1 349 ? 5.898 -2.455 -24.735 1.00 76.12 349 ILE A O 1
ATOM 2810 N N . TYR A 1 350 ? 5.768 -4.123 -26.231 1.00 73.19 350 TYR A N 1
ATOM 2811 C CA . TYR A 1 350 ? 4.671 -3.553 -27.020 1.00 73.19 350 TYR A CA 1
ATOM 2812 C C . TYR A 1 350 ? 3.317 -4.298 -26.899 1.00 73.19 350 TYR A C 1
ATOM 2814 O O . TYR A 1 350 ? 2.260 -3.728 -27.164 1.00 73.19 350 TYR A O 1
ATOM 2822 N N . GLY A 1 351 ? 3.299 -5.555 -26.453 1.00 70.50 351 GLY A N 1
ATOM 2823 C CA . GLY A 1 351 ? 2.108 -6.389 -26.201 1.00 70.50 351 GLY A CA 1
ATOM 2824 C C . GLY A 1 351 ? 1.559 -7.167 -27.412 1.00 70.50 351 GLY A C 1
ATOM 2825 O O . GLY A 1 351 ? 1.711 -6.754 -28.548 1.00 70.50 351 GLY A O 1
ATOM 2826 N N . GLU A 1 352 ? 0.807 -8.258 -27.193 1.00 62.97 352 GLU A N 1
ATOM 2827 C CA . GLU A 1 352 ? 0.314 -9.220 -28.221 1.00 62.97 352 GLU A CA 1
ATOM 2828 C C . GLU A 1 352 ? -0.334 -8.641 -29.505 1.00 62.97 352 GLU A C 1
ATOM 2830 O O . GLU A 1 352 ? -0.217 -9.223 -30.583 1.00 62.97 352 GLU A O 1
ATOM 2835 N N . LYS A 1 353 ? -1.046 -7.505 -29.429 1.00 59.78 353 LYS A N 1
ATOM 2836 C CA . LYS A 1 353 ? -1.756 -6.889 -30.581 1.00 59.78 353 LYS A CA 1
ATOM 2837 C C . LYS A 1 353 ? -0.988 -5.738 -31.232 1.00 59.78 353 LYS A C 1
ATOM 2839 O O . LYS A 1 353 ? -1.561 -4.957 -32.001 1.00 59.78 353 LYS A O 1
ATOM 2844 N N . TYR A 1 354 ? 0.299 -5.630 -30.917 1.00 63.97 354 TYR A N 1
ATOM 2845 C CA . TYR A 1 354 ? 1.135 -4.516 -31.325 1.00 63.97 354 TYR A CA 1
ATOM 2846 C C . TYR A 1 354 ? 1.242 -4.331 -32.835 1.00 63.97 354 TYR A C 1
ATOM 2848 O O . TYR A 1 354 ? 1.083 -3.213 -33.323 1.00 63.97 354 TYR A O 1
ATOM 2856 N N . LYS A 1 355 ? 1.381 -5.426 -33.583 1.00 64.81 355 LYS A N 1
ATOM 2857 C CA . LYS A 1 355 ? 1.627 -5.407 -35.032 1.00 64.81 355 LYS A CA 1
ATOM 2858 C C . LYS A 1 355 ? 0.620 -4.590 -35.857 1.00 64.81 355 LYS A C 1
ATOM 2860 O O . LYS A 1 355 ? 1.020 -4.025 -36.859 1.00 64.81 355 LYS A O 1
ATOM 2865 N N . GLU A 1 356 ? -0.650 -4.484 -35.452 1.00 63.66 356 GLU A N 1
ATOM 2866 C CA . GLU A 1 356 ? -1.667 -3.715 -36.205 1.00 63.66 356 GLU A CA 1
ATOM 2867 C C . GLU A 1 356 ? -1.999 -2.344 -35.594 1.00 63.66 356 GLU A C 1
ATOM 2869 O O . GLU A 1 356 ? -2.330 -1.392 -36.304 1.00 63.66 356 GLU A O 1
ATOM 2874 N N . HIS A 1 357 ? -1.982 -2.233 -34.262 1.00 61.06 357 HIS A N 1
ATOM 2875 C CA . HIS A 1 357 ? -2.494 -1.046 -33.567 1.00 61.06 357 HIS A CA 1
ATOM 2876 C C . HIS A 1 357 ? -1.392 -0.061 -33.173 1.00 61.06 357 HIS A C 1
ATOM 2878 O O . HIS A 1 357 ? -1.673 1.135 -33.045 1.00 61.06 357 HIS A O 1
ATOM 2884 N N . ILE A 1 358 ? -0.154 -0.532 -32.988 1.00 63.69 358 ILE A N 1
ATOM 2885 C CA . ILE A 1 358 ? 0.941 0.304 -32.483 1.00 63.69 358 ILE A CA 1
ATOM 2886 C C . ILE A 1 358 ? 1.513 1.204 -33.552 1.00 63.69 358 ILE A C 1
ATOM 2888 O O . ILE A 1 358 ? 1.744 2.374 -33.268 1.00 63.69 358 ILE A O 1
ATOM 2892 N N . GLN A 1 359 ? 1.596 0.744 -34.796 1.00 71.62 359 GLN A N 1
ATOM 2893 C CA . GLN A 1 359 ? 2.042 1.580 -35.912 1.00 71.62 359 GLN A CA 1
ATOM 2894 C C . GLN A 1 359 ? 1.227 2.882 -36.034 1.00 71.62 359 GLN A C 1
ATOM 2896 O O . GLN A 1 359 ? 1.720 3.878 -36.537 1.00 71.62 359 GLN A O 1
ATOM 2901 N N . ARG A 1 360 ? -0.028 2.930 -35.559 1.00 69.75 360 ARG A N 1
ATOM 2902 C CA . ARG A 1 360 ? -0.869 4.151 -35.555 1.00 69.75 360 ARG A CA 1
ATOM 2903 C C . ARG A 1 360 ? -0.707 5.036 -34.314 1.00 69.75 360 ARG A C 1
ATOM 2905 O O . ARG A 1 360 ? -1.289 6.123 -34.261 1.00 69.75 360 ARG A O 1
ATOM 2912 N N . LYS A 1 361 ? -0.001 4.543 -33.301 1.00 72.38 361 LYS A N 1
ATOM 2913 C CA . LYS A 1 361 ? 0.198 5.156 -31.981 1.00 72.38 361 LYS A CA 1
ATOM 2914 C C . LYS A 1 361 ? 1.672 5.426 -31.660 1.00 72.38 361 LYS A C 1
ATOM 2916 O O . LYS A 1 361 ? 1.936 5.978 -30.596 1.00 72.38 361 LYS A O 1
ATOM 2921 N N . MET A 1 362 ? 2.595 5.033 -32.538 1.00 75.81 362 MET A N 1
ATOM 2922 C CA . MET A 1 362 ? 4.016 5.310 -32.373 1.00 75.81 362 MET A CA 1
ATOM 2923 C C . MET A 1 362 ? 4.310 6.798 -32.503 1.00 75.81 362 MET A C 1
ATOM 2925 O O . MET A 1 362 ? 3.747 7.483 -33.363 1.00 75.81 362 MET A O 1
ATOM 2929 N N . TYR A 1 363 ? 5.222 7.260 -31.663 1.00 77.38 363 TYR A N 1
ATOM 2930 C CA . TYR A 1 363 ? 5.823 8.580 -31.733 1.00 77.38 363 TYR A CA 1
ATOM 2931 C C . TYR A 1 363 ? 7.340 8.457 -31.610 1.00 77.38 363 TYR A C 1
ATOM 2933 O O . TYR A 1 363 ? 7.859 7.421 -31.185 1.00 77.38 363 TYR A O 1
ATOM 2941 N N . VAL A 1 364 ? 8.025 9.518 -32.021 1.00 79.12 364 VAL A N 1
ATOM 2942 C CA . VAL A 1 364 ? 9.465 9.669 -31.852 1.00 79.12 364 VAL A CA 1
ATOM 2943 C C . VAL A 1 364 ? 9.690 10.958 -31.082 1.00 79.12 364 VAL A C 1
ATOM 2945 O O . VAL A 1 364 ? 9.073 11.976 -31.388 1.00 79.12 364 VAL A O 1
ATOM 2948 N N . GLU A 1 365 ? 10.546 10.905 -30.080 1.00 79.12 365 GLU A N 1
ATOM 2949 C CA . GLU A 1 365 ? 10.987 12.064 -29.313 1.00 79.12 365 GLU A CA 1
ATOM 2950 C C . GLU A 1 365 ? 12.503 12.124 -29.336 1.00 79.12 365 GLU A C 1
ATOM 2952 O O . GLU A 1 365 ? 13.167 11.113 -29.130 1.00 79.12 365 GLU A O 1
ATOM 2957 N N . GLU A 1 366 ? 13.049 13.302 -29.598 1.00 80.56 366 GLU A N 1
ATOM 2958 C CA . GLU A 1 366 ? 14.472 13.560 -29.435 1.00 80.56 366 GLU A CA 1
ATOM 2959 C C . GLU A 1 366 ? 14.712 13.971 -27.986 1.00 80.56 366 GLU A C 1
ATOM 2961 O O . GLU A 1 366 ? 14.026 14.856 -27.456 1.00 80.56 366 GLU A O 1
ATOM 2966 N N . ARG A 1 367 ? 15.657 13.294 -27.338 1.00 77.19 367 ARG A N 1
ATOM 2967 C CA . ARG A 1 367 ? 16.116 13.618 -25.994 1.00 77.19 367 ARG A CA 1
ATOM 2968 C C . ARG A 1 367 ? 17.582 13.984 -26.042 1.00 77.19 367 ARG A C 1
ATOM 2970 O O . ARG A 1 367 ? 18.384 13.252 -26.616 1.00 77.19 367 ARG A O 1
ATOM 2977 N N . TYR A 1 368 ? 17.906 15.085 -25.387 1.00 74.81 368 TYR A N 1
ATOM 2978 C CA . TYR A 1 368 ? 19.276 15.531 -25.210 1.00 74.81 368 TYR A CA 1
ATOM 2979 C C . TYR A 1 368 ? 19.570 15.755 -23.736 1.00 74.81 368 TYR A C 1
ATOM 2981 O O . TYR A 1 368 ? 18.666 16.065 -22.948 1.00 74.81 368 TYR A O 1
ATOM 2989 N N . THR A 1 369 ? 20.835 15.577 -23.384 1.00 68.31 369 THR A N 1
ATOM 2990 C CA . THR A 1 369 ? 21.341 15.838 -22.040 1.00 68.31 369 THR A CA 1
ATOM 2991 C C . THR A 1 369 ? 21.942 17.238 -22.024 1.00 68.31 369 THR A C 1
ATOM 2993 O O . THR A 1 369 ? 22.695 17.591 -22.937 1.00 68.31 369 THR A O 1
ATOM 2996 N N . ASP A 1 370 ? 21.605 18.054 -21.024 1.00 63.28 370 ASP A N 1
ATOM 2997 C CA . ASP A 1 370 ? 22.296 19.331 -20.842 1.00 63.28 370 ASP A CA 1
ATOM 2998 C C . ASP A 1 370 ? 23.789 19.068 -20.539 1.00 63.28 370 ASP A C 1
ATOM 3000 O O . ASP A 1 370 ? 24.116 18.074 -19.884 1.00 63.28 370 ASP A O 1
ATOM 3004 N N . PRO A 1 371 ? 24.716 19.895 -21.058 1.00 58.69 371 PRO A N 1
ATOM 3005 C CA . PRO A 1 371 ? 26.134 19.755 -20.745 1.00 58.69 371 PRO A CA 1
ATOM 3006 C C . PRO A 1 371 ? 26.379 19.960 -19.244 1.00 58.69 371 PRO A C 1
ATOM 3008 O O . PRO A 1 371 ? 25.690 20.754 -18.608 1.00 58.69 371 PRO A O 1
ATOM 3011 N N . ILE A 1 372 ? 27.384 19.269 -18.701 1.00 57.94 372 ILE A N 1
ATOM 3012 C CA . ILE A 1 372 ? 27.854 19.474 -17.326 1.00 57.94 372 ILE A CA 1
ATOM 3013 C C . ILE A 1 372 ? 28.376 20.914 -17.226 1.00 57.94 372 ILE A C 1
ATOM 3015 O O . ILE A 1 372 ? 29.350 21.272 -17.898 1.00 57.94 372 ILE A O 1
ATOM 3019 N N . GLU A 1 373 ? 27.707 21.760 -16.441 1.00 55.84 373 GLU A N 1
ATOM 3020 C CA . GLU A 1 373 ? 28.201 23.108 -16.154 1.00 55.84 373 GLU A CA 1
ATOM 3021 C C . GLU A 1 373 ? 29.313 22.998 -15.104 1.00 55.84 373 GLU A C 1
ATOM 3023 O O . GLU A 1 373 ? 29.227 22.197 -14.184 1.00 55.84 373 GLU A O 1
ATOM 3028 N N . ILE A 1 374 ? 30.400 23.754 -15.253 1.00 56.31 374 ILE A N 1
ATOM 3029 C CA . ILE A 1 374 ? 31.462 23.821 -14.241 1.00 56.31 374 ILE A CA 1
ATOM 3030 C C . ILE A 1 374 ? 31.318 25.177 -13.560 1.00 56.31 374 ILE A C 1
ATOM 3032 O O . ILE A 1 374 ? 31.378 26.208 -14.241 1.00 56.31 374 ILE A O 1
ATOM 3036 N N . ASP A 1 375 ? 31.111 25.180 -12.244 1.00 59.34 375 ASP A N 1
ATOM 3037 C CA . ASP A 1 375 ? 30.982 26.412 -11.468 1.00 59.34 375 ASP A CA 1
ATOM 3038 C C . ASP A 1 375 ? 32.298 27.223 -11.459 1.00 59.34 375 ASP A C 1
ATOM 3040 O O . ASP A 1 375 ? 33.370 26.766 -11.871 1.00 59.34 375 ASP A O 1
ATOM 3044 N N . GLU A 1 376 ? 32.243 28.471 -10.981 1.00 58.53 376 GLU A N 1
ATOM 3045 C CA . GLU A 1 376 ? 33.432 29.335 -10.879 1.00 58.53 376 GLU A CA 1
ATOM 3046 C C . GLU A 1 376 ? 34.516 28.776 -9.925 1.00 58.53 376 GLU A C 1
ATOM 3048 O O . GLU A 1 376 ? 35.656 29.251 -9.943 1.00 58.53 376 GLU A O 1
ATOM 3053 N N . GLU A 1 377 ? 34.184 27.770 -9.108 1.00 64.12 377 GLU A N 1
ATOM 3054 C CA . GLU A 1 377 ? 35.067 27.096 -8.149 1.00 64.12 377 GLU A CA 1
ATOM 3055 C C . GLU A 1 377 ? 35.698 25.808 -8.717 1.00 64.12 377 GLU A C 1
ATOM 3057 O O . GLU A 1 377 ? 36.610 25.247 -8.099 1.00 64.12 377 GLU A O 1
ATOM 3062 N N . GLY A 1 378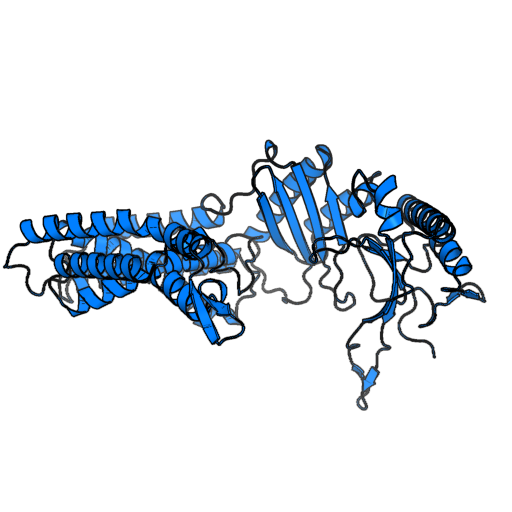 ? 35.308 25.396 -9.929 1.00 53.94 378 GLY A N 1
ATOM 3063 C CA . GLY A 1 378 ? 35.812 24.211 -10.619 1.00 53.94 378 GLY A CA 1
ATOM 3064 C C . GLY A 1 378 ? 35.094 22.910 -10.251 1.00 53.94 378 GLY A C 1
ATOM 3065 O O . GLY A 1 378 ? 35.630 21.843 -10.555 1.00 53.94 378 GLY A O 1
ATOM 3066 N N . ASN A 1 379 ? 33.932 22.981 -9.599 1.00 49.72 379 ASN A N 1
ATOM 3067 C CA . ASN A 1 379 ? 33.075 21.827 -9.346 1.00 49.72 379 ASN A CA 1
ATOM 3068 C C . ASN A 1 379 ? 32.111 21.626 -10.519 1.00 49.72 379 ASN A C 1
ATOM 3070 O O . ASN A 1 379 ? 31.588 22.583 -11.085 1.00 49.72 379 ASN A O 1
ATOM 3074 N N . GLU A 1 380 ? 31.874 20.368 -10.872 1.00 55.22 380 GLU A N 1
ATOM 3075 C CA . GLU A 1 380 ? 30.851 19.983 -11.842 1.00 55.22 380 GLU A CA 1
ATOM 3076 C C . GLU A 1 380 ? 29.465 20.186 -11.201 1.00 55.22 380 GLU A C 1
ATOM 3078 O O . GLU A 1 380 ? 29.141 19.559 -10.192 1.00 55.22 380 GLU A O 1
ATOM 3083 N N . GLU A 1 381 ? 28.660 21.099 -11.746 1.00 47.28 381 GLU A N 1
ATOM 3084 C CA . GLU A 1 381 ? 27.239 21.220 -11.434 1.00 47.28 381 GLU A CA 1
ATOM 3085 C C . GLU A 1 381 ? 26.462 20.141 -12.197 1.00 47.28 381 GLU A C 1
ATOM 3087 O O . GLU A 1 381 ? 26.559 20.014 -13.422 1.00 47.28 381 GLU A O 1
ATOM 3092 N N . GLU A 1 382 ? 25.668 19.359 -11.461 1.00 47.78 382 GLU A N 1
ATOM 3093 C CA . GLU A 1 382 ? 24.810 18.326 -12.038 1.00 47.78 382 GLU A CA 1
ATOM 3094 C C . GLU A 1 382 ? 23.807 18.939 -13.036 1.00 47.78 382 GLU A C 1
ATOM 3096 O O . GLU A 1 382 ? 23.088 19.884 -12.687 1.00 47.78 382 GLU A O 1
ATOM 3101 N N . PRO A 1 383 ? 23.706 18.409 -14.270 1.00 50.44 383 PRO A N 1
ATOM 3102 C CA . PRO A 1 383 ? 22.782 18.938 -15.265 1.00 50.44 383 PRO A CA 1
ATOM 3103 C C . PRO A 1 383 ? 21.324 18.815 -14.793 1.00 50.44 383 PRO A C 1
ATOM 3105 O O . PRO A 1 383 ? 20.813 17.732 -14.509 1.00 50.44 383 PRO A O 1
ATOM 3108 N N . TRP A 1 384 ? 20.620 19.951 -14.743 1.00 41.94 384 TRP A N 1
ATOM 3109 C CA . TRP A 1 384 ? 19.272 20.088 -14.171 1.00 41.94 384 TRP A CA 1
ATOM 3110 C C . TRP A 1 384 ? 18.125 19.518 -15.037 1.00 41.94 384 TRP A C 1
ATOM 3112 O O . TRP A 1 384 ? 16.948 19.708 -14.703 1.00 41.94 384 TRP A O 1
ATOM 3122 N N . GLY A 1 385 ? 18.406 18.801 -16.130 1.00 51.59 385 GLY A N 1
ATOM 3123 C CA . GLY A 1 385 ? 17.362 18.142 -16.915 1.00 51.59 385 GLY A CA 1
ATOM 3124 C C . GLY A 1 385 ? 17.808 17.511 -18.236 1.00 51.59 385 GLY A C 1
ATOM 3125 O O . GLY A 1 385 ? 18.845 17.833 -18.801 1.00 51.59 385 GLY A O 1
ATOM 3126 N N . SER A 1 386 ? 16.965 16.604 -18.746 1.00 56.56 386 SER A N 1
ATOM 3127 C CA . SER A 1 386 ? 16.946 16.238 -20.167 1.00 56.56 386 SER A CA 1
ATOM 3128 C C . SER A 1 386 ? 15.821 17.011 -20.852 1.00 56.56 386 SER A C 1
ATOM 3130 O O . SER A 1 386 ? 14.677 17.014 -20.382 1.00 56.56 386 SER A O 1
ATOM 3132 N N . GLY A 1 387 ? 16.131 17.696 -21.950 1.00 57.75 387 GLY A N 1
ATOM 3133 C CA . GLY A 1 387 ? 15.121 18.355 -22.769 1.00 57.75 387 GLY A CA 1
ATOM 3134 C C . GLY A 1 387 ? 14.428 17.353 -23.689 1.00 57.75 387 GLY A C 1
ATOM 3135 O O . GLY A 1 387 ? 15.059 16.439 -24.218 1.00 57.75 387 GLY A O 1
ATOM 3136 N N . VAL A 1 388 ? 13.118 17.521 -23.893 1.00 61.91 388 VAL A N 1
ATOM 3137 C CA . VAL A 1 388 ? 12.353 16.746 -24.882 1.00 61.91 388 VAL A CA 1
ATOM 3138 C C . VAL A 1 388 ? 11.994 17.660 -26.041 1.00 61.91 388 VAL A C 1
ATOM 3140 O O . VAL A 1 388 ? 11.211 18.601 -25.887 1.00 61.91 388 VAL A O 1
ATOM 3143 N N . LEU A 1 389 ? 12.526 17.355 -27.221 1.00 62.38 389 LEU A N 1
ATOM 3144 C CA . LEU A 1 389 ? 12.019 17.901 -28.470 1.00 62.38 389 LEU A CA 1
ATOM 3145 C C . LEU A 1 389 ? 11.021 16.896 -29.044 1.00 62.38 389 LEU A C 1
ATOM 3147 O O . LEU A 1 389 ? 11.382 15.818 -29.516 1.00 62.38 389 LEU A O 1
ATOM 3151 N N . HIS A 1 390 ? 9.732 17.245 -29.003 1.00 60.66 390 HIS A N 1
ATOM 3152 C CA . HIS A 1 390 ? 8.715 16.439 -29.669 1.00 60.66 390 HIS A CA 1
ATOM 3153 C C . HIS A 1 390 ? 8.952 16.474 -31.181 1.00 60.66 390 HIS A C 1
ATOM 3155 O O . HIS A 1 390 ? 8.608 17.446 -31.866 1.00 60.66 390 HIS A O 1
ATOM 3161 N N . CYS A 1 391 ? 9.510 15.392 -31.716 1.00 54.53 391 CYS A N 1
ATOM 3162 C CA . CYS A 1 391 ? 9.629 15.210 -33.148 1.00 54.53 391 CYS A CA 1
ATOM 3163 C C . CYS A 1 391 ? 8.243 14.884 -33.708 1.00 54.53 391 CYS A C 1
ATOM 3165 O O . CYS A 1 391 ? 7.803 13.741 -33.687 1.00 54.53 391 CYS A O 1
ATOM 3167 N N . TRP A 1 392 ? 7.594 15.897 -34.286 1.00 55.59 392 TRP A N 1
ATOM 3168 C CA . TRP A 1 392 ? 6.532 15.730 -35.286 1.00 55.59 392 TRP A CA 1
ATOM 3169 C C . TRP A 1 392 ? 5.187 15.153 -34.772 1.00 55.59 392 TRP A C 1
ATOM 3171 O O . TRP A 1 392 ? 5.100 14.123 -34.115 1.00 55.59 392 TRP A O 1
ATOM 3181 N N . SER A 1 393 ? 4.062 15.767 -35.164 1.00 56.62 393 SER A N 1
ATOM 3182 C CA . SER A 1 393 ? 2.729 15.160 -34.988 1.00 56.62 393 SER A CA 1
ATOM 3183 C C . SER A 1 393 ? 2.298 14.351 -36.221 1.00 56.62 393 SER A C 1
ATOM 3185 O O . SER A 1 393 ? 2.125 14.880 -37.321 1.00 56.62 393 SER A O 1
ATOM 3187 N N . TRP A 1 394 ? 2.130 13.039 -36.058 1.00 67.44 394 TRP A N 1
ATOM 3188 C CA . TRP A 1 394 ? 1.643 12.162 -37.123 1.00 67.44 394 TRP A CA 1
ATOM 3189 C C . TRP A 1 394 ? 0.140 12.370 -37.385 1.00 67.44 394 TRP A C 1
ATOM 3191 O O . TRP A 1 394 ? -0.692 12.192 -36.492 1.00 67.44 394 TRP A O 1
ATOM 3201 N N . ASP A 1 395 ? -0.235 12.650 -38.634 1.00 67.56 395 ASP A N 1
ATOM 3202 C CA . ASP A 1 395 ? -1.617 12.562 -39.100 1.00 67.56 395 ASP A CA 1
ATOM 3203 C C . ASP A 1 395 ? -1.987 11.088 -39.320 1.00 67.56 395 ASP A C 1
ATOM 3205 O O . ASP A 1 395 ? -1.498 10.392 -40.220 1.00 67.56 395 ASP A O 1
ATOM 3209 N N . LYS A 1 396 ? -2.895 10.600 -38.473 1.00 67.31 396 LYS A N 1
ATOM 3210 C CA . LYS A 1 396 ? -3.384 9.214 -38.487 1.00 67.31 396 LYS A CA 1
ATOM 3211 C C . LYS A 1 396 ? -4.144 8.862 -39.769 1.00 67.31 396 LYS A C 1
ATOM 3213 O O . LYS A 1 396 ? -4.286 7.680 -40.071 1.00 67.31 396 LYS A O 1
ATOM 3218 N N . SER A 1 397 ? -4.638 9.853 -40.511 1.00 68.69 397 SER A N 1
ATOM 3219 C CA . SER A 1 397 ? -5.382 9.654 -41.759 1.00 68.69 397 SER A CA 1
ATOM 3220 C C . SER A 1 397 ? -4.482 9.584 -43.002 1.00 68.69 397 SER A C 1
ATOM 3222 O O . SER A 1 397 ? -4.922 9.139 -44.066 1.00 68.69 397 SER A O 1
ATOM 3224 N N . ASN A 1 398 ? -3.206 9.963 -42.873 1.00 77.25 398 ASN A N 1
ATOM 3225 C CA . ASN A 1 398 ? -2.273 10.050 -43.988 1.00 77.25 398 ASN A CA 1
ATOM 3226 C C . ASN A 1 398 ? -1.589 8.699 -44.274 1.00 77.25 398 ASN A C 1
ATOM 3228 O O . ASN A 1 398 ? -0.796 8.193 -43.477 1.00 77.25 398 ASN A O 1
ATOM 3232 N N . LYS A 1 399 ? -1.859 8.132 -45.458 1.00 76.62 399 LYS A N 1
ATOM 3233 C CA . LYS A 1 399 ? -1.307 6.836 -45.893 1.00 76.62 399 LYS A CA 1
ATOM 3234 C C . LYS A 1 399 ? 0.218 6.828 -46.047 1.00 76.62 399 LYS A C 1
ATOM 3236 O O . LYS A 1 399 ? 0.836 5.841 -45.679 1.00 76.62 399 LYS A O 1
ATOM 3241 N N . LYS A 1 400 ? 0.834 7.920 -46.517 1.00 76.44 400 LYS A N 1
ATOM 3242 C CA . LYS A 1 400 ? 2.304 7.999 -46.656 1.00 76.44 400 LYS A CA 1
ATOM 3243 C C . LYS A 1 400 ? 3.001 7.976 -45.298 1.00 76.44 400 LYS A C 1
ATOM 3245 O O . LYS A 1 400 ? 4.045 7.365 -45.131 1.00 76.44 400 LYS A O 1
ATOM 3250 N N . GLN A 1 401 ? 2.395 8.631 -44.312 1.00 75.88 401 GLN A N 1
ATOM 3251 C CA . GLN A 1 401 ? 2.890 8.609 -42.942 1.00 75.88 401 GLN A CA 1
ATOM 3252 C C . GLN A 1 401 ? 2.686 7.247 -42.264 1.00 75.88 401 GLN A C 1
ATOM 3254 O O . GLN A 1 401 ? 3.473 6.887 -41.398 1.00 75.88 401 GLN A O 1
ATOM 3259 N N . GLN A 1 402 ? 1.670 6.474 -42.664 1.00 76.19 402 GLN A N 1
ATOM 3260 C CA . GLN A 1 402 ? 1.507 5.094 -42.201 1.00 76.19 402 GLN A CA 1
ATOM 3261 C C . GLN A 1 402 ? 2.660 4.202 -42.673 1.00 76.19 402 GLN A C 1
ATOM 3263 O O . GLN A 1 402 ? 3.252 3.532 -41.841 1.00 76.19 402 GLN A O 1
ATOM 3268 N N . GLU A 1 403 ? 3.030 4.265 -43.956 1.00 80.38 403 GLU A N 1
ATOM 3269 C CA . GLU A 1 403 ? 4.152 3.483 -44.506 1.00 80.38 403 GLU A CA 1
ATOM 3270 C C . GLU A 1 403 ? 5.467 3.749 -43.758 1.00 80.38 403 GLU A C 1
ATOM 3272 O O . GLU A 1 403 ? 6.251 2.836 -43.510 1.00 80.38 403 GLU A O 1
ATOM 3277 N N . ILE A 1 404 ? 5.696 4.999 -43.347 1.00 79.62 404 ILE A N 1
ATOM 3278 C CA . ILE A 1 404 ? 6.880 5.364 -42.568 1.00 79.62 404 ILE A CA 1
ATOM 3279 C C . ILE A 1 404 ? 6.813 4.804 -41.142 1.00 79.62 404 ILE A C 1
ATOM 3281 O O . ILE A 1 404 ? 7.823 4.317 -40.641 1.00 79.62 404 ILE A O 1
ATOM 3285 N N . ARG A 1 405 ? 5.649 4.844 -40.481 1.00 78.25 405 ARG A N 1
ATOM 3286 C CA . ARG A 1 405 ? 5.488 4.242 -39.146 1.00 78.25 405 ARG A CA 1
ATOM 3287 C C . ARG A 1 405 ? 5.665 2.726 -39.189 1.00 78.25 405 ARG A C 1
ATOM 3289 O O . ARG A 1 405 ? 6.249 2.168 -38.268 1.00 78.25 405 ARG A O 1
ATOM 3296 N N . ASP A 1 406 ? 5.224 2.084 -40.266 1.00 82.06 406 ASP A N 1
ATOM 3297 C CA . ASP A 1 406 ? 5.428 0.653 -40.493 1.00 82.06 406 ASP A CA 1
ATOM 3298 C C . ASP A 1 406 ? 6.926 0.344 -40.670 1.00 82.06 406 ASP A C 1
ATOM 3300 O O . ASP A 1 406 ? 7.450 -0.564 -40.026 1.00 82.06 406 ASP A O 1
ATOM 3304 N N . ALA A 1 407 ? 7.641 1.154 -41.460 1.00 85.75 407 ALA A N 1
ATOM 3305 C CA . ALA A 1 407 ? 9.088 1.024 -41.640 1.00 85.75 407 ALA A CA 1
ATOM 3306 C C . ALA A 1 407 ? 9.878 1.286 -40.346 1.00 85.75 407 ALA A C 1
ATOM 3308 O O . ALA A 1 407 ? 10.814 0.549 -40.040 1.00 85.75 407 ALA A O 1
ATOM 3309 N N . LEU A 1 408 ? 9.494 2.310 -39.575 1.00 85.44 408 LEU A N 1
ATOM 3310 C CA . LEU A 1 408 ? 10.096 2.629 -38.279 1.00 85.44 408 LEU A CA 1
ATOM 3311 C C . LEU A 1 408 ? 9.904 1.471 -37.301 1.00 85.44 408 LEU A C 1
ATOM 3313 O O . LEU A 1 408 ? 10.845 1.043 -36.645 1.00 85.44 408 LEU A O 1
ATOM 3317 N N . TYR A 1 409 ? 8.692 0.932 -37.246 1.00 84.56 409 TYR A N 1
ATOM 3318 C CA . TYR A 1 409 ? 8.359 -0.213 -36.419 1.00 84.56 409 TYR A CA 1
ATOM 3319 C C . TYR A 1 409 ? 9.193 -1.456 -36.767 1.00 84.56 409 TYR A C 1
ATOM 3321 O O . TYR A 1 409 ? 9.757 -2.089 -35.873 1.00 84.56 409 TYR A O 1
ATOM 3329 N N . GLU A 1 410 ? 9.303 -1.802 -38.053 1.00 86.44 410 GLU A N 1
ATOM 3330 C CA . GLU A 1 410 ? 10.118 -2.939 -38.497 1.00 86.44 410 GLU A CA 1
ATOM 3331 C C . GLU A 1 410 ? 11.601 -2.748 -38.170 1.00 86.44 410 GLU A C 1
ATOM 3333 O O . GLU A 1 410 ? 12.276 -3.704 -37.785 1.00 86.44 410 GLU A O 1
ATOM 3338 N N . ALA A 1 411 ? 12.105 -1.524 -38.319 1.00 88.56 411 ALA A N 1
ATOM 3339 C CA . ALA A 1 411 ? 13.485 -1.185 -38.009 1.00 88.56 411 ALA A CA 1
ATOM 3340 C C . ALA A 1 411 ? 13.784 -1.321 -36.510 1.00 88.56 411 ALA A C 1
ATOM 3342 O O . ALA A 1 411 ? 14.752 -1.988 -36.145 1.00 88.56 411 ALA A O 1
ATOM 3343 N N . VAL A 1 412 ? 12.901 -0.797 -35.654 1.00 87.44 412 VAL A N 1
ATOM 3344 C CA . VAL A 1 412 ? 13.022 -0.915 -34.194 1.00 87.44 412 VAL A CA 1
ATOM 3345 C C . VAL A 1 412 ? 12.964 -2.376 -33.759 1.00 87.44 412 VAL A C 1
ATOM 3347 O O . VAL A 1 412 ? 13.818 -2.817 -32.998 1.00 87.44 412 VAL A O 1
ATOM 3350 N N . CYS A 1 413 ? 12.027 -3.170 -34.290 1.00 85.50 413 CYS A N 1
ATOM 3351 C CA . CYS A 1 413 ? 11.958 -4.600 -33.966 1.00 85.50 413 CYS A CA 1
ATOM 3352 C C . CYS A 1 413 ? 13.245 -5.340 -34.364 1.00 85.50 413 CYS A C 1
ATOM 3354 O O . CYS A 1 413 ? 13.753 -6.140 -33.585 1.00 85.50 413 CYS A O 1
ATOM 3356 N N . LYS A 1 414 ? 13.815 -5.043 -35.540 1.00 87.25 414 LYS A N 1
ATOM 3357 C CA . LYS A 1 414 ? 15.085 -5.641 -35.988 1.00 87.25 414 LYS A CA 1
ATOM 3358 C C . LYS A 1 414 ? 16.277 -5.225 -35.135 1.00 87.25 414 LYS A C 1
ATOM 3360 O O . LYS A 1 414 ? 17.209 -6.013 -34.986 1.00 87.25 414 LYS A O 1
ATOM 3365 N N . ASP A 1 415 ? 16.304 -3.986 -34.650 1.00 87.69 415 ASP A N 1
ATOM 3366 C CA . ASP A 1 415 ? 17.358 -3.518 -33.749 1.00 87.69 415 ASP A CA 1
ATOM 3367 C C . ASP A 1 415 ? 17.234 -4.171 -32.364 1.00 87.69 415 ASP A C 1
ATOM 3369 O O . ASP A 1 415 ? 18.248 -4.613 -31.824 1.00 87.69 415 ASP A O 1
ATOM 3373 N N . ILE A 1 416 ? 16.015 -4.342 -31.840 1.00 85.06 416 ILE A N 1
ATOM 3374 C CA . ILE A 1 416 ? 15.758 -5.074 -30.587 1.00 85.06 416 ILE A CA 1
ATOM 3375 C C . ILE A 1 416 ? 16.165 -6.546 -30.724 1.00 85.06 416 ILE A C 1
ATOM 3377 O O . ILE A 1 416 ? 16.946 -7.042 -29.917 1.00 85.06 416 ILE A O 1
ATOM 3381 N N . GLU A 1 417 ? 15.693 -7.242 -31.764 1.00 84.25 417 GLU A N 1
ATOM 3382 C CA . GLU A 1 417 ? 15.999 -8.664 -32.010 1.00 84.25 417 GLU A CA 1
ATOM 3383 C C . GLU A 1 417 ? 17.499 -8.921 -32.209 1.00 84.25 417 GLU A C 1
ATOM 3385 O O . GLU A 1 417 ? 18.001 -10.004 -31.910 1.00 84.25 417 GLU A O 1
ATOM 3390 N N . ALA A 1 418 ? 18.232 -7.923 -32.703 1.00 84.81 418 ALA A N 1
ATOM 3391 C CA . ALA A 1 418 ? 19.676 -7.996 -32.866 1.00 84.81 418 ALA A CA 1
ATOM 3392 C C . ALA A 1 418 ? 20.471 -7.555 -31.624 1.00 84.81 418 ALA A C 1
ATOM 3394 O O . ALA A 1 418 ? 21.701 -7.521 -31.691 1.00 84.81 418 ALA A O 1
ATOM 3395 N N . GLY A 1 419 ? 19.802 -7.188 -30.525 1.00 81.38 419 GLY A N 1
ATOM 3396 C CA . GLY A 1 419 ? 20.442 -6.711 -29.296 1.00 81.38 419 GLY A CA 1
ATOM 3397 C C . GLY A 1 419 ? 21.153 -5.364 -29.455 1.00 81.38 419 GLY A C 1
ATOM 3398 O O . GLY A 1 419 ? 22.142 -5.107 -28.773 1.00 81.38 419 GLY A O 1
ATOM 3399 N N . ARG A 1 420 ? 20.706 -4.526 -30.400 1.00 84.50 420 ARG A N 1
ATOM 3400 C CA . ARG A 1 420 ? 21.280 -3.196 -30.662 1.00 84.50 420 ARG A CA 1
ATOM 3401 C C . ARG A 1 420 ? 20.599 -2.077 -29.870 1.00 84.50 420 ARG A C 1
ATOM 3403 O O . ARG A 1 420 ? 21.205 -1.021 -29.729 1.00 84.50 420 ARG A O 1
ATOM 3410 N N . CYS A 1 421 ? 19.380 -2.305 -29.372 1.00 80.00 421 CYS A N 1
ATOM 3411 C CA . CYS A 1 421 ? 18.646 -1.365 -28.521 1.00 80.00 421 CYS A CA 1
ATOM 3412 C C . CYS A 1 421 ? 18.898 -1.631 -27.034 1.00 80.00 421 CYS A C 1
ATOM 3414 O O . CYS A 1 421 ? 18.801 -2.774 -26.586 1.00 80.00 421 CYS A O 1
ATOM 3416 N N . ASP A 1 422 ? 19.093 -0.565 -26.259 1.00 74.31 422 ASP A N 1
ATOM 3417 C CA . ASP A 1 422 ? 19.109 -0.632 -24.799 1.00 74.31 422 ASP A CA 1
ATOM 3418 C C . ASP A 1 422 ? 17.659 -0.605 -24.274 1.00 74.31 422 ASP A C 1
ATOM 3420 O O . ASP A 1 422 ? 16.998 0.432 -24.209 1.00 74.31 422 ASP A O 1
ATOM 3424 N N . THR A 1 423 ? 17.119 -1.785 -23.948 1.00 73.19 423 THR A N 1
ATOM 3425 C CA . THR A 1 423 ? 15.718 -1.945 -23.503 1.00 73.19 423 THR A CA 1
ATOM 3426 C C . THR A 1 423 ? 15.547 -1.925 -21.984 1.00 73.19 423 THR A C 1
ATOM 3428 O O . THR A 1 423 ? 14.429 -1.764 -21.496 1.00 73.19 423 THR A O 1
ATOM 3431 N N . LEU A 1 424 ? 16.639 -2.139 -21.242 1.00 73.62 424 LEU A N 1
ATOM 3432 C CA . LEU A 1 424 ? 16.660 -2.183 -19.777 1.00 73.62 424 LEU A CA 1
ATOM 3433 C C . LEU A 1 424 ? 17.444 -1.006 -19.182 1.00 73.62 424 LEU A C 1
ATOM 3435 O O . LEU A 1 424 ? 16.904 -0.284 -18.352 1.00 73.62 424 LEU A O 1
ATOM 3439 N N . HIS A 1 425 ? 18.677 -0.785 -19.642 1.00 74.38 425 HIS A N 1
ATOM 3440 C CA . HIS A 1 425 ? 19.588 0.239 -19.122 1.00 74.38 425 HIS A CA 1
ATOM 3441 C C . HIS A 1 425 ? 19.556 1.492 -20.002 1.00 74.38 425 HIS A C 1
ATOM 3443 O O . HIS A 1 425 ? 20.382 1.647 -20.897 1.00 74.38 425 HIS A O 1
ATOM 3449 N N . MET A 1 426 ? 18.573 2.365 -19.784 1.00 73.31 426 MET A N 1
ATOM 3450 C CA . MET A 1 426 ? 18.451 3.594 -20.573 1.00 73.31 426 MET A CA 1
ATOM 3451 C C . MET A 1 426 ? 19.405 4.665 -20.047 1.00 73.31 426 MET A C 1
ATOM 3453 O O . MET A 1 426 ? 19.220 5.115 -18.926 1.00 73.31 426 MET A O 1
ATOM 3457 N N . LYS A 1 427 ? 20.399 5.076 -20.834 1.00 70.88 427 LYS A N 1
ATOM 3458 C CA . LYS A 1 427 ? 21.460 6.009 -20.413 1.00 70.88 427 LYS A CA 1
ATOM 3459 C C . LYS A 1 427 ? 21.069 7.475 -20.584 1.00 70.88 427 LYS A C 1
ATOM 3461 O O . LYS A 1 427 ? 20.292 7.793 -21.484 1.00 70.88 427 LYS A O 1
ATOM 3466 N N . SER A 1 428 ? 21.673 8.372 -19.805 1.00 71.06 428 SER A N 1
ATOM 3467 C CA . SER A 1 428 ? 21.533 9.826 -19.977 1.00 71.06 428 SER A CA 1
ATOM 3468 C C . SER A 1 428 ? 22.413 10.365 -21.117 1.00 71.06 428 SER A C 1
ATOM 3470 O O . SER A 1 428 ? 23.374 11.099 -20.908 1.00 71.06 428 SER A O 1
ATOM 3472 N N . VAL A 1 429 ? 22.095 9.978 -22.352 1.00 75.94 429 VAL A N 1
ATOM 3473 C CA . VAL A 1 429 ? 22.812 10.399 -23.568 1.00 75.94 429 VAL A CA 1
ATOM 3474 C C . VAL A 1 429 ? 21.851 10.996 -24.588 1.00 75.94 429 VAL A C 1
ATOM 3476 O O . VAL A 1 429 ? 20.652 10.694 -24.575 1.00 75.94 429 VAL A O 1
ATOM 3479 N N . ASN A 1 430 ? 22.386 11.766 -25.534 1.00 80.81 430 ASN A N 1
ATOM 3480 C CA . ASN A 1 430 ? 21.630 12.231 -26.693 1.00 80.81 430 ASN A CA 1
ATOM 3481 C C . ASN A 1 430 ? 21.071 11.030 -27.468 1.00 80.81 430 ASN A C 1
ATOM 3483 O O . ASN A 1 430 ? 21.818 10.222 -28.025 1.00 80.81 430 ASN A O 1
ATOM 3487 N N . CYS A 1 431 ? 19.752 10.872 -27.505 1.00 83.81 431 CYS A N 1
ATOM 3488 C CA . CYS A 1 431 ? 19.105 9.704 -28.100 1.00 83.81 431 CYS A CA 1
ATOM 3489 C C . CYS A 1 431 ? 17.718 10.023 -28.673 1.00 83.81 431 CYS A C 1
ATOM 3491 O O . CYS A 1 431 ? 17.139 11.081 -28.434 1.00 83.81 431 CYS A O 1
ATOM 3493 N N . PHE A 1 432 ? 17.162 9.073 -29.427 1.00 84.56 432 PHE A N 1
ATOM 3494 C CA . PHE A 1 432 ? 15.750 9.110 -29.807 1.00 84.56 432 PHE A CA 1
ATOM 3495 C C . PHE A 1 432 ? 14.958 8.112 -28.973 1.00 84.56 432 PHE A C 1
ATOM 3497 O O . PHE A 1 432 ? 15.368 6.964 -28.811 1.00 84.56 432 PHE A O 1
ATOM 3504 N N . TYR A 1 433 ? 13.790 8.510 -28.488 1.00 81.56 433 TYR A N 1
ATOM 3505 C CA . TYR A 1 433 ? 12.818 7.609 -27.887 1.00 81.56 433 TYR A CA 1
ATOM 3506 C C . TYR A 1 433 ? 11.737 7.275 -28.875 1.00 81.56 433 TYR A C 1
ATOM 3508 O O . TYR A 1 433 ? 11.056 8.149 -29.406 1.00 81.56 433 TYR A O 1
ATOM 3516 N N . VAL A 1 434 ? 11.561 5.978 -29.090 1.00 81.12 434 VAL A N 1
ATOM 3517 C CA . VAL A 1 434 ? 10.450 5.469 -29.875 1.00 81.12 434 VAL A CA 1
ATOM 3518 C C . VAL A 1 434 ? 9.438 4.873 -28.915 1.00 81.12 434 VAL A C 1
ATOM 3520 O O . VAL A 1 434 ? 9.674 3.820 -28.315 1.00 81.12 434 VAL A O 1
ATOM 3523 N N . GLY A 1 435 ? 8.324 5.582 -28.752 1.00 76.19 435 GLY A N 1
ATOM 3524 C CA . GLY A 1 435 ? 7.292 5.259 -27.778 1.00 76.19 435 GLY A CA 1
ATOM 3525 C C . GLY A 1 435 ? 5.932 4.955 -28.387 1.00 76.19 435 GLY A C 1
ATOM 3526 O O . GLY A 1 435 ? 5.698 5.156 -29.580 1.00 76.19 435 GLY A O 1
ATOM 3527 N N . VAL A 1 436 ? 5.008 4.480 -27.549 1.00 72.25 436 VAL A N 1
ATOM 3528 C CA . VAL A 1 436 ? 3.609 4.223 -27.921 1.00 72.25 436 VAL A CA 1
ATOM 3529 C C . VAL A 1 436 ? 2.663 5.001 -27.013 1.00 72.25 436 VAL A C 1
ATOM 3531 O O . VAL A 1 436 ? 2.669 4.819 -25.798 1.00 72.25 436 VAL A O 1
ATOM 3534 N N . VAL A 1 437 ? 1.786 5.820 -27.604 1.00 65.31 437 VAL A N 1
ATOM 3535 C CA . VAL A 1 437 ? 0.774 6.571 -26.844 1.00 65.31 437 VAL A CA 1
ATOM 3536 C C . VAL A 1 437 ? -0.274 5.613 -26.270 1.00 65.31 437 VAL A C 1
ATOM 3538 O O . VAL A 1 437 ? -1.084 5.037 -27.014 1.00 65.31 437 VAL A O 1
ATOM 3541 N N . ASN A 1 438 ? -0.302 5.468 -24.945 1.00 57.94 438 ASN A N 1
ATOM 3542 C CA . ASN A 1 438 ? -1.345 4.724 -24.242 1.00 57.94 438 ASN A CA 1
ATOM 3543 C C . ASN A 1 438 ? -2.482 5.662 -23.789 1.00 57.94 438 ASN A C 1
ATOM 3545 O O . ASN A 1 438 ? -2.256 6.839 -23.536 1.00 57.94 438 ASN A O 1
ATOM 3549 N N . GLN A 1 439 ? -3.729 5.175 -23.743 1.00 46.22 439 GLN A N 1
ATOM 3550 C CA . GLN A 1 439 ? -4.889 6.010 -23.361 1.00 46.22 439 GLN A CA 1
ATOM 3551 C C . GLN A 1 439 ? -4.940 6.325 -21.857 1.00 46.22 439 GLN A C 1
ATOM 3553 O O . GLN A 1 439 ? -5.612 7.276 -21.463 1.00 46.22 439 GLN A O 1
ATOM 3558 N N . ASP A 1 440 ? -4.223 5.547 -21.046 1.00 44.75 440 ASP A N 1
ATOM 3559 C CA . ASP A 1 440 ? -4.094 5.731 -19.607 1.00 44.75 440 ASP A CA 1
ATOM 3560 C C . ASP A 1 440 ? -2.724 6.359 -19.309 1.00 44.75 440 ASP A C 1
ATOM 3562 O O . ASP A 1 440 ? -1.684 5.740 -19.525 1.00 44.75 440 ASP A O 1
ATOM 3566 N N . ASN A 1 441 ? -2.743 7.599 -18.827 1.00 40.78 441 ASN A N 1
ATOM 3567 C CA . ASN A 1 441 ? -1.623 8.535 -18.640 1.00 40.78 441 ASN A CA 1
ATOM 3568 C C . ASN A 1 441 ? -0.491 8.099 -17.667 1.00 40.78 441 ASN A C 1
ATOM 3570 O O . ASN A 1 441 ? 0.239 8.957 -17.183 1.00 40.78 441 ASN A O 1
ATOM 3574 N N . ASP A 1 442 ? -0.351 6.812 -17.327 1.00 42.34 442 ASP A N 1
ATOM 3575 C CA . ASP A 1 442 ? 0.539 6.344 -16.243 1.00 42.34 442 ASP A CA 1
ATOM 3576 C C . ASP A 1 442 ? 1.780 5.551 -16.710 1.00 42.34 442 ASP A C 1
ATOM 3578 O O . ASP A 1 442 ? 2.717 5.358 -15.926 1.00 42.34 442 ASP A O 1
ATOM 3582 N N . THR A 1 443 ? 1.833 5.071 -17.960 1.00 49.56 443 THR A N 1
ATOM 3583 C CA . THR A 1 443 ? 2.980 4.282 -18.455 1.00 49.56 443 THR A CA 1
ATOM 3584 C C . THR A 1 443 ? 3.198 4.441 -19.966 1.00 49.56 443 THR A C 1
ATOM 3586 O O . THR A 1 443 ? 2.471 3.839 -20.761 1.00 49.56 443 THR A O 1
ATOM 3589 N N . GLU A 1 444 ? 4.225 5.195 -20.362 1.00 57.31 444 GLU A N 1
ATOM 3590 C CA . GLU A 1 444 ? 4.752 5.192 -21.733 1.00 57.31 444 GLU A CA 1
ATOM 3591 C C . GLU A 1 444 ? 5.713 4.007 -21.906 1.00 57.31 444 GLU A C 1
ATOM 3593 O O . GLU A 1 444 ? 6.648 3.824 -21.126 1.00 57.31 444 GLU A O 1
ATOM 3598 N N . GLN A 1 445 ? 5.441 3.156 -22.896 1.00 70.44 445 GLN A N 1
ATOM 3599 C CA . GLN A 1 445 ? 6.363 2.113 -23.348 1.00 70.44 445 GLN A CA 1
ATOM 3600 C C . GLN A 1 445 ? 7.303 2.752 -24.362 1.00 70.44 445 GLN A C 1
ATOM 3602 O O . GLN A 1 445 ? 6.847 3.115 -25.446 1.00 70.44 445 GLN A O 1
ATOM 3607 N N . VAL A 1 446 ? 8.575 2.914 -24.003 1.00 75.62 446 VAL A N 1
ATOM 3608 C CA . VAL A 1 446 ? 9.589 3.588 -24.824 1.00 75.62 446 VAL A CA 1
ATOM 3609 C C . VAL A 1 446 ? 10.820 2.709 -24.982 1.00 75.62 446 VAL A C 1
ATOM 3611 O O . VAL A 1 446 ? 11.186 1.972 -24.068 1.00 75.62 446 VAL A O 1
ATOM 3614 N N . VAL A 1 447 ? 11.460 2.802 -26.143 1.00 80.88 447 VAL A N 1
ATOM 3615 C CA . VAL A 1 447 ? 12.760 2.182 -26.418 1.00 80.88 447 VAL A CA 1
ATOM 3616 C C . VAL A 1 447 ? 13.754 3.286 -26.734 1.00 80.88 447 VAL A C 1
ATOM 3618 O O . VAL A 1 447 ? 13.461 4.157 -27.557 1.00 80.88 447 VAL A O 1
ATOM 3621 N N . GLN A 1 448 ? 14.909 3.248 -26.068 1.00 84.12 448 GLN A N 1
ATOM 3622 C CA . GLN A 1 448 ? 16.005 4.167 -26.336 1.00 84.12 448 GLN A CA 1
ATOM 3623 C C . GLN A 1 448 ? 16.767 3.725 -27.587 1.00 84.12 448 GLN A C 1
ATOM 3625 O O . GLN A 1 448 ? 17.212 2.582 -27.704 1.00 84.12 448 GLN A O 1
ATOM 3630 N N . ILE A 1 449 ? 16.915 4.658 -28.521 1.00 85.56 449 ILE A N 1
ATOM 3631 C CA . ILE A 1 449 ? 17.626 4.494 -29.783 1.00 85.56 449 ILE A CA 1
ATOM 3632 C C . ILE A 1 449 ? 18.924 5.295 -29.696 1.00 85.56 449 ILE A C 1
ATOM 3634 O O . ILE A 1 449 ? 18.908 6.527 -29.673 1.00 85.56 449 ILE A O 1
ATOM 3638 N N . THR A 1 450 ? 20.035 4.569 -29.645 1.00 86.75 450 THR A N 1
ATOM 3639 C CA . THR A 1 450 ? 21.410 5.090 -29.603 1.00 86.75 450 THR A CA 1
ATOM 3640 C C . THR A 1 450 ? 22.129 4.817 -30.929 1.00 86.75 450 THR A C 1
ATOM 3642 O O . THR A 1 450 ? 21.541 4.261 -31.862 1.00 86.75 450 THR A O 1
ATOM 3645 N N . GLU A 1 451 ? 23.415 5.153 -31.029 1.00 84.38 451 GLU A N 1
ATOM 3646 C CA . GLU A 1 451 ? 24.253 4.996 -32.226 1.00 84.38 451 GLU A CA 1
ATOM 3647 C C . GLU A 1 451 ? 24.314 3.555 -32.761 1.00 84.38 451 GLU A C 1
ATOM 3649 O O . GLU A 1 451 ? 24.540 3.323 -33.952 1.00 84.38 451 GLU A O 1
ATOM 3654 N N . LYS A 1 452 ? 24.055 2.566 -31.896 1.00 86.50 452 LYS A N 1
ATOM 3655 C CA . LYS A 1 452 ? 24.014 1.143 -32.260 1.00 86.50 452 LYS A CA 1
ATOM 3656 C C . LYS A 1 452 ? 22.768 0.773 -33.066 1.00 86.50 452 LYS A C 1
ATOM 3658 O O . LYS A 1 452 ? 22.807 -0.197 -33.824 1.00 86.50 452 LYS A O 1
ATOM 3663 N N . CYS A 1 453 ? 21.676 1.530 -32.955 1.00 87.81 453 CYS A N 1
ATOM 3664 C CA . CYS A 1 453 ? 20.376 1.247 -33.577 1.00 87.81 453 CYS A CA 1
ATOM 3665 C C . CYS A 1 453 ? 20.332 1.657 -35.061 1.00 87.81 453 CYS A C 1
ATOM 3667 O O . CYS A 1 453 ? 19.524 2.478 -35.499 1.00 87.81 453 CYS A O 1
ATOM 3669 N N . SER A 1 454 ? 21.256 1.101 -35.846 1.00 86.75 454 SER A N 1
ATOM 3670 C CA . SER A 1 454 ? 21.519 1.530 -37.222 1.00 86.75 454 SER A CA 1
ATOM 3671 C C . SER A 1 454 ? 20.338 1.359 -38.184 1.00 86.75 454 SER A C 1
ATOM 3673 O O . SER A 1 454 ? 20.235 2.117 -39.146 1.00 86.75 454 SER A O 1
ATOM 3675 N N . GLU A 1 455 ? 19.443 0.390 -37.967 1.00 89.25 455 GLU A N 1
ATOM 3676 C CA . GLU A 1 455 ? 18.283 0.210 -38.846 1.00 89.25 455 GLU A CA 1
ATOM 3677 C C . GLU A 1 455 ? 17.234 1.291 -38.581 1.00 89.25 455 GLU A C 1
ATOM 3679 O O . GLU A 1 455 ? 16.684 1.865 -39.524 1.00 89.25 455 GLU A O 1
ATOM 3684 N N . THR A 1 456 ? 17.002 1.616 -37.310 1.00 88.56 456 THR A N 1
ATOM 3685 C CA . THR A 1 456 ? 16.074 2.667 -36.881 1.00 88.56 456 THR A CA 1
ATOM 3686 C C . THR A 1 456 ? 16.565 4.044 -37.318 1.00 88.56 456 THR A C 1
ATOM 3688 O O . THR A 1 456 ? 15.798 4.814 -37.899 1.00 88.56 456 THR A O 1
ATOM 3691 N N . LEU A 1 457 ? 17.857 4.333 -37.136 1.00 88.69 457 LEU A N 1
ATOM 3692 C CA . LEU A 1 457 ? 18.459 5.615 -37.516 1.00 88.69 457 LEU A CA 1
ATOM 3693 C C . LEU A 1 457 ? 18.374 5.884 -39.027 1.00 88.69 457 LEU A C 1
ATOM 3695 O O . LEU A 1 457 ? 18.055 6.999 -39.424 1.00 88.69 457 LEU A O 1
ATOM 3699 N N . LYS A 1 458 ? 18.505 4.862 -39.886 1.00 89.06 458 LYS A N 1
ATOM 3700 C CA . LYS A 1 458 ? 18.279 5.000 -41.344 1.00 89.06 458 LYS A CA 1
ATOM 3701 C C . LYS A 1 458 ? 16.846 5.404 -41.699 1.00 89.06 458 LYS A C 1
ATOM 3703 O O . LYS A 1 458 ? 16.614 6.029 -42.735 1.00 89.06 458 LYS A O 1
ATOM 3708 N N . VAL A 1 459 ? 15.855 4.996 -40.903 1.00 87.56 459 VAL A N 1
ATOM 3709 C CA . VAL A 1 459 ? 14.464 5.430 -41.107 1.00 87.56 459 VAL A CA 1
ATOM 3710 C C . VAL A 1 459 ? 14.299 6.882 -40.663 1.00 87.56 459 VAL A C 1
ATOM 3712 O O . VAL A 1 459 ? 13.664 7.658 -41.375 1.00 87.56 459 VAL A O 1
ATOM 3715 N N . LEU A 1 460 ? 14.914 7.262 -39.541 1.00 86.12 460 LEU A N 1
ATOM 3716 C CA . LEU A 1 460 ? 14.915 8.640 -39.039 1.00 86.12 460 LEU A CA 1
ATOM 3717 C C . LEU A 1 460 ? 15.663 9.609 -39.972 1.00 86.12 460 LEU A C 1
ATOM 3719 O O . LEU A 1 460 ? 15.232 10.748 -40.142 1.00 86.12 460 LEU A O 1
ATOM 3723 N N . GLU A 1 461 ? 16.711 9.150 -40.654 1.00 86.75 461 GLU A N 1
ATOM 3724 C CA . GLU A 1 461 ? 17.449 9.935 -41.651 1.00 86.75 461 GLU A CA 1
ATOM 3725 C C . GLU A 1 461 ? 16.580 10.275 -42.860 1.00 86.75 461 GLU A C 1
ATOM 3727 O O . GLU A 1 461 ? 16.512 11.423 -43.296 1.00 86.75 461 GLU A O 1
ATOM 3732 N N . LYS A 1 462 ? 15.802 9.305 -43.353 1.00 83.81 462 LYS A N 1
ATOM 3733 C CA . LYS A 1 462 ? 14.822 9.545 -44.428 1.00 83.81 462 LYS A CA 1
ATOM 3734 C C . LYS A 1 462 ? 13.735 10.543 -44.032 1.00 83.81 462 LYS A C 1
ATOM 3736 O O . LYS A 1 462 ? 13.090 11.111 -44.913 1.00 83.81 462 LYS A O 1
ATOM 3741 N N . LEU A 1 463 ? 13.512 10.725 -42.732 1.00 77.25 463 LEU A N 1
ATOM 3742 C CA . LEU A 1 463 ? 12.585 11.709 -42.184 1.00 77.25 463 LEU A CA 1
ATOM 3743 C C . LEU A 1 463 ? 13.226 13.080 -41.947 1.00 77.25 463 LEU A C 1
ATOM 3745 O O . LEU A 1 463 ? 12.501 14.033 -41.676 1.00 77.25 463 LEU A O 1
ATOM 3749 N N . GLY A 1 464 ? 14.549 13.192 -42.092 1.00 79.25 464 GLY A N 1
ATOM 3750 C CA . GLY A 1 464 ? 15.302 14.421 -41.858 1.00 79.25 464 GLY A CA 1
ATOM 3751 C C . GLY A 1 464 ? 15.515 14.744 -40.379 1.00 79.25 464 GLY A C 1
ATOM 3752 O O . GLY A 1 464 ? 15.696 15.912 -40.050 1.00 79.25 464 GLY A O 1
ATOM 3753 N N . HIS A 1 465 ? 15.452 13.744 -39.493 1.00 79.75 465 HIS A N 1
ATOM 3754 C CA . HIS A 1 465 ? 15.651 13.928 -38.047 1.00 79.75 465 HIS A CA 1
ATOM 3755 C C . HIS A 1 465 ? 17.078 13.664 -37.577 1.00 79.75 465 HIS A C 1
ATOM 3757 O O . HIS A 1 465 ? 17.477 14.154 -36.529 1.00 79.75 465 HIS A O 1
ATOM 3763 N N . VAL A 1 466 ? 17.836 12.883 -38.339 1.00 84.88 466 VAL A N 1
ATOM 3764 C CA . VAL A 1 466 ? 19.228 12.561 -38.040 1.00 84.88 466 VAL A CA 1
ATOM 3765 C C . VAL A 1 466 ? 20.004 12.552 -39.348 1.00 84.88 466 VAL A C 1
ATOM 3767 O O . VAL A 1 466 ? 19.465 12.142 -40.374 1.00 84.88 466 VAL A O 1
ATOM 3770 N N . ASN A 1 467 ? 21.249 13.006 -39.331 1.00 86.44 467 ASN A N 1
ATOM 3771 C CA . ASN A 1 467 ? 22.147 12.934 -40.476 1.00 86.44 467 ASN A CA 1
ATOM 3772 C C . ASN A 1 467 ? 23.315 12.013 -40.145 1.00 86.44 467 ASN A C 1
ATOM 3774 O O . ASN A 1 467 ? 23.757 11.953 -39.000 1.00 86.44 467 ASN A O 1
ATOM 3778 N N . TYR A 1 468 ? 23.826 11.301 -41.144 1.00 86.94 468 TYR A N 1
ATOM 3779 C CA . TYR A 1 468 ? 25.058 10.540 -40.994 1.00 86.94 468 TYR A CA 1
ATOM 3780 C C . TYR A 1 468 ? 26.230 11.318 -41.600 1.00 86.94 468 TYR A C 1
ATOM 3782 O O . TYR A 1 468 ? 26.317 11.468 -42.823 1.00 86.94 468 TYR A O 1
ATOM 3790 N N . TYR A 1 469 ? 27.130 11.818 -40.753 1.00 82.19 469 TYR A N 1
ATOM 3791 C CA . TYR A 1 469 ? 28.283 12.626 -41.150 1.00 82.19 469 TYR A CA 1
ATOM 3792 C C . TYR A 1 469 ? 29.565 12.089 -40.499 1.00 82.19 469 TYR A C 1
ATOM 3794 O O . TYR A 1 469 ? 29.562 11.685 -39.345 1.00 82.19 469 TYR A O 1
ATOM 3802 N N . GLU A 1 470 ? 30.651 11.983 -41.275 1.00 80.12 470 GLU A N 1
ATOM 3803 C CA . GLU A 1 470 ? 31.988 11.544 -40.814 1.00 80.12 470 GLU A CA 1
ATOM 3804 C C . GLU A 1 470 ? 32.049 10.266 -39.939 1.00 80.12 470 GLU A C 1
ATOM 3806 O O . GLU A 1 470 ? 33.003 10.040 -39.200 1.00 80.12 470 GLU A O 1
ATOM 3811 N N . GLY A 1 471 ? 31.082 9.354 -40.087 1.00 81.50 471 GLY A N 1
ATOM 3812 C CA . GLY A 1 471 ? 31.036 8.100 -39.325 1.00 81.50 471 GLY A CA 1
ATOM 3813 C C . GLY A 1 471 ? 30.214 8.164 -38.035 1.00 81.50 471 GLY A C 1
ATOM 3814 O O . GLY A 1 471 ? 30.192 7.183 -37.291 1.00 81.50 471 GLY A O 1
ATOM 3815 N N . GLN A 1 472 ? 29.532 9.280 -37.785 1.00 86.12 472 GLN A N 1
ATOM 3816 C CA . GLN A 1 472 ? 28.672 9.514 -36.631 1.00 86.12 472 GLN A CA 1
ATOM 3817 C C . GLN A 1 472 ? 27.255 9.904 -37.067 1.00 86.12 472 GLN A C 1
ATOM 3819 O O . GLN A 1 472 ? 27.024 10.383 -38.179 1.00 86.12 472 GLN A O 1
ATOM 3824 N N . TRP A 1 473 ? 26.291 9.648 -36.185 1.00 86.50 473 TRP A N 1
ATOM 3825 C CA . TRP A 1 473 ? 24.911 10.090 -36.356 1.00 86.50 473 TRP A CA 1
ATOM 3826 C C . TRP A 1 473 ? 24.714 11.392 -35.585 1.00 86.50 473 TRP A C 1
ATOM 3828 O O . TRP A 1 473 ? 24.954 11.429 -34.382 1.00 86.50 473 TRP A O 1
ATOM 3838 N N . GLU A 1 474 ? 24.254 12.436 -36.261 1.00 86.31 474 GLU A N 1
ATOM 3839 C CA . GLU A 1 474 ? 24.019 13.763 -35.690 1.00 86.31 474 GLU A CA 1
ATOM 3840 C C . GLU A 1 474 ? 22.522 14.078 -35.701 1.00 86.31 474 GLU A C 1
ATOM 3842 O O . GLU A 1 474 ? 21.869 14.025 -36.748 1.00 86.31 474 GLU A O 1
ATOM 3847 N N . MET A 1 475 ? 21.975 14.383 -34.528 1.00 83.62 475 MET A N 1
ATOM 3848 C CA . MET A 1 475 ? 20.616 14.889 -34.334 1.00 83.62 475 MET A CA 1
ATOM 3849 C C . MET A 1 475 ? 20.628 16.418 -34.210 1.00 83.62 475 MET A C 1
ATOM 3851 O O . MET A 1 475 ? 21.681 17.049 -34.283 1.00 83.62 475 MET A O 1
ATOM 3855 N N . SER A 1 476 ? 19.463 17.041 -34.028 1.00 79.12 476 SER A N 1
ATOM 3856 C CA . SER A 1 476 ? 19.386 18.503 -33.917 1.00 79.12 476 SER A CA 1
ATOM 3857 C C . SER A 1 476 ? 20.074 19.046 -32.659 1.00 79.12 476 SER A C 1
ATOM 3859 O O . SER A 1 476 ? 20.545 20.183 -32.660 1.00 79.12 476 SER A O 1
ATOM 3861 N N . SER A 1 477 ? 20.159 18.218 -31.619 1.00 72.88 477 SER A N 1
ATOM 3862 C CA . SER A 1 477 ? 20.744 18.548 -30.321 1.00 72.88 477 SER A CA 1
ATOM 3863 C C . SER A 1 477 ? 22.180 18.043 -30.098 1.00 72.88 477 SER A C 1
ATOM 3865 O O . SER A 1 477 ? 22.705 18.262 -29.011 1.00 72.88 477 SER A O 1
ATOM 3867 N N . GLY A 1 478 ? 22.829 17.392 -31.076 1.00 80.75 478 GLY A N 1
ATOM 3868 C CA . GLY A 1 478 ? 24.219 16.913 -30.954 1.00 80.75 478 GLY A CA 1
ATOM 3869 C C . GLY A 1 478 ? 24.470 15.532 -31.574 1.00 80.75 478 GLY A C 1
ATOM 3870 O O . GLY A 1 478 ? 23.695 15.056 -32.403 1.00 80.75 478 GLY A O 1
ATOM 3871 N N . VAL A 1 479 ? 25.555 14.861 -31.176 1.00 83.25 479 VAL A N 1
ATOM 3872 C CA . VAL A 1 479 ? 25.882 13.497 -31.636 1.00 83.25 479 VAL A CA 1
ATOM 3873 C C . VAL A 1 479 ? 25.032 12.464 -30.889 1.00 83.25 479 VAL A C 1
ATOM 3875 O O . VAL A 1 479 ? 24.975 12.478 -29.661 1.00 83.25 479 VAL A O 1
ATOM 3878 N N . VAL A 1 480 ? 24.393 11.539 -31.612 1.00 82.19 480 VAL A N 1
ATOM 3879 C CA . VAL A 1 480 ? 23.643 10.413 -31.025 1.00 82.19 480 VAL A CA 1
ATOM 3880 C C . VAL A 1 480 ? 24.597 9.528 -30.218 1.00 82.19 480 VAL A C 1
ATOM 3882 O O . VAL A 1 480 ? 25.598 9.053 -30.749 1.00 82.19 480 VAL A O 1
ATOM 3885 N N . GLY A 1 481 ? 24.265 9.280 -28.951 1.00 75.38 481 GLY A N 1
ATOM 3886 C CA . GLY A 1 481 ? 25.098 8.542 -27.999 1.00 75.38 481 GLY A CA 1
ATOM 3887 C C . GLY A 1 481 ? 26.164 9.390 -27.301 1.00 75.38 481 GLY A C 1
ATOM 3888 O O . GLY A 1 481 ? 26.875 8.861 -26.451 1.00 75.38 481 GLY A O 1
ATOM 3889 N N . GLY A 1 482 ? 26.280 10.678 -27.645 1.00 73.25 482 GLY A N 1
ATOM 3890 C CA . GLY A 1 482 ? 27.159 11.634 -26.971 1.00 73.25 482 GLY A CA 1
ATOM 3891 C C . GLY A 1 482 ? 26.565 12.198 -25.676 1.00 73.25 482 GLY A C 1
ATOM 3892 O O . GLY A 1 482 ? 25.355 12.116 -25.442 1.00 73.25 482 GLY A O 1
ATOM 3893 N N . GLU A 1 483 ? 27.433 12.789 -24.857 1.00 66.94 483 GLU A N 1
ATOM 3894 C CA . GLU A 1 483 ? 27.091 13.513 -23.627 1.00 66.94 483 GLU A CA 1
ATOM 3895 C C . GLU A 1 483 ? 27.117 15.026 -23.904 1.00 66.94 483 GLU A C 1
ATOM 3897 O O . GLU A 1 483 ? 28.119 15.548 -24.392 1.00 66.94 483 GLU A O 1
ATOM 3902 N N . GLY A 1 484 ? 26.022 15.733 -23.603 1.00 55.81 484 GLY A N 1
ATOM 3903 C CA . GLY A 1 484 ? 25.916 17.187 -23.777 1.00 55.81 484 GLY A CA 1
ATOM 3904 C C . GLY A 1 484 ? 25.544 17.658 -25.192 1.00 55.81 484 GLY A C 1
ATOM 3905 O O . GLY A 1 484 ? 25.503 16.888 -26.152 1.00 55.81 484 GLY A O 1
ATOM 3906 N N . ILE A 1 485 ? 25.257 18.957 -25.328 1.00 48.09 485 ILE A N 1
ATOM 3907 C CA . ILE A 1 485 ? 25.007 19.614 -26.621 1.00 48.09 485 ILE A CA 1
ATOM 3908 C C . ILE A 1 485 ? 26.350 20.074 -27.202 1.00 48.09 485 ILE A C 1
ATOM 3910 O O . ILE A 1 485 ? 26.909 21.067 -26.733 1.00 48.09 485 ILE A O 1
ATOM 3914 N N . ASP A 1 486 ? 26.835 19.414 -28.253 1.00 46.19 486 ASP A N 1
ATOM 3915 C CA . ASP A 1 486 ? 27.890 19.984 -29.098 1.00 46.19 486 ASP A CA 1
ATOM 3916 C C . ASP A 1 486 ? 27.276 21.127 -29.923 1.00 46.19 486 ASP A C 1
ATOM 3918 O O . ASP A 1 486 ? 26.470 20.898 -30.828 1.00 46.19 486 ASP A O 1
ATOM 3922 N N . LYS A 1 487 ? 27.594 22.373 -29.553 1.00 35.03 487 LYS A N 1
ATOM 3923 C CA . LYS A 1 487 ? 27.182 23.588 -30.277 1.00 35.03 487 LYS A CA 1
ATOM 3924 C C . LYS A 1 487 ? 28.183 24.014 -31.337 1.00 35.03 487 LYS A C 1
ATOM 3926 O O . LYS A 1 487 ? 29.389 24.082 -31.008 1.00 35.03 487 LYS A O 1
#

pLDDT: mean 76.6, std 12.35, range [35.03, 94.5]

Radius of gyration: 30.26 Å; chains: 1; bounding box: 70×53×90 Å

Sequence (487 aa):
EGLIQTFFFYSLACAVVMLTGNPFMSLVIYAVLNFLAAGVHMLYSSLAELFVYGNQVGSYGYMNGETVKVLTPVYNFLRNICNNNPAVYRILQDDTRVINYKEMLQLVGSTAYYILPAILFVVAALMLYRARKLESAGDMVAFNWGRPVFRVVFVFCTSLLFALAVYELCFGTTISSYAYGRIFRIILVLVGVGTVLFYLLSNMILDRTFFIWRKTSYWRMALFAVLMMLGLVGVRDGQIGTKIPARNNITEVDVRIQFGDEDYFYQKAFLSLKDAKGIDEIYKQNKAILKYGRNLNNNSDDETRDTIEITYHFKGGKRKCIYPVESGEAVVNKLEKYLENRDDMCEMIYGEKYKEHIQRKMYVEERYTDPIEIDEEGNEEEPWGSGVLHCWSWDKSNKKQQEIRDALYEAVCKDIEAGRCDTLHMKSVNCFYVGVVNQDNDTEQVVQITEKCSETLKVLEKLGHVNYYEGQWEMSSGVVGGEGID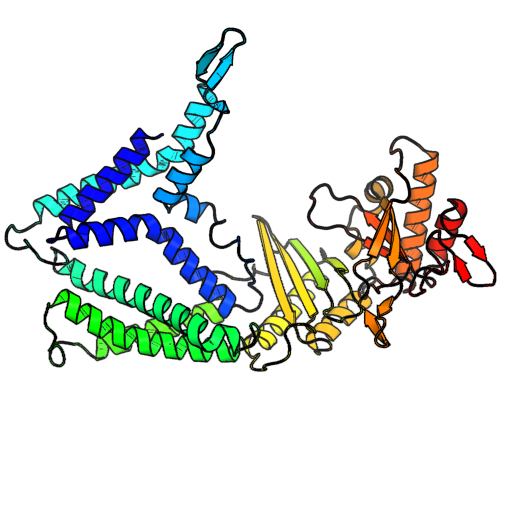K

Secondary structure (DSSP, 8-state):
-HHHHHHHHHHHHHHHHHH-SSHHHHHHHHHHHHHHHHHHHHHHHHHHHHHSTT----TT-TT--HHHHHH-HHHHHHHHHHTT-GGGEEE-TTS-EEE-HHHHHHHHHTTGGGHHHHHHHHHHHHHHHHH--GGGTT-SSSSTTHHHHHHHHHHHHHHHHHHHHHHHHHHTTTS-TT-HHHHHHHHHHHHHHHHHHHHHHHHHHHH--S--TTT--HHHHHHHHHHHHHHHHHHHTT-SS-PPPPGGGEEEEEEEEE---TT--S-EEEEEE-SHHHHHHHHHHHHHHHHHHTT------STTEEEEEEEEEETTEEEEEEEEEETT-HHHHHHHHHHHT-TTHHHHHH-TTHHHHTTTTEEEEEEEEPP-EE-TTS-EEPP--EEEEEE----TT-HHHHHHHHHHHHHHHHHHHTT-SBSS---SSSEEEEEE--SSTT--EEEEE-TT-HHHHHHHHHTTS-EEETTEEEETTEETT-SS---

Foldseek 3Di:
DVVLLVLLLVLLLLLLPLFFLDPVLSVVVSVCQLCVLLLVLLLLLVLLLLQQFQRDQDPPRSCVDPVSCLSNSVNVVVCVVVVVVVQQWDQDPVRDTDGDVVVVVVVCVSSVVSNVSSVVSNVSSVVSNVVADPVQHPASTRDPVVLVVCLLVQLLSQQSVQLVVCCCVPPVVPAPSQQSQVSLVSSLVSSLVSLLVRSLVSCCSRVVDNPCPPPDPVVVSVVSSVVSSVVSVCSNVVVPDNDDDDLVFFQKKKKWKDFLDLQGPDDIQIFMDRDSVVSVVVVVLVVVLRVVSSNRRDPDDPRGWMKIWMWTDGDPGIDITIHTHHPPDPSVVVVVVVQLPDQCVVCGLQNDVCLPPQLLFKFKKWKAFAAQDQDPVRDTDRGPDIDIDGDDDDDSPDPVSSVLSNQLSVLVVVCSNVVQWDSGDDGNHGWMWIWGDDPDPPDIRIITGAFSSVSNLVSCVVVVQWDQDPNFIAGPQGTGRHHHRPD